Protein 7QW5 (pdb70)

Organism: Geobacillus stearothermophilus (NCBI:txid1422)

InterPro domains:
  IPR002052 DNA methylase, N-6 adenine-specific, conserved site [PS00092] (130-136)
  IPR011639 Type II methyltransferase M.TaqI-like domain [PF07669] (78-219)
  IPR025931 TaqI-like C-terminal specificity domain [PF12950] (409-529)
  IPR029063 S-adenosyl-L-methionine-dependent methyltransferase superfamily [G3DSA:3.40.50.150] (4-338)
  IPR029063 S-adenosyl-L-methionine-dependent methyltransferase superfamily [SSF53335] (12-258)
  IPR050953 N(4)/N(6)-adenine-specific DNA methyltransferase [PTHR33841] (8-561)

Nearest PDB structures (foldseek):
  7qw5-assembly1_A  TM=1.002E+00  e=0.000E+00  Geobacillus stearothermophilus
  7qw6-assembly1_A  TM=9.971E-01  e=0.000E+00  Geobacillus stearothermophilus
  7qw7-assembly1_A  TM=9.992E-01  e=0.000E+00  Geobacillus stearothermophilus
  7qw8-assembly2_B  TM=5.787E-01  e=0.000E+00  Geobacillus stearothermophilus
  7qw8-assembly1_A  TM=6.047E-01  e=3.392E-102  Geobacillus stearothermophilus

Solvent-accessible surface area: 25793 Å² total; per-residue (Å²): 148,67,180,86,110,43,30,13,64,73,73,7,49,86,122,0,0,48,8,0,0,79,39,0,1,99,41,10,167,36,68,70,145,113,56,0,43,0,0,1,1,21,8,26,45,0,27,7,0,32,8,0,10,137,12,0,106,88,77,141,12,132,2,39,0,0,0,0,18,118,44,87,95,17,16,86,83,0,68,82,80,0,64,190,60,59,26,188,66,45,127,32,34,71,67,55,14,10,106,82,92,120,60,0,6,0,0,0,0,18,2,16,52,1,145,21,125,43,15,29,88,150,102,0,80,101,1,60,133,103,13,129,10,130,37,187,0,22,24,6,10,0,14,3,11,5,0,1,111,44,3,77,57,73,4,1,0,0,1,0,3,10,6,51,1,4,8,36,145,23,0,44,10,2,1,105,40,0,26,67,40,2,49,4,30,1,0,0,4,0,0,10,8,103,34,15,188,29,90,27,9,0,0,0,4,0,0,38,35,77,82,109,130,173,75,90,21,75,1,0,27,0,30,55,61,104,118,65,119,116,107,40,101,62,50,64,134,51,137,39,36,29,81,0,0,95,10,119,143,59,33,28,15,14,22,112,129,89,28,16,32,2,13,45,19,103,8,80,41,12,106,92,44,132,99,32,10,27,2,4,33,153,111,58,44,114,27,25,108,98,2,48,156,51,22,133,8,62,0,68,92,34,1,80,12,54,36,0,2,89,2,53,2,76,71,3,0,21,58,60,50,10,62,144,33,72,81,76,44,48,2,26,108,134,6,19,62,73,3,13,5,30,122,20,5,64,65,12,51,60,95,121,66,118,40,65,0,0,3,0,14,30,79,101,127,73,101,84,78,13,5,69,23,136,101,11,78,96,2,62,61,4,4,72,66,56,91,154,114,0,36,74,16,159,93,1,95,165,56,145,68,67,53,22,7,0,66,45,11,42,36,6,56,41,0,97,48,35,0,0,0,0,4,16,68,4,43,96,3,74,0,0,32,12,71,170,20,7,0,0,9,11,67,0,26,0,0,3,1,91,82,137,111,26,62,67,21,0,10,0,0,0,2,0,2,3,5,147,8,2,14,72,7,2,49,6,7,10,12,8,38,62,54,70,36,87,24,53,4,29,44,54,2,0,21,85,2,0,0,1,53,31,124,30,124,97,0,100,75,0,14,55,10,0,96,86,16,30,83,110,91,107,153,66,53,72,100,11,31,66,99,6,37,144,22,0,41,42,20,1,103,33,90,77

Structure (mmCIF, N/CA/C/O backbone):
data_7QW5
#
_entry.id   7QW5
#
_cell.length_a   87.040
_cell.length_b   87.040
_cell.length_c   156.350
_cell.angle_alpha   90.000
_cell.angle_beta   90.000
_cell.angle_gamma   120.000
#
_symmetry.space_group_name_H-M   'P 61'
#
loop_
_entity.id
_entity.type
_entity.pdbx_description
1 polymer 'Modification methylase BseCI'
2 polymer 'Unmethylated DNA duplex'
3 polymer 'Unmethylated DNA duplex'
4 non-polymer S-ADENOSYL-L-HOMOCYSTEINE
5 water water
#
loop_
_atom_site.group_PDB
_atom_site.id
_atom_site.type_symbol
_atom_site.label_atom_id
_atom_site.label_alt_id
_atom_site.label_comp_id
_atom_site.label_asym_id
_atom_site.label_entity_id
_atom_site.label_seq_id
_atom_site.pdbx_PDB_ins_code
_atom_site.Cartn_x
_atom_site.Cartn_y
_atom_site.Cartn_z
_atom_site.occupancy
_atom_site.B_iso_or_equiv
_atom_site.auth_seq_id
_atom_site.auth_comp_id
_atom_site.auth_asym_id
_atom_site.auth_atom_id
_atom_site.pdbx_PDB_model_num
ATOM 1 N N . VAL A 1 10 ? 54.14100 71.92400 19.05800 1.000 96.16225 10 VAL A N 1
ATOM 2 C CA . VAL A 1 10 ? 55.54700 71.85000 18.68200 1.000 93.78685 10 VAL A CA 1
ATOM 3 C C . VAL A 1 10 ? 56.18800 73.23500 18.73400 1.000 97.95799 10 VAL A C 1
ATOM 4 O O . VAL A 1 10 ? 55.51400 74.24900 18.54700 1.000 104.14826 10 VAL A O 1
ATOM 8 N N . SER A 1 11 ? 57.49400 73.26900 18.98700 1.000 95.50327 11 SER A N 1
ATOM 9 C CA . SER A 1 11 ? 58.21300 74.52500 19.12500 1.000 94.39171 11 SER A CA 1
ATOM 10 C C . SER A 1 11 ? 58.52500 75.12800 17.75800 1.000 88.64175 11 SER A C 1
ATOM 11 O O . SER A 1 11 ? 58.46400 74.45800 16.72300 1.000 81.94586 11 SER A O 1
ATOM 14 N N . ARG A 1 12 ? 58.86000 76.42200 17.77000 1.000 91.20327 12 ARG A N 1
ATOM 15 C CA . ARG A 1 12 ? 59.27800 77.09000 16.54100 1.000 93.07132 12 ARG A CA 1
ATOM 16 C C . ARG A 1 12 ? 60.53900 76.45100 15.97200 1.000 75.87229 12 ARG A C 1
ATOM 17 O O . ARG A 1 12 ? 60.64900 76.25200 14.75600 1.000 68.33842 12 ARG A O 1
ATOM 25 N N . GLN A 1 13 ? 61.49800 76.11800 16.84000 1.000 86.65873 13 GLN A N 1
ATOM 26 C CA . GLN A 1 13 ? 62.72700 75.47600 16.38700 1.000 80.47127 13 GLN A CA 1
ATOM 27 C C . GLN A 1 13 ? 62.45300 74.11100 15.76700 1.000 73.33283 13 GLN A C 1
ATOM 28 O O . GLN A 1 13 ? 63.14300 73.70800 14.82300 1.000 68.51772 13 GLN A O 1
ATOM 34 N N . LYS A 1 14 ? 61.44900 73.39300 16.27500 1.000 83.10557 14 LYS A N 1
ATOM 35 C CA . LYS A 1 14 ? 61.13100 72.07200 15.74200 1.000 79.80708 14 LYS A CA 1
ATOM 36 C C . LYS A 1 14 ? 60.51000 72.17000 14.35200 1.000 80.18780 14 LYS A C 1
ATOM 37 O O . LYS A 1 14 ? 60.92100 71.46100 13.42500 1.000 66.03970 14 LYS A O 1
ATOM 43 N N . ALA A 1 15 ? 59.52000 73.05100 14.18500 1.000 71.58314 15 ALA A N 1
ATOM 44 C CA . ALA A 1 15 ? 58.81500 73.15300 12.91200 1.000 67.57100 15 ALA A CA 1
ATOM 45 C C . ALA A 1 15 ? 59.66200 73.79200 11.81800 1.000 69.01779 15 ALA A C 1
ATOM 46 O O . ALA A 1 15 ? 59.35500 73.61500 10.63400 1.000 66.38862 15 ALA A O 1
ATOM 48 N N . THR A 1 16 ? 60.71300 74.52700 12.18100 1.000 68.40482 16 THR A N 1
ATOM 49 C CA . THR A 1 16 ? 61.55800 75.20700 11.21000 1.000 71.51160 16 THR A CA 1
ATOM 50 C C . THR A 1 16 ? 62.93500 74.57800 11.05300 1.000 62.91548 16 THR A C 1
ATOM 51 O O . THR A 1 16 ? 63.69700 75.01500 10.18400 1.000 61.27887 16 THR A O 1
ATOM 55 N N . GLY A 1 17 ? 63.27400 73.57700 11.86300 1.000 66.39143 17 GLY A N 1
ATOM 56 C CA . GLY A 1 17 ? 64.57600 72.93800 11.76100 1.000 60.06988 17 GLY A CA 1
ATOM 57 C C . GLY A 1 17 ? 65.74200 73.85400 12.05700 1.000 63.07118 17 GLY A C 1
ATOM 58 O O . GLY A 1 17 ? 66.83700 73.64600 11.52300 1.000 61.86976 17 GLY A O 1
ATOM 59 N N . ALA A 1 18 ? 65.53800 74.86500 12.90400 1.000 61.92668 18 ALA A N 1
ATOM 60 C CA . ALA A 1 18 ? 66.57300 75.84800 13.22500 1.000 64.03948 18 ALA A CA 1
ATOM 61 C C . ALA A 1 18 ? 67.57700 75.22100 14.18900 1.000 68.71672 18 ALA A C 1
ATOM 62 O O . ALA A 1 18 ? 67.57200 75.46200 15.39900 1.000 66.52717 18 ALA A O 1
ATOM 64 N N . HIS A 1 19 ? 68.46000 74.39400 13.63000 1.000 64.20691 19 HIS A N 1
ATOM 65 C CA . HIS A 1 19 ? 69.54800 73.77000 14.37700 1.000 66.24771 19 HIS A CA 1
ATOM 66 C C . HIS A 1 19 ? 70.84600 74.06000 13.63800 1.000 65.73963 19 HIS A C 1
ATOM 67 O O . HIS A 1 19 ? 71.06500 73.55300 12.53300 1.000 74.30264 19 HIS A O 1
ATOM 74 N N . PHE A 1 20 ? 71.70500 74.86500 14.25300 1.000 58.85091 20 PHE A N 1
ATOM 75 C CA . PHE A 1 20 ? 72.94100 75.31700 13.62900 1.000 59.36143 20 PHE A CA 1
ATOM 76 C C . PHE A 1 20 ? 73.99100 74.21300 13.63800 1.000 51.49906 20 PHE A C 1
ATOM 77 O O . PHE A 1 20 ? 73.99500 73.33800 14.50900 1.000 51.13190 20 PHE A O 1
ATOM 79 N N . THR A 1 21 ? 74.90000 74.27400 12.67300 1.000 50.34661 21 THR A N 1
ATOM 80 C CA . THR A 1 21 ? 76.01200 73.33500 12.62400 1.000 52.19858 21 THR A CA 1
ATOM 81 C C . THR A 1 21 ? 77.13200 73.82600 13.53300 1.000 52.10016 21 THR A C 1
ATOM 82 O O . THR A 1 21 ? 77.51600 74.99800 13.45200 1.000 53.88869 21 THR A O 1
ATOM 86 N N . PRO A 1 22 ? 77.66000 72.98000 14.41800 1.000 50.70708 22 PRO A N 1
ATOM 87 C CA . PRO A 1 22 ? 78.80800 73.39300 15.23500 1.000 48.50784 22 PRO A CA 1
ATOM 88 C C . PRO A 1 22 ? 79.98000 73.80400 14.35500 1.000 59.27380 22 PRO A C 1
ATOM 89 O O . PRO A 1 22 ? 80.20200 73.24300 13.27800 1.000 56.44260 22 PRO A O 1
ATOM 93 N N . ASP A 1 23 ? 80.73800 74.79700 14.83300 1.000 47.98223 23 ASP A N 1
ATOM 94 C CA . ASP A 1 23 ? 81.76000 75.42000 13.99600 1.000 53.38057 23 ASP A CA 1
ATOM 95 C C . ASP A 1 23 ? 82.83900 74.42600 13.57900 1.000 54.46790 23 ASP A C 1
ATOM 96 O O . ASP A 1 23 ? 83.35800 74.50300 12.45900 1.000 58.30551 23 ASP A O 1
ATOM 101 N N . LYS A 1 24 ? 83.18900 73.48200 14.45600 1.000 49.72017 24 LYS A N 1
ATOM 102 C CA . LYS A 1 24 ? 84.23400 72.52300 14.11000 1.000 51.73809 24 LYS A CA 1
ATOM 103 C C . LYS A 1 24 ? 83.73900 71.47700 13.11500 1.000 51.21427 24 LYS A C 1
ATOM 104 O O . LYS A 1 24 ? 84.50900 71.02900 12.25600 1.000 49.76574 24 LYS A O 1
ATOM 110 N N . LEU A 1 25 ? 82.47100 71.07000 13.21600 1.000 52.87767 25 LEU A N 1
ATOM 111 C CA . LEU A 1 25 ? 81.89800 70.20000 12.19400 1.000 46.93866 25 LEU A CA 1
ATOM 112 C C . LEU A 1 25 ? 81.75700 70.94000 10.87100 1.000 48.50107 25 LEU A C 1
ATOM 113 O O . LEU A 1 25 ? 81.96800 70.35800 9.79900 1.000 45.93874 25 LEU A O 1
ATOM 118 N N . ALA A 1 26 ? 81.40300 72.22700 10.93000 1.000 46.04829 26 ALA A N 1
ATOM 119 C CA . ALA A 1 26 ? 81.32100 73.02900 9.71500 1.000 46.11220 26 ALA A CA 1
ATOM 120 C C . ALA A 1 26 ? 82.66600 73.08200 9.00600 1.000 47.45857 26 ALA A C 1
ATOM 121 O O . ALA A 1 26 ? 82.73300 72.96400 7.77600 1.000 47.36564 26 ALA A O 1
ATOM 123 N N . GLU A 1 27 ? 83.74900 73.24400 9.77000 1.000 48.88239 27 GLU A N 1
ATOM 124 C CA . GLU A 1 27 ? 85.08200 73.28500 9.17900 1.000 53.10004 27 GLU A CA 1
ATOM 125 C C . GLU A 1 27 ? 85.42400 71.96600 8.49600 1.000 50.25445 27 GLU A C 1
ATOM 126 O O . GLU A 1 27 ? 86.05500 71.95500 7.43200 1.000 51.61046 27 GLU A O 1
ATOM 132 N N . VAL A 1 28 ? 85.00900 70.84300 9.08900 1.000 55.29173 28 VAL A N 1
ATOM 133 C CA . VAL A 1 28 ? 85.24800 69.53800 8.47500 1.000 53.59717 28 VAL A CA 1
ATOM 134 C C . VAL A 1 28 ? 84.59100 69.47000 7.10100 1.000 53.80642 28 VAL A C 1
ATOM 135 O O . VAL A 1 28 ? 85.20700 69.03800 6.11800 1.000 52.66514 28 VAL A O 1
ATOM 139 N N . ILE A 1 29 ? 83.33200 69.90600 7.01300 1.000 54.28509 29 ILE A N 1
ATOM 140 C CA . ILE A 1 29 ? 82.62000 69.90200 5.73800 1.000 49.32499 29 ILE A CA 1
ATOM 141 C C . ILE A 1 29 ? 83.31000 70.82100 4.73800 1.000 53.69393 29 ILE A C 1
ATOM 142 O O . ILE A 1 29 ? 83.46200 70.47900 3.55900 1.000 52.90434 29 ILE A O 1
ATOM 147 N N . ALA A 1 30 ? 83.74900 71.99500 5.19600 1.000 48.11750 30 ALA A N 1
ATOM 148 C CA . ALA A 1 30 ? 84.36800 72.96300 4.29600 1.000 49.37309 30 ALA A CA 1
ATOM 149 C C . ALA A 1 30 ? 85.66000 72.42300 3.69600 1.000 50.84073 30 ALA A C 1
ATOM 150 O O . ALA A 1 30 ? 85.89900 72.56800 2.49100 1.000 51.43563 30 ALA A O 1
ATOM 152 N N . LYS A 1 31 ? 86.50300 71.79400 4.51900 1.000 51.62367 31 LYS A N 1
ATOM 153 C CA . LYS A 1 31 ? 87.78100 71.27700 4.03500 1.000 53.32632 31 LYS A CA 1
ATOM 154 C C . LYS A 1 31 ? 87.58000 70.22400 2.95200 1.000 52.88202 31 LYS A C 1
ATOM 155 O O . LYS A 1 31 ? 88.26900 70.23600 1.92500 1.000 54.30518 31 LYS A O 1
ATOM 161 N N . ARG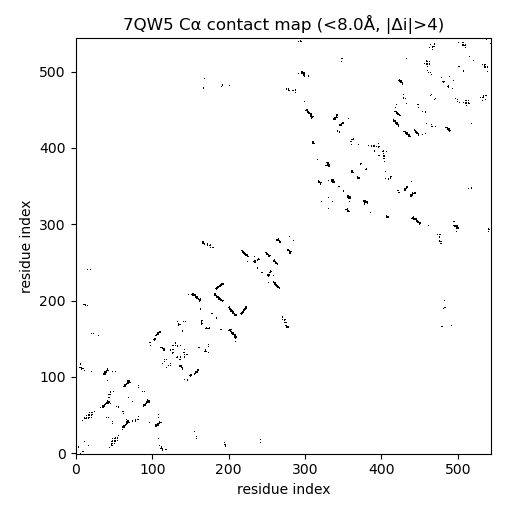 A 1 32 ? 86.64700 69.29300 3.17000 1.000 54.39350 32 ARG A N 1
ATOM 162 C CA . ARG A 1 32 ? 86.38900 68.26300 2.16800 1.000 55.21531 32 ARG A CA 1
ATOM 163 C C . ARG A 1 32 ? 85.84100 68.87000 0.88100 1.000 54.27402 32 ARG A C 1
ATOM 164 O O . ARG A 1 32 ? 86.23800 68.46900 -0.21900 1.000 60.29581 32 ARG A O 1
ATOM 172 N N . ILE A 1 33 ? 84.93100 69.84200 1.00000 1.000 53.05455 33 ILE A N 1
ATOM 173 C CA . ILE A 1 33 ? 84.36500 70.49100 -0.18100 1.000 53.03775 33 ILE A CA 1
ATOM 174 C C . ILE A 1 33 ? 85.46900 71.09800 -1.03900 1.000 65.16079 33 ILE A C 1
ATOM 175 O O . ILE A 1 33 ? 85.51500 70.89800 -2.25900 1.000 65.52248 33 ILE A O 1
ATOM 180 N N . LEU A 1 34 ? 86.37900 71.84700 -0.41400 1.000 52.63349 34 LEU A N 1
ATOM 181 C CA . LEU A 1 34 ? 87.40900 72.53300 -1.18600 1.000 58.41382 34 LEU A CA 1
ATOM 182 C C . LEU A 1 34 ? 88.48500 71.57400 -1.68200 1.000 60.27488 34 LEU A C 1
ATOM 183 O O . LEU A 1 34 ? 89.10400 71.83000 -2.72000 1.000 66.21523 34 LEU A O 1
ATOM 188 N N . ASP A 1 35 ? 88.72500 70.47200 -0.96700 1.000 55.77110 35 ASP A N 1
ATOM 189 C CA . ASP A 1 35 ? 89.65200 69.46500 -1.47600 1.000 61.04711 35 ASP A CA 1
ATOM 190 C C . ASP A 1 35 ? 89.04900 68.69300 -2.64500 1.000 62.80374 35 ASP A C 1
ATOM 191 O O . ASP A 1 35 ? 89.77400 68.31000 -3.57100 1.000 69.41224 35 ASP A O 1
ATOM 196 N N . TYR A 1 36 ? 87.73400 68.45900 -2.62400 1.000 67.49293 36 TYR A N 1
ATOM 197 C CA . TYR A 1 36 ? 87.05100 67.80800 -3.73700 1.000 67.19344 36 TYR A CA 1
ATOM 198 C C . TYR A 1 36 ? 86.84200 68.73600 -4.92700 1.000 75.32237 36 TYR A C 1
ATOM 199 O O . TYR A 1 36 ? 86.65900 68.25100 -6.04900 1.000 71.36986 36 TYR A O 1
ATOM 208 N N . PHE A 1 37 ? 86.86100 70.05000 -4.71000 1.000 59.84724 37 PHE A N 1
ATOM 209 C CA . PHE A 1 37 ? 86.56900 70.99700 -5.77700 1.000 69.37341 37 PHE A CA 1
ATOM 210 C C . PHE A 1 37 ? 87.67400 70.97800 -6.82500 1.000 85.48924 37 PHE A C 1
ATOM 211 O O . PHE A 1 37 ? 88.85400 71.14600 -6.50400 1.000 93.45489 37 PHE A O 1
ATOM 219 N N . LYS A 1 38 ? 87.28600 70.77100 -8.08300 1.000 73.64822 38 LYS A N 1
ATOM 220 C CA . LYS A 1 38 ? 88.22200 70.69800 -9.19700 1.000 88.59141 38 LYS A CA 1
ATOM 221 C C . LYS A 1 38 ? 88.00500 71.84200 -10.18300 1.000 93.31281 38 LYS A C 1
ATOM 222 O O . LYS A 1 38 ? 88.32200 71.72000 -11.36800 1.000 95.44633 38 LYS A O 1
ATOM 228 N N . GLY A 1 39 ? 87.46400 72.95900 -9.70500 1.000 89.30892 39 GLY A N 1
ATOM 229 C CA . GLY A 1 39 ? 87.24000 74.11900 -10.53800 1.000 91.11315 39 GLY A CA 1
ATOM 230 C C . GLY A 1 39 ? 88.52400 74.87500 -10.82200 1.000 110.77497 39 GLY A C 1
ATOM 231 O O . GLY A 1 39 ? 89.63300 74.43300 -10.51700 1.000 114.10780 39 GLY A O 1
ATOM 232 N N . GLU A 1 40 ? 88.35500 76.05700 -11.41700 1.000 106.15087 40 GLU A N 1
ATOM 233 C CA . GLU A 1 40 ? 89.50900 76.83700 -11.85100 1.000 1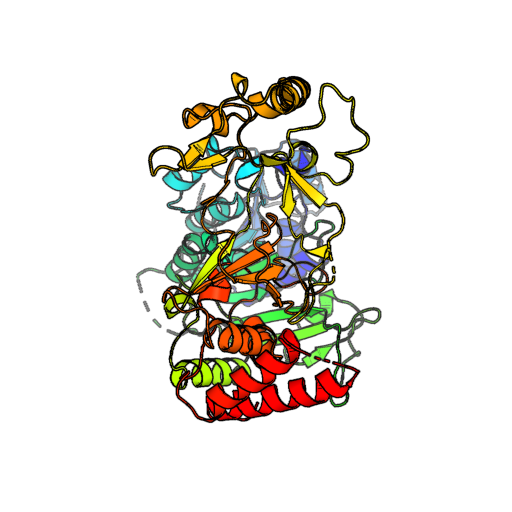20.01911 40 GLU A CA 1
ATOM 234 C C . GLU A 1 40 ? 90.19200 77.54100 -10.68400 1.000 113.40764 40 GLU A C 1
ATOM 235 O O . GLU A 1 40 ? 91.42600 77.58700 -10.62400 1.000 127.78966 40 GLU A O 1
ATOM 237 N N . LYS A 1 41 ? 89.41100 78.10400 -9.76200 1.000 111.27199 41 LYS A N 1
ATOM 238 C CA . LYS A 1 41 ? 89.89100 78.80900 -8.57600 1.000 107.38819 41 LYS A CA 1
ATOM 239 C C . LYS A 1 41 ? 90.68400 80.07100 -8.90700 1.000 117.69594 41 LYS A C 1
ATOM 240 O O . LYS A 1 41 ? 91.26300 80.68600 -8.00200 1.000 120.05242 41 LYS A O 1
ATOM 246 N N . ASN A 1 42 ? 90.73200 80.47600 -10.17700 1.000 103.38232 42 ASN A N 1
ATOM 247 C CA . ASN A 1 42 ? 91.37400 81.72900 -10.55100 1.000 109.29965 42 ASN A CA 1
ATOM 248 C C . ASN A 1 42 ? 90.43900 82.92300 -10.44400 1.000 102.98242 42 ASN A C 1
ATOM 249 O O . ASN A 1 42 ? 90.91500 84.06000 -10.35200 1.000 111.87577 42 ASN A O 1
ATOM 254 N N . ARG A 1 43 ? 89.13300 82.69300 -10.45800 1.000 105.88524 43 ARG A N 1
ATOM 255 C CA . ARG A 1 43 ? 88.13000 83.74100 -10.36400 1.000 102.89367 43 ARG A CA 1
ATOM 256 C C . ARG A 1 43 ? 87.27100 83.51300 -9.12300 1.000 89.05270 43 ARG A C 1
ATOM 257 O O . ARG A 1 43 ? 87.50100 82.58800 -8.33900 1.000 82.12263 43 ARG A O 1
ATOM 265 N N . VAL A 1 44 ? 86.27000 84.37400 -8.94800 1.000 95.49047 44 VAL A N 1
ATOM 266 C CA . VAL A 1 44 ? 85.40200 84.29300 -7.78000 1.000 83.49955 44 VAL A CA 1
ATOM 267 C C . VAL A 1 44 ? 84.56000 83.02600 -7.86700 1.000 73.68265 44 VAL A C 1
ATOM 268 O O . VAL A 1 44 ? 83.85600 82.79500 -8.85700 1.000 75.69404 44 VAL A O 1
ATOM 272 N N . ILE A 1 45 ? 84.62900 82.20000 -6.82800 1.000 80.60712 45 ILE A N 1
ATOM 273 C CA . ILE A 1 45 ? 83.85000 80.97000 -6.75500 1.000 78.08812 45 ILE A CA 1
ATOM 274 C C . ILE A 1 45 ? 82.56300 81.25500 -5.99300 1.000 63.71475 45 ILE A C 1
ATOM 275 O O . ILE A 1 45 ? 82.59600 81.76500 -4.86700 1.000 64.73957 45 ILE A O 1
ATOM 280 N N . ARG A 1 46 ? 81.43000 80.93300 -6.60900 1.000 71.61428 46 ARG A N 1
ATOM 281 C CA . ARG A 1 46 ? 80.12200 81.22000 -6.03300 1.000 67.33499 46 ARG A CA 1
ATOM 282 C C . ARG A 1 46 ? 79.70700 80.07900 -5.11000 1.000 57.67354 46 ARG A C 1
ATOM 283 O O . ARG A 1 46 ? 79.66400 78.91700 -5.53000 1.000 52.95101 46 ARG A O 1
ATOM 291 N N . VAL A 1 47 ? 79.40300 80.41500 -3.85800 1.000 63.72852 47 VAL A N 1
ATOM 292 C CA . VAL A 1 47 ? 79.05300 79.45000 -2.82300 1.000 58.58794 47 VAL A CA 1
ATOM 293 C C . VAL A 1 47 ? 77.64800 79.76900 -2.33000 1.000 55.61786 47 VAL A C 1
ATOM 294 O O . VAL A 1 47 ? 77.33000 80.93400 -2.06800 1.000 57.69453 47 VAL A O 1
ATOM 298 N N . LEU A 1 48 ? 76.81400 78.73900 -2.19300 1.000 63.17945 48 LEU A N 1
ATOM 299 C CA . LEU A 1 48 ? 75.43200 78.90800 -1.76500 1.000 60.28743 48 LEU A CA 1
ATOM 300 C C . LEU A 1 48 ? 75.13300 78.06300 -0.53300 1.000 58.55659 48 LEU A C 1
ATOM 301 O O . LEU A 1 48 ? 75.51300 76.88800 -0.46400 1.000 50.08504 48 LEU A O 1
ATOM 306 N N . ASP A 1 49 ? 74.44900 78.67200 0.43200 1.000 60.51743 49 ASP A N 1
ATOM 307 C CA . ASP A 1 49 ? 73.83600 77.96100 1.55500 1.000 55.77408 49 ASP A CA 1
ATOM 308 C C . ASP A 1 49 ? 72.34000 78.24200 1.50900 1.000 59.73731 49 ASP A C 1
ATOM 309 O O . ASP A 1 49 ? 71.90100 79.34000 1.89800 1.000 59.11506 49 ASP A O 1
ATOM 314 N N . PRO A 1 50 ? 71.51800 77.28800 1.05400 1.000 55.67380 50 PRO A N 1
ATOM 315 C CA . PRO A 1 50 ? 70.08900 77.57700 0.84200 1.000 58.64377 50 PRO A CA 1
ATOM 316 C C . PRO A 1 50 ? 69.32700 77.81600 2.13200 1.000 55.02543 50 PRO A C 1
ATOM 317 O O . PRO A 1 50 ? 68.24500 78.41600 2.08300 1.000 58.27499 50 PRO A O 1
ATOM 321 N N . ALA A 1 51 ? 69.84500 77.36300 3.27500 1.000 53.71516 51 ALA A N 1
ATOM 322 C CA . ALA A 1 51 ? 69.25700 77.57400 4.59300 1.000 54.71030 51 ALA A CA 1
ATOM 323 C C . ALA A 1 51 ? 70.44700 77.91500 5.49500 1.000 59.13005 51 ALA A C 1
ATOM 324 O O . ALA A 1 51 ? 71.02300 77.06800 6.17500 1.000 50.96628 51 ALA A O 1
ATOM 326 N N . CYS A 1 52 ? 70.81000 79.20200 5.50600 1.000 48.16178 52 CYS A N 1
ATOM 327 C CA . CYS A 1 52 ? 72.10600 79.63400 6.01800 1.000 47.36837 52 CYS A CA 1
ATOM 328 C C . CYS A 1 52 ? 72.04200 79.84500 7.52700 1.000 47.38683 52 CYS A C 1
ATOM 329 O O . CYS A 1 52 ? 73.09500 79.86700 8.17400 1.000 47.91724 52 CYS A O 1
ATOM 332 N N . GLY A 1 53 ? 70.85300 80.00400 8.10000 1.000 46.40893 53 GLY A N 1
ATOM 333 C CA . GLY A 1 53 ? 70.77400 80.24600 9.53300 1.000 47.04593 53 GLY A CA 1
ATOM 334 C C . GLY A 1 53 ? 71.49800 81.52600 9.89000 1.000 51.80895 53 GLY A C 1
ATOM 335 O O . GLY A 1 53 ? 71.29600 82.57100 9.26100 1.000 56.77555 53 GLY A O 1
ATOM 336 N N . ASP A 1 54 ? 72.37400 81.45800 10.89500 1.000 47.46144 54 ASP A N 1
ATOM 337 C CA . ASP A 1 54 ? 73.20100 82.60300 11.25200 1.000 52.50463 54 ASP A CA 1
ATOM 338 C C . ASP A 1 54 ? 74.56200 82.58500 10.55500 1.000 54.15600 54 ASP A C 1
ATOM 339 O O . ASP A 1 54 ? 75.48700 83.27600 10.99800 1.000 55.38647 54 ASP A O 1
ATOM 344 N N . GLY A 1 55 ? 74.69900 81.80800 9.48100 1.000 48.39938 55 GLY A N 1
ATOM 345 C CA . GLY A 1 55 ? 75.83400 81.92200 8.58300 1.000 49.61352 55 GLY A CA 1
ATOM 346 C C . GLY A 1 55 ? 77.04000 81.07400 8.90900 1.000 49.04855 55 GLY A C 1
ATOM 347 O O . GLY A 1 55 ? 78.11700 81.32800 8.35900 1.000 50.90396 55 GLY A O 1
ATOM 348 N N . GLU A 1 56 ? 76.89500 80.05700 9.76000 1.000 49.53014 56 GLU A N 1
ATOM 349 C CA . GLU A 1 56 ? 78.05800 79.30400 10.22300 1.000 51.89383 56 GLU A CA 1
ATOM 350 C C . GLU A 1 56 ? 78.78800 78.61300 9.07300 1.000 53.34156 56 GLU A C 1
ATOM 351 O O . GLU A 1 56 ? 80.02500 78.58100 9.04800 1.000 56.83433 56 GLU A O 1
ATOM 357 N N . LEU A 1 57 ? 78.04500 78.05600 8.11200 1.000 49.48576 57 LEU A N 1
ATOM 358 C CA . LEU A 1 57 ? 78.68400 77.30800 7.03000 1.000 53.85646 57 LEU A CA 1
ATOM 359 C C . LEU A 1 57 ? 79.39700 78.23700 6.05300 1.000 56.68339 57 LEU A C 1
ATOM 360 O O . LEU A 1 57 ? 80.47000 77.89900 5.54000 1.000 52.88101 57 LEU A O 1
ATOM 365 N N . LEU A 1 58 ? 78.81400 79.40600 5.77600 1.000 48.28865 58 LEU A N 1
ATOM 366 C CA . LEU A 1 58 ? 79.46800 80.37000 4.89600 1.000 52.20959 58 LEU A CA 1
ATOM 367 C C . LEU A 1 58 ? 80.74900 80.90800 5.52000 1.000 58.44993 58 LEU A C 1
ATOM 368 O O . LEU A 1 58 ? 81.74500 81.12400 4.81900 1.000 57.83973 58 LEU A O 1
ATOM 373 N N . LEU A 1 59 ? 80.73700 81.14000 6.83500 1.000 51.30432 59 LEU A N 1
ATOM 374 C CA . LEU A 1 59 ? 81.95100 81.55200 7.53200 1.000 53.63472 59 LEU A CA 1
ATOM 375 C C . LEU A 1 59 ? 82.99200 80.44000 7.53100 1.000 53.57293 59 LEU A C 1
ATOM 376 O O . LEU A 1 59 ? 84.19000 80.70200 7.37200 1.000 58.08625 59 LEU A O 1
ATOM 381 N N . ALA A 1 60 ? 82.55800 79.19100 7.71300 1.000 51.21915 60 ALA A N 1
ATOM 382 C CA . ALA A 1 60 ? 83.51000 78.08800 7.79400 1.000 51.34237 60 ALA A CA 1
ATOM 383 C C . ALA A 1 60 ? 84.20700 77.85600 6.45900 1.000 52.98746 60 ALA A C 1
ATOM 384 O O . ALA A 1 60 ? 85.42300 77.63000 6.42100 1.000 57.13010 60 ALA A O 1
ATOM 386 N N . ILE A 1 61 ? 83.45900 77.91500 5.35500 1.000 51.21636 61 ILE A N 1
ATOM 387 C CA . ILE A 1 61 ? 84.07000 77.66800 4.05300 1.000 51.85868 61 ILE A CA 1
ATOM 388 C C . ILE A 1 61 ? 84.90800 78.86200 3.60900 1.000 53.77507 61 ILE A C 1
ATOM 389 O O . ILE A 1 61 ? 85.90900 78.69000 2.90500 1.000 54.96553 61 ILE A O 1
ATOM 394 N N . ASN A 1 62 ? 84.54000 80.07800 4.01700 1.000 54.28023 62 ASN A N 1
ATOM 395 C CA . ASN A 1 62 ? 85.34700 81.23900 3.66100 1.000 56.26195 62 ASN A CA 1
ATOM 396 C C . ASN A 1 62 ? 86.65000 81.26700 4.44600 1.000 57.70696 62 ASN A C 1
ATOM 397 O O . ASN A 1 62 ? 87.67700 81.71800 3.92700 1.000 61.59763 62 ASN A O 1
ATOM 402 N N . LYS A 1 63 ? 86.62700 80.79500 5.69400 1.000 58.03344 63 LYS A N 1
ATOM 403 C CA . LYS A 1 63 ? 87.85500 80.70800 6.47400 1.000 60.72527 63 LYS A CA 1
ATOM 404 C C . LYS A 1 63 ? 88.84200 79.74000 5.83400 1.000 67.68832 63 LYS A C 1
ATOM 405 O O . LYS A 1 63 ? 90.03700 80.03900 5.72900 1.000 70.69844 63 LYS A O 1
ATOM 411 N N . VAL A 1 64 ? 88.35800 78.57800 5.38800 1.000 57.74386 64 VAL A N 1
ATOM 412 C CA . VAL A 1 64 ? 89.23300 77.60400 4.74400 1.000 58.41044 64 VAL A CA 1
ATOM 413 C C . VAL A 1 64 ? 89.73000 78.13200 3.40300 1.000 60.38085 64 VAL A C 1
ATOM 414 O O . VAL A 1 64 ? 90.88800 77.91400 3.02500 1.000 65.57741 64 VAL A O 1
ATOM 418 N N . ALA A 1 65 ? 88.86900 78.84000 2.66500 1.000 59.65160 65 ALA A N 1
ATOM 419 C CA . ALA A 1 65 ? 89.25300 79.32600 1.34400 1.000 60.88895 65 ALA A CA 1
ATOM 420 C C . ALA A 1 65 ? 90.28000 80.44400 1.42700 1.000 63.22672 65 ALA A C 1
ATOM 421 O O . ALA A 1 65 ? 91.14300 80.55300 0.54800 1.000 65.55633 65 ALA A O 1
ATOM 423 N N . GLN A 1 66 ? 90.20300 81.28500 2.46300 1.000 62.91418 66 GLN A N 1
ATOM 424 C CA . GLN A 1 66 ? 91.19000 82.34700 2.62500 1.000 65.51712 66 GLN A CA 1
ATOM 425 C C . GLN A 1 66 ? 92.58000 81.78400 2.89700 1.000 71.90894 66 GLN A C 1
ATOM 426 O O . GLN A 1 66 ? 93.58000 82.38400 2.48900 1.000 77.27550 66 GLN A O 1
ATOM 432 N N . SER A 1 67 ? 92.66500 80.63300 3.56900 1.000 73.24688 67 SER A N 1
ATOM 433 C CA . SER A 1 67 ? 93.95200 79.97800 3.76300 1.000 76.04937 67 SER A CA 1
ATOM 434 C C . SER A 1 67 ? 94.52000 79.41300 2.46800 1.000 79.19339 67 SER A C 1
ATOM 435 O O . SER A 1 67 ? 95.70900 79.08400 2.42600 1.000 89.53432 67 SER A O 1
ATOM 438 N N . MET A 1 68 ? 93.70500 79.29500 1.42200 1.000 79.75856 68 MET A N 1
ATOM 439 C CA . MET A 1 68 ? 94.14600 78.81000 0.12300 1.000 90.77368 68 MET A CA 1
ATOM 440 C C . MET A 1 68 ? 94.29800 79.92900 -0.89800 1.000 94.15217 68 MET A C 1
ATOM 441 O O . MET A 1 68 ? 94.50100 79.64700 -2.08300 1.000 103.62003 68 MET A O 1
ATOM 446 N N . ASN A 1 69 ? 94.20600 81.18800 -0.46300 1.000 77.18507 69 ASN A N 1
ATOM 447 C CA . ASN A 1 69 ? 94.23200 82.34400 -1.36100 1.000 83.00369 69 ASN A CA 1
ATOM 448 C C . ASN A 1 69 ? 93.13800 82.23700 -2.42100 1.000 77.34890 69 ASN A C 1
ATOM 449 O O . ASN A 1 69 ? 93.35000 82.54700 -3.59500 1.000 93.18530 69 ASN A O 1
ATOM 454 N N . ILE A 1 70 ? 91.95600 81.78800 -2.00200 1.000 85.67170 70 ILE A N 1
ATOM 455 C CA . ILE A 1 70 ? 90.80000 81.63000 -2.87800 1.000 74.19073 70 ILE A CA 1
ATOM 456 C C . ILE A 1 70 ? 89.76200 82.67400 -2.49100 1.000 70.01735 70 ILE A C 1
ATOM 457 O O . ILE A 1 70 ? 89.47400 82.86000 -1.30200 1.000 70.35402 70 ILE A O 1
ATOM 462 N N . GLN A 1 71 ? 89.20600 83.35800 -3.48800 1.000 67.28020 71 GLN A N 1
ATOM 463 C CA . GLN A 1 71 ? 88.17600 84.36700 -3.27000 1.000 67.76505 71 GLN A CA 1
ATOM 464 C C . GLN A 1 71 ? 86.80200 83.75400 -3.51000 1.000 63.12071 71 GLN A C 1
ATOM 465 O O . GLN A 1 71 ? 86.58300 83.08500 -4.52500 1.000 62.79432 71 GLN A O 1
ATOM 471 N N . LEU A 1 72 ? 85.88000 83.99100 -2.58000 1.000 67.88831 72 LEU A N 1
ATOM 472 C CA . LEU A 1 72 ? 84.54800 83.41100 -2.62800 1.000 64.92555 72 LEU A CA 1
ATOM 473 C C . LEU A 1 72 ? 83.48300 84.49800 -2.67100 1.000 61.67200 72 LEU A C 1
ATOM 474 O O . LEU A 1 72 ? 83.64100 85.57400 -2.08600 1.000 63.47009 72 LEU A O 1
ATOM 479 N N . GLU A 1 73 ? 82.39400 84.19800 -3.37200 1.000 64.59807 73 GLU A N 1
ATOM 480 C CA . GLU A 1 73 ? 81.15400 84.95600 -3.27200 1.000 64.97388 73 GLU A CA 1
ATOM 481 C C . GLU A 1 73 ? 80.17700 84.13700 -2.44100 1.000 56.90896 73 GLU A C 1
ATOM 482 O O . GLU A 1 73 ? 79.79100 83.03200 -2.84000 1.000 55.46534 73 GLU A O 1
ATOM 488 N N . LEU A 1 74 ? 79.79500 84.66400 -1.28400 1.000 65.90504 74 LEU A N 1
ATOM 489 C CA . LEU A 1 74 ? 78.95600 83.94500 -0.33600 1.000 60.13830 74 LEU A CA 1
ATOM 490 C C . LEU A 1 74 ? 77.49600 84.33000 -0.54200 1.000 60.26946 74 LEU A C 1
ATOM 491 O O . LEU A 1 74 ? 77.15800 85.51800 -0.55900 1.000 71.23490 74 LEU A O 1
ATOM 496 N N . ILE A 1 75 ? 76.63800 83.32700 -0.70700 1.000 62.79788 75 ILE A N 1
ATOM 497 C CA . ILE A 1 75 ? 75.20900 83.53900 -0.90100 1.000 58.87355 75 ILE A CA 1
ATOM 498 C C . ILE A 1 75 ? 74.46400 82.67200 0.10400 1.000 56.70409 75 ILE A C 1
ATOM 499 O O . ILE A 1 75 ? 74.66500 81.45200 0.14800 1.000 51.87994 75 ILE A O 1
ATOM 504 N N . GLY A 1 76 ? 73.61700 83.29600 0.90400 1.000 58.92792 76 GLY A N 1
ATOM 505 C CA . GLY A 1 76 ? 72.83600 82.57800 1.89700 1.000 53.71440 76 GLY A CA 1
ATOM 506 C C . GLY A 1 76 ? 71.37800 82.97100 1.83600 1.000 55.20665 76 GLY A C 1
ATOM 507 O O . GLY A 1 76 ? 71.04400 84.14300 1.65500 1.000 63.30733 76 GLY A O 1
ATOM 508 N N . VAL A 1 77 ? 70.51100 81.97500 1.98300 1.000 56.33150 77 VAL A N 1
ATOM 509 C CA . VAL A 1 77 ? 69.06700 82.16400 1.96400 1.000 58.50894 77 VAL A CA 1
ATOM 510 C C . VAL A 1 77 ? 68.49200 81.59200 3.25200 1.000 54.13892 77 VAL A C 1
ATOM 511 O O . VAL A 1 77 ? 68.93800 80.54200 3.72500 1.000 49.71732 77 VAL A O 1
ATOM 515 N N . ASP A 1 78 ? 67.51400 82.29300 3.82700 1.000 58.48486 78 ASP A N 1
ATOM 516 C CA . ASP A 1 78 ? 66.79700 81.80100 4.99700 1.000 59.56047 78 ASP A CA 1
ATOM 517 C C . ASP A 1 78 ? 65.48000 82.55400 5.10000 1.000 68.30190 78 ASP A C 1
ATOM 518 O O . ASP A 1 78 ? 65.45200 83.77700 4.93900 1.000 74.60289 78 ASP A O 1
ATOM 523 N N . PHE A 1 79 ? 64.39500 81.82500 5.36100 1.000 58.67911 79 PHE A N 1
ATOM 524 C CA . PHE A 1 79 ? 63.06900 82.43100 5.39800 1.000 69.03914 79 PHE A CA 1
ATOM 525 C C . PHE A 1 79 ? 62.77400 83.14200 6.71200 1.000 72.47941 79 PHE A C 1
ATOM 526 O O . PHE A 1 79 ? 61.69700 83.73100 6.84900 1.000 78.95758 79 PHE A O 1
ATOM 534 N N . ASP A 1 80 ? 63.68800 83.09000 7.67500 1.000 60.25531 80 ASP A N 1
ATOM 535 C CA . ASP A 1 80 ? 63.51400 83.75000 8.96100 1.000 71.26342 80 ASP A CA 1
ATOM 536 C C . ASP A 1 80 ? 64.36800 85.01200 8.98100 1.000 79.00387 80 ASP A C 1
ATOM 537 O O . ASP A 1 80 ? 65.58800 84.94500 8.79300 1.000 66.31324 80 ASP A O 1
ATOM 542 N N . ILE A 1 81 ? 63.72100 86.15800 9.20300 1.000 63.21360 81 ILE A N 1
ATOM 543 C CA . ILE A 1 81 ? 64.41700 87.44100 9.14000 1.000 66.17645 81 ILE A CA 1
ATOM 544 C C . ILE A 1 81 ? 65.41400 87.57400 10.28600 1.000 62.40419 81 ILE A C 1
ATOM 545 O O . ILE A 1 81 ? 66.49300 88.15500 10.12200 1.000 67.22318 81 ILE A O 1
ATOM 550 N N . ASP A 1 82 ? 65.07300 87.04000 11.46300 1.000 71.57006 82 ASP A N 1
ATOM 551 C CA . ASP A 1 82 ? 66.00600 87.07400 12.58600 1.000 69.45226 82 ASP A CA 1
ATOM 552 C C . ASP A 1 82 ? 67.28900 86.32700 12.25000 1.000 61.69804 82 ASP A C 1
ATOM 553 O O . ASP A 1 82 ? 68.38900 86.79100 12.57100 1.000 57.37377 82 ASP A O 1
ATOM 558 N N . ALA A 1 83 ? 67.16600 85.16800 11.59700 1.000 67.70245 83 ALA A N 1
ATOM 559 C CA . ALA A 1 83 ? 68.34800 84.45000 11.13300 1.000 63.13344 83 ALA A CA 1
ATOM 560 C C . ALA A 1 83 ? 69.11800 85.26700 10.10300 1.000 62.02315 83 ALA A C 1
ATOM 561 O O . ALA A 1 83 ? 70.35500 85.29000 10.11700 1.000 59.36727 83 ALA A O 1
ATOM 563 N N . ILE A 1 84 ? 68.40300 85.94600 9.20200 1.000 60.23099 84 ILE A N 1
ATOM 564 C CA . ILE A 1 84 ? 69.06000 86.79700 8.21400 1.000 57.57291 84 ILE A CA 1
ATOM 565 C C . ILE A 1 84 ? 69.78600 87.94500 8.90200 1.000 67.38824 84 ILE A C 1
ATOM 566 O O . ILE A 1 84 ? 70.92700 88.27500 8.55500 1.000 68.99870 84 ILE A O 1
ATOM 571 N N . ASN A 1 85 ? 69.14300 88.55900 9.89800 1.000 56.54242 85 ASN A N 1
ATOM 572 C CA . ASN A 1 85 ? 69.73700 89.70900 10.57400 1.000 61.44513 85 ASN A CA 1
ATOM 573 C C . ASN A 1 85 ? 71.02100 89.33000 11.30100 1.000 59.22118 85 ASN A C 1
ATOM 574 O O . ASN A 1 85 ? 72.01600 90.06100 11.24000 1.000 62.56097 85 ASN A O 1
ATOM 579 N N . ILE A 1 86 ? 71.02200 88.19300 11.99800 1.000 59.06786 86 ILE A N 1
ATOM 580 C CA . ILE A 1 86 ? 72.21300 87.81000 12.74800 1.000 57.64526 86 ILE A CA 1
ATOM 581 C C . ILE A 1 86 ? 73.31400 87.32500 11.80800 1.000 55.53699 86 ILE A C 1
ATOM 582 O O . ILE A 1 86 ? 74.50300 87.55100 12.06700 1.000 57.25009 86 ILE A O 1
ATOM 587 N N . ALA A 1 87 ? 72.94600 86.68700 10.69100 1.000 54.37735 87 ALA A N 1
ATOM 588 C CA . ALA A 1 87 ? 73.94500 86.23100 9.72700 1.000 53.88749 87 ALA A CA 1
ATOM 589 C C . ALA A 1 87 ? 74.62700 87.40400 9.03300 1.000 57.30545 87 ALA A C 1
ATOM 590 O O . ALA A 1 87 ? 75.82200 87.33900 8.71900 1.000 58.03327 87 ALA A O 1
ATOM 592 N N . ASN A 1 88 ? 73.87900 88.47900 8.77100 1.000 56.61173 88 ASN A N 1
ATOM 593 C CA . ASN A 1 88 ? 74.47700 89.66700 8.17400 1.000 58.52036 88 ASN A CA 1
ATOM 594 C C . ASN A 1 88 ? 75.44500 90.33300 9.14200 1.000 61.87125 88 ASN A C 1
ATOM 595 O O . ASN A 1 88 ? 76.49800 90.83600 8.73300 1.000 64.17858 88 ASN A O 1
ATOM 600 N N . GLU A 1 89 ? 75.10700 90.33400 10.43300 1.000 59.80609 89 GLU A N 1
ATOM 601 C CA . GLU A 1 89 ? 75.99500 90.90400 11.43900 1.000 61.93797 89 GLU A CA 1
ATOM 602 C C . GLU A 1 89 ? 77.29600 90.11600 11.54100 1.000 61.07271 89 GLU A C 1
ATOM 603 O O . GLU A 1 89 ? 78.38100 90.70400 11.60100 1.000 63.66660 89 GLU A O 1
ATOM 609 N N . ARG A 1 90 ? 77.21200 88.78200 11.55500 1.000 71.25675 90 ARG A N 1
ATOM 610 C CA . ARG A 1 90 ? 78.42100 87.97600 11.69800 1.000 72.99146 90 ARG A CA 1
ATOM 611 C C . ARG A 1 90 ? 79.28600 88.04100 10.44400 1.000 70.83450 90 ARG A C 1
ATOM 612 O O . ARG A 1 90 ? 80.51800 88.08800 10.53600 1.000 73.35984 90 ARG A O 1
ATOM 620 N N . LEU A 1 91 ? 78.66000 88.03900 9.26300 1.000 66.75696 91 LEU A N 1
ATOM 621 C CA . LEU A 1 91 ? 79.42700 88.11800 8.02300 1.000 65.92851 91 LEU A CA 1
ATOM 622 C C . LEU A 1 91 ? 80.06200 89.49200 7.84800 1.000 75.59776 91 LEU A C 1
ATOM 623 O O . LEU A 1 91 ? 81.20600 89.59700 7.39000 1.000 81.49518 91 LEU A O 1
ATOM 628 N N . SER A 1 92 ? 79.34000 90.55500 8.20700 1.000 62.37814 92 SER A N 1
ATOM 629 C CA . SER A 1 92 ? 79.89900 91.89900 8.08000 1.000 64.74986 92 SER A CA 1
ATOM 630 C C . SER A 1 92 ? 81.09500 92.08900 9.00500 1.000 65.82402 92 SER A C 1
ATOM 631 O O . SER A 1 92 ? 82.11900 92.64900 8.59900 1.000 67.40381 92 SER A O 1
ATOM 634 N N . ARG A 1 93 ? 80.99000 91.61700 10.24900 1.000 64.59051 93 ARG A N 1
ATOM 635 C CA . ARG A 1 93 ? 82.09200 91.76100 11.19400 1.000 65.74434 93 ARG A CA 1
ATOM 636 C C . ARG A 1 93 ? 83.29300 90.89800 10.82800 1.000 65.39613 93 ARG A C 1
ATOM 637 O O . ARG A 1 93 ? 84.41100 91.21200 11.24800 1.000 67.18794 93 ARG A O 1
ATOM 645 N N . SER A 1 94 ? 83.09400 89.82600 10.05600 1.000 68.36023 94 SER A N 1
ATOM 646 C CA . SER A 1 94 ? 84.20500 88.96100 9.67400 1.000 70.14981 94 SER A CA 1
ATOM 647 C C . SER A 1 94 ? 85.17500 89.63000 8.70900 1.000 81.39345 94 SER A C 1
ATOM 648 O O . SER A 1 94 ? 86.26300 89.09000 8.48300 1.000 85.51602 94 SER A O 1
ATOM 651 N N . GLY A 1 95 ? 84.81700 90.78100 8.13900 1.000 67.84531 95 GLY A N 1
ATOM 652 C CA . GLY A 1 95 ? 85.67900 91.48100 7.21400 1.000 73.59794 95 GLY A CA 1
ATOM 653 C C . GLY A 1 95 ? 85.52900 91.08700 5.76000 1.000 72.16825 95 GLY A C 1
ATOM 654 O O . GLY A 1 95 ? 86.15500 91.71700 4.89800 1.000 77.34250 95 GLY A O 1
ATOM 655 N N . HIS A 1 96 ? 84.72900 90.06800 5.45300 1.000 80.92182 96 HIS A N 1
ATOM 656 C CA . HIS A 1 96 ? 84.51600 89.66600 4.06900 1.000 76.33560 96 HIS A CA 1
ATOM 657 C C . HIS A 1 96 ? 83.44700 90.54700 3.43200 1.000 74.85418 96 HIS A C 1
ATOM 658 O O . HIS A 1 96 ? 82.36600 90.73500 3.99900 1.000 73.67285 96 HIS A O 1
ATOM 665 N N . LYS A 1 97 ? 83.75100 91.08200 2.24900 1.000 67.98260 97 LYS A N 1
ATOM 666 C CA . LYS A 1 97 ? 82.85500 92.01500 1.57800 1.000 75.64090 97 LYS A CA 1
ATOM 667 C C . LYS A 1 97 ? 81.88600 91.32400 0.62500 1.000 67.46284 97 LYS A C 1
ATOM 668 O O . LYS A 1 97 ? 80.69600 91.65400 0.60600 1.000 68.89386 97 LYS A O 1
ATOM 674 N N . ASN A 1 98 ? 82.36500 90.37000 -0.17000 1.000 69.72029 98 ASN A N 1
ATOM 675 C CA . ASN A 1 98 ? 81.54600 89.77600 -1.22400 1.000 67.31231 98 ASN A CA 1
ATOM 676 C C . ASN A 1 98 ? 80.64000 88.70300 -0.62100 1.000 62.35801 98 ASN A C 1
ATOM 677 O O . ASN A 1 98 ? 80.91800 87.50100 -0.66900 1.000 60.57535 98 ASN A O 1
ATOM 682 N N . PHE A 1 99 ? 79.52600 89.15400 -0.04700 1.000 68.70309 99 P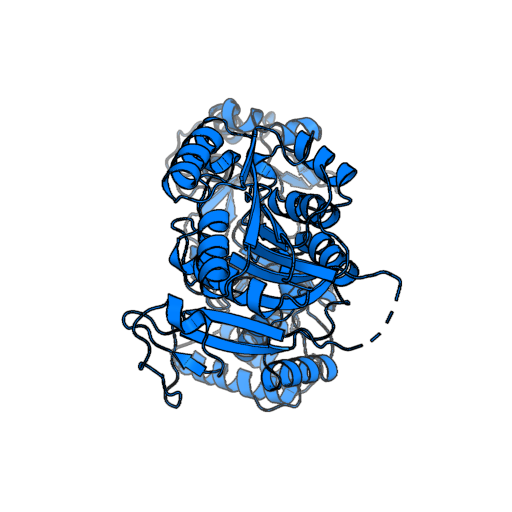HE A N 1
ATOM 683 C CA . PHE A 1 99 ? 78.49400 88.23300 0.41000 1.000 61.09390 99 PHE A CA 1
ATOM 684 C C . PHE A 1 99 ? 77.12800 88.86800 0.19400 1.000 62.89425 99 PHE A C 1
ATOM 685 O O . PHE A 1 99 ? 76.99800 90.09000 0.07200 1.000 68.37598 99 PHE A O 1
ATOM 693 N N . ARG A 1 100 ? 76.10700 88.01500 0.15300 1.000 62.93061 100 ARG A N 1
ATOM 694 C CA . ARG A 1 100 ? 74.74700 88.43700 -0.14800 1.000 67.87980 100 ARG A CA 1
ATOM 695 C C . ARG A 1 100 ? 73.77000 87.51700 0.57200 1.000 61.45501 100 ARG A C 1
ATOM 696 O O . ARG A 1 100 ? 73.95600 86.29700 0.58700 1.000 57.79064 100 ARG A O 1
ATOM 704 N N . LEU A 1 101 ? 72.73100 88.10500 1.16500 1.000 68.63772 101 LEU A N 1
ATOM 705 C CA . LEU A 1 101 ? 71.74200 87.36300 1.93500 1.000 63.91118 101 LEU A CA 1
ATOM 706 C C . LEU A 1 101 ? 70.33800 87.68800 1.44700 1.000 68.13003 101 LEU A C 1
ATOM 707 O O . LEU A 1 101 ? 70.01600 88.84900 1.17600 1.000 76.35079 101 LEU A O 1
ATOM 712 N N . ILE A 1 102 ? 69.50000 86.65500 1.35500 1.000 62.91601 102 ILE A N 1
ATOM 713 C CA . ILE A 1 102 ? 68.14400 86.76800 0.83100 1.000 63.43604 102 ILE A CA 1
ATOM 714 C C . ILE A 1 102 ? 67.17800 86.16400 1.83900 1.000 64.65249 102 ILE A C 1
ATOM 715 O O . ILE A 1 102 ? 67.33600 85.00600 2.24000 1.000 61.33266 102 ILE A O 1
ATOM 720 N N . ASN A 1 103 ? 66.17400 86.94200 2.23800 1.000 64.68499 103 ASN A N 1
ATOM 721 C CA . ASN A 1 103 ? 65.13200 86.48100 3.15300 1.000 64.20720 103 ASN A CA 1
ATOM 722 C C . ASN A 1 103 ? 63.94800 86.01000 2.31700 1.000 65.98789 103 ASN A C 1
ATOM 723 O O . ASN A 1 103 ? 63.13700 86.81800 1.85600 1.000 78.41482 103 ASN A O 1
ATOM 728 N N . LYS A 1 104 ? 63.85100 84.69700 2.12300 1.000 72.22815 104 LYS A N 1
ATOM 729 C CA . LYS A 1 104 ? 62.76300 84.11600 1.35100 1.000 70.71182 104 LYS A CA 1
ATOM 730 C C . LYS A 1 104 ? 62.68600 82.62800 1.65200 1.000 63.58827 104 LYS A C 1
ATOM 731 O O . LYS A 1 104 ? 63.61100 82.03900 2.21800 1.000 62.16320 104 LYS A O 1
ATOM 737 N N . ASP A 1 105 ? 61.56000 82.03200 1.27100 1.000 75.47116 105 ASP A N 1
ATOM 738 C CA . ASP A 1 105 ? 61.44500 80.58100 1.23800 1.000 69.67596 105 ASP A CA 1
ATOM 739 C C . ASP A 1 105 ? 62.25400 80.05200 0.06100 1.000 66.03047 105 ASP A C 1
ATOM 740 O O . ASP A 1 105 ? 61.93900 80.34800 -1.09600 1.000 70.50611 105 ASP A O 1
ATOM 745 N N . PHE A 1 106 ? 63.30700 79.28400 0.35200 1.000 66.28934 106 PHE A N 1
ATOM 746 C CA . PHE A 1 106 ? 64.15100 78.77500 -0.72500 1.000 65.24842 106 PHE A CA 1
ATOM 747 C C . PHE A 1 106 ? 63.38500 77.82400 -1.63500 1.000 63.74625 106 PHE A C 1
ATOM 748 O O . PHE A 1 106 ? 63.70400 77.70900 -2.82400 1.000 65.69372 106 PHE A O 1
ATOM 756 N N . LEU A 1 107 ? 62.37300 77.13900 -1.10200 1.000 62.10396 107 LEU A N 1
ATOM 757 C CA . LEU A 1 107 ? 61.5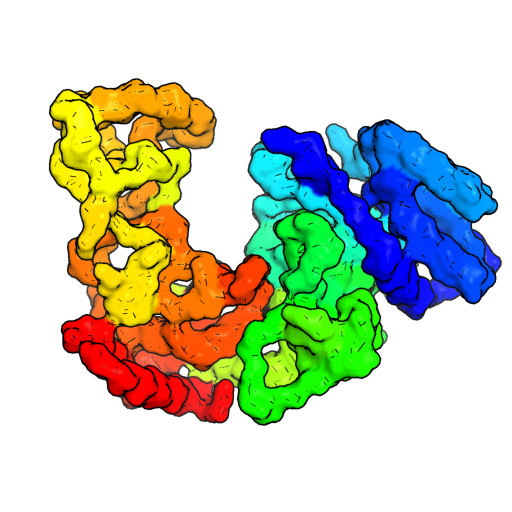6300 76.24100 -1.91100 1.000 66.61625 107 LEU A CA 1
ATOM 758 C C . LEU A 1 107 ? 60.55300 76.98500 -2.77500 1.000 76.15456 107 LEU A C 1
ATOM 759 O O . LEU A 1 107 ? 60.08000 76.42400 -3.77000 1.000 80.47156 107 LEU A O 1
ATOM 764 N N . GLU A 1 108 ? 60.21800 78.22700 -2.41500 1.000 63.90766 108 GLU A N 1
ATOM 765 C CA . GLU A 1 108 ? 59.31500 79.08900 -3.18000 1.000 74.32210 108 GLU A CA 1
ATOM 766 C C . GLU A 1 108 ? 57.93200 78.46000 -3.38200 1.000 80.70909 108 GLU A C 1
ATOM 767 O O . GLU A 1 108 ? 57.47500 78.21000 -4.49800 1.000 85.77864 108 GLU A O 1
ATOM 773 N N . MET A 1 109 ? 57.27600 78.21500 -2.25300 1.000 85.98741 109 MET A N 1
ATOM 774 C CA . MET A 1 109 ? 55.95300 77.60700 -2.25700 1.000 94.15837 109 MET A CA 1
ATOM 775 C C . MET A 1 109 ? 54.84800 78.65800 -2.29500 1.000 112.11130 109 MET A C 1
ATOM 776 O O . MET A 1 109 ? 53.68100 78.35700 -2.04600 1.000 116.15041 109 MET A O 1
ATOM 781 N N . LEU A 1 124 ? 68.16900 83.88900 -9.82100 1.000 138.46285 124 LEU A N 1
ATOM 782 C CA . LEU A 1 124 ? 69.44400 83.63800 -9.16100 1.000 119.97300 124 LEU A CA 1
ATOM 783 C C . LEU A 1 124 ? 70.32500 82.81100 -10.08500 1.000 111.17355 124 LEU A C 1
ATOM 784 O O . LEU A 1 124 ? 69.88700 81.78000 -10.60300 1.000 105.09263 124 LEU A O 1
ATOM 789 N N . GLU A 1 125 ? 71.55700 83.26500 -10.28500 1.000 106.12171 125 GLU A N 1
ATOM 790 C CA . GLU A 1 125 ? 72.48600 82.52900 -11.12600 1.000 102.35667 125 GLU A CA 1
ATOM 791 C C . GLU A 1 125 ? 72.93100 81.24900 -10.42000 1.000 96.79326 125 GLU A C 1
ATOM 792 O O . GLU A 1 125 ? 73.08900 81.23800 -9.19500 1.000 83.87962 125 GLU A O 1
ATOM 798 N N . PRO A 1 126 ? 73.13500 80.15900 -11.15700 1.000 98.83403 126 PRO A N 1
ATOM 799 C CA . PRO A 1 126 ? 73.60800 78.92500 -10.52200 1.000 80.09897 126 PRO A 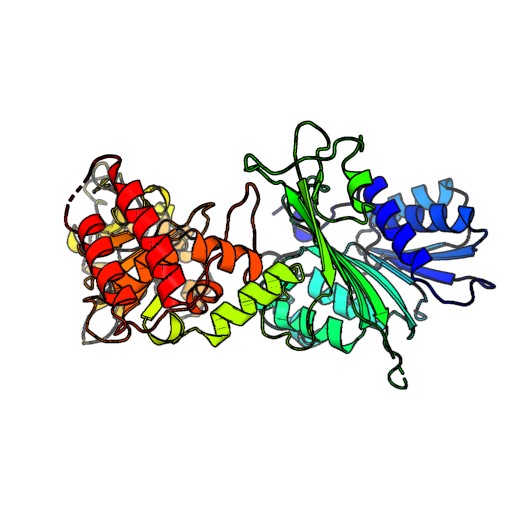CA 1
ATOM 800 C C . PRO A 1 126 ? 75.02300 79.08700 -9.98900 1.000 73.91130 126 PRO A C 1
ATOM 801 O O . PRO A 1 126 ? 75.82500 79.86600 -10.51100 1.000 84.38823 126 PRO A O 1
ATOM 805 N N . VAL A 1 127 ? 75.32400 78.33800 -8.93300 1.000 69.96236 127 VAL A N 1
ATOM 806 C CA . VAL A 1 127 ? 76.55100 78.52100 -8.17400 1.000 70.87283 127 VAL A CA 1
ATOM 807 C C . VAL A 1 127 ? 77.51400 77.37100 -8.45900 1.000 63.45667 127 VAL A C 1
ATOM 808 O O . VAL A 1 127 ? 77.15900 76.36100 -9.06600 1.000 62.49126 127 VAL A O 1
ATOM 812 N N . ASP A 1 128 ? 78.75500 77.54000 -8.00000 1.000 62.69970 128 ASP A N 1
ATOM 813 C CA . ASP A 1 128 ? 79.81000 76.55100 -8.18600 1.000 57.96086 128 ASP A CA 1
ATOM 814 C C . ASP A 1 128 ? 79.91400 75.57500 -7.02300 1.000 56.14681 128 ASP A C 1
ATOM 815 O O . ASP A 1 128 ? 80.32800 74.42700 -7.22300 1.000 52.21480 128 ASP A O 1
ATOM 820 N N . ILE A 1 129 ? 79.56000 76.00600 -5.81500 1.000 63.74741 129 ILE A N 1
ATOM 821 C CA . ILE A 1 129 ? 79.68300 75.18500 -4.61700 1.000 60.46711 129 ILE A CA 1
ATOM 822 C C . ILE A 1 129 ? 78.43700 75.38100 -3.76400 1.000 52.43427 129 ILE A C 1
ATOM 823 O O . ILE A 1 129 ? 77.89000 76.48600 -3.69100 1.000 59.32439 129 ILE A O 1
ATOM 828 N N . ILE A 1 130 ? 77.98900 74.30600 -3.11900 1.000 60.68277 130 ILE A N 1
ATOM 829 C CA . ILE A 1 130 ? 76.89400 74.35900 -2.15900 1.000 54.74498 130 ILE A CA 1
ATOM 830 C C . ILE A 1 130 ? 77.35500 73.70000 -0.86800 1.000 54.66957 130 ILE A C 1
ATOM 831 O O . ILE A 1 130 ? 77.73300 72.52200 -0.86900 1.000 52.37322 130 ILE A O 1
ATOM 836 N N . ILE A 1 131 ? 77.32200 74.45400 0.22800 1.000 52.89774 131 ILE A N 1
ATOM 837 C CA . ILE A 1 131 ? 77.49900 73.91300 1.57000 1.000 44.45852 131 ILE A CA 1
ATOM 838 C C . ILE A 1 131 ? 76.19200 74.13100 2.32200 1.000 45.78026 131 ILE A C 1
ATOM 839 O O . ILE A 1 131 ? 75.65900 75.24900 2.33800 1.000 43.59107 131 ILE A O 1
ATOM 844 N N . ALA A 1 132 ? 75.65500 73.06200 2.91200 1.000 50.09325 132 ALA A N 1
ATOM 845 C CA . ALA A 1 132 ? 74.28600 73.12600 3.39800 1.000 48.25739 132 ALA A CA 1
ATOM 846 C C . ALA A 1 132 ? 74.07400 72.21200 4.59700 1.000 43.92316 132 ALA A C 1
ATOM 847 O O . ALA A 1 132 ? 74.67800 71.14000 4.70700 1.000 43.38023 132 ALA A O 1
ATOM 849 N N . ASN A 1 133 ? 73.20500 72.66800 5.49700 1.000 50.39080 133 ASN A N 1
ATOM 850 C CA . ASN A 1 133 ? 72.59700 71.82700 6.52900 1.000 48.13735 133 ASN A CA 1
ATOM 851 C C . ASN A 1 133 ? 71.12700 72.21000 6.58300 1.000 48.85120 133 ASN A C 1
ATOM 852 O O . ASN A 1 133 ? 70.70600 73.01500 7.42200 1.000 48.12984 133 ASN A O 1
ATOM 857 N N . PRO A 1 134 ? 70.31500 71.66200 5.68600 1.000 48.12572 134 PRO A N 1
ATOM 858 C CA . PRO A 1 134 ? 68.92100 72.10100 5.57000 1.000 52.38668 134 PRO A CA 1
ATOM 859 C C . PRO A 1 134 ? 68.11000 71.67100 6.77800 1.000 51.13450 134 PRO A C 1
ATOM 860 O O . PRO A 1 134 ? 68.54800 70.81000 7.55600 1.000 48.17487 134 PRO A O 1
ATOM 864 N N . PRO A 1 135 ? 66.93100 72.25400 6.98400 1.000 51.13132 135 PRO A N 1
ATOM 865 C CA . PRO A 1 135 ? 66.09500 71.83300 8.11200 1.000 52.39621 135 PRO A CA 1
ATOM 866 C C . PRO A 1 135 ? 65.53300 70.43400 7.89800 1.000 49.64085 135 PRO A C 1
ATOM 867 O O . PRO A 1 135 ? 65.24000 70.02100 6.77400 1.000 45.13565 135 PRO A O 1
ATOM 871 N N . TYR A 1 136 ? 65.40100 69.69400 8.99900 1.000 52.65991 136 TYR A N 1
ATOM 872 C CA . TYR A 1 136 ? 64.76300 68.38000 8.98600 1.000 50.08416 136 TYR A CA 1
ATOM 873 C C . TYR A 1 136 ? 63.41500 68.53700 9.67500 1.000 55.88422 136 TYR A C 1
ATOM 874 O O . TYR A 1 136 ? 63.35600 68.78600 10.88400 1.000 55.57299 136 TYR A O 1
ATOM 883 N N . VAL A 1 137 ? 62.33400 68.40300 8.91200 1.000 51.85176 137 VAL A N 1
ATOM 884 C CA . VAL A 1 137 ? 60.98300 68.45100 9.46000 1.000 53.05218 137 VAL A CA 1
ATOM 885 C C . VAL A 1 137 ? 60.24100 67.21900 8.96500 1.000 52.78986 137 VAL A C 1
ATOM 886 O O . VAL A 1 137 ? 60.10100 67.02100 7.75200 1.000 49.15238 137 VAL A O 1
ATOM 890 N N . ARG A 1 138 ? 59.77100 66.39300 9.89900 1.000 51.26117 138 ARG A N 1
ATOM 891 C CA . ARG A 1 138 ? 59.09200 65.16000 9.53600 1.000 51.59012 138 ARG A CA 1
ATOM 892 C C . ARG A 1 138 ? 57.73600 65.46200 8.90000 1.000 53.12154 138 ARG A C 1
ATOM 89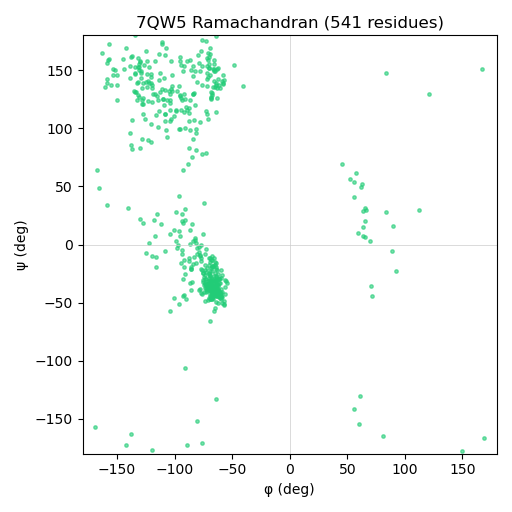3 O O . ARG A 1 138 ? 57.23900 66.59100 8.92400 1.000 61.48024 138 ARG A O 1
ATOM 901 N N . THR A 1 139 ? 57.13300 64.41600 8.32800 1.000 51.64826 139 THR A N 1
ATOM 902 C CA . THR A 1 139 ? 55.88200 64.58500 7.59400 1.000 54.66382 139 THR A CA 1
ATOM 903 C C . THR A 1 139 ? 54.76100 65.07400 8.50400 1.000 60.85453 139 THR A C 1
ATOM 904 O O . THR A 1 139 ? 53.94200 65.90600 8.09700 1.000 71.85013 139 THR A O 1
ATOM 908 N N . GLN A 1 140 ? 54.71500 64.57700 9.74300 1.000 56.52017 140 GLN A N 1
ATOM 909 C CA . GLN A 1 140 ? 53.62100 64.92800 10.64500 1.000 61.86047 140 GLN A CA 1
ATOM 910 C C . GLN A 1 140 ? 53.68300 66.38700 11.08600 1.000 62.72686 140 GLN A C 1
ATOM 911 O O . GLN A 1 140 ? 52.65000 66.96900 11.43300 1.000 66.16754 140 GLN A O 1
ATOM 917 N N . ILE A 1 141 ? 54.87000 66.99400 11.08900 1.000 57.85564 141 ILE A N 1
ATOM 918 C CA . ILE A 1 141 ? 54.95800 68.40500 11.45300 1.000 62.10036 141 ILE A CA 1
ATOM 919 C C . ILE A 1 141 ? 54.68400 69.29400 10.24500 1.000 62.30276 141 ILE A C 1
ATOM 920 O O . ILE A 1 141 ? 54.13300 70.39100 10.39000 1.000 69.64719 141 ILE A O 1
ATOM 925 N N . LEU A 1 142 ? 55.04700 68.84000 9.04300 1.000 58.98260 142 LEU A N 1
ATOM 926 C CA . LEU A 1 142 ? 54.68700 69.57200 7.83400 1.000 62.43879 142 LEU A CA 1
ATOM 927 C C . LEU A 1 142 ? 53.18100 69.58600 7.61300 1.000 68.93787 142 LEU A C 1
ATOM 928 O O . LEU A 1 142 ? 52.65600 70.50600 6.97600 1.000 71.36856 142 LEU A O 1
ATOM 933 N N . GLY A 1 143 ? 52.47400 68.57900 8.12100 1.000 63.12396 143 GLY A N 1
ATOM 934 C CA . GLY A 1 143 ? 51.06500 68.42600 7.82700 1.000 67.64279 143 GLY A CA 1
ATOM 935 C C . GLY A 1 143 ? 50.85200 67.71300 6.50800 1.000 69.13996 143 GLY A C 1
ATOM 936 O O . GLY A 1 143 ? 51.65200 67.86500 5.57900 1.000 62.31389 143 GLY A O 1
ATOM 937 N N . ALA A 1 144 ? 49.77200 66.93400 6.41200 1.000 64.59807 144 ALA A N 1
ATOM 938 C CA . ALA A 1 144 ? 49.54200 66.13100 5.21500 1.000 62.67290 144 ALA A CA 1
ATOM 939 C C . ALA A 1 144 ? 49.38700 66.99400 3.96900 1.000 65.34471 144 ALA A C 1
ATOM 940 O O . ALA A 1 144 ? 49.72400 66.55300 2.86500 1.000 66.90042 144 ALA A O 1
ATOM 942 N N . GLU A 1 145 ? 48.89000 68.22200 4.12000 1.000 64.04517 145 GLU A N 1
ATOM 943 C CA . GLU A 1 145 ? 48.61900 69.05100 2.95000 1.000 66.81330 145 GLU A CA 1
ATOM 944 C C . GLU A 1 145 ? 49.91100 69.56800 2.32900 1.000 64.27793 145 GLU A C 1
ATOM 945 O O . GLU A 1 145 ? 50.10900 69.46900 1.11200 1.000 68.04387 145 GLU A O 1
ATOM 951 N N . LYS A 1 146 ? 50.80600 70.12200 3.15000 1.000 70.88581 146 LYS A N 1
ATOM 952 C CA . LYS A 1 146 ? 52.05600 70.66000 2.62200 1.000 70.09530 146 LYS A CA 1
ATOM 953 C C . LYS A 1 146 ? 52.98900 69.55300 2.15100 1.000 63.31325 146 LYS A C 1
ATOM 954 O O . LYS A 1 146 ? 53.76300 69.75500 1.20800 1.000 58.51679 146 LYS A O 1
ATOM 960 N N . ALA A 1 147 ? 52.92800 68.38000 2.78600 1.000 72.77484 147 ALA A N 1
ATOM 961 C CA . ALA A 1 147 ? 53.73900 67.25400 2.33700 1.000 64.03571 147 ALA A CA 1
ATOM 962 C C . ALA A 1 147 ? 53.34300 66.80300 0.93800 1.000 66.40274 147 ALA A C 1
ATOM 963 O O . ALA A 1 147 ? 54.18900 66.31300 0.18100 1.000 58.46546 147 ALA A O 1
ATOM 965 N N . GLN A 1 148 ? 52.06800 66.96300 0.57600 1.000 64.51853 148 GLN A N 1
ATOM 966 C CA . GLN A 1 148 ? 51.63100 66.61200 -0.77200 1.000 65.20879 148 GLN A CA 1
ATOM 967 C C . GLN A 1 148 ? 52.18000 67.59400 -1.80100 1.000 64.02093 148 GLN A C 1
ATOM 968 O O . GLN A 1 148 ? 52.51100 67.20300 -2.92600 1.000 68.69281 148 GLN A O 1
ATOM 974 N N . LYS A 1 149 ? 52.28900 68.87300 -1.43400 1.000 64.66954 149 LYS A N 1
ATOM 975 C CA . LYS A 1 149 ? 52.83800 69.85800 -2.36000 1.000 68.29385 149 LYS A CA 1
ATOM 976 C C . LYS A 1 149 ? 54.31600 69.60300 -2.62500 1.000 61.79557 149 LYS A C 1
ATOM 977 O O . LYS A 1 149 ? 54.76800 69.68600 -3.77300 1.000 57.46107 149 LYS A O 1
ATOM 983 N N . LEU A 1 150 ? 55.08300 69.29000 -1.57800 1.000 65.73774 150 LEU A N 1
ATOM 984 C CA . LEU A 1 150 ? 56.50500 69.01800 -1.75900 1.000 58.89907 150 LEU A CA 1
ATOM 985 C C . LEU A 1 150 ? 56.72600 67.80400 -2.65000 1.000 61.27285 150 LEU A C 1
ATOM 986 O O . LEU A 1 150 ? 57.63600 67.79700 -3.48700 1.000 56.46671 150 LEU A O 1
ATOM 991 N N . ARG A 1 151 ? 55.90200 66.76500 -2.48700 1.000 61.93199 151 ARG A N 1
ATOM 992 C CA . ARG A 1 151 ? 56.06400 65.56100 -3.29500 1.000 64.93987 151 ARG A CA 1
ATOM 993 C C . ARG A 1 151 ? 55.78200 65.83600 -4.76700 1.000 68.26305 151 ARG A C 1
ATOM 994 O O . ARG A 1 151 ? 56.48000 65.31400 -5.64400 1.000 66.13941 151 ARG A O 1
ATOM 1002 N N . GLU A 1 152 ? 54.76500 66.65200 -5.05800 1.000 58.94164 152 GLU A N 1
ATOM 1003 C CA . GLU A 1 152 ? 54.43300 66.95300 -6.44800 1.000 67.56547 152 GLU A CA 1
ATOM 1004 C C . GLU A 1 152 ? 55.44500 67.89700 -7.08000 1.000 65.76506 152 GLU A C 1
ATOM 1005 O O . GLU A 1 152 ? 55.72300 67.79200 -8.28100 1.000 73.98819 152 GLU A O 1
ATOM 1011 N N . LYS A 1 153 ? 56.00300 68.82000 -6.29700 1.000 60.53156 153 LYS A N 1
ATOM 1012 C CA . LYS A 1 153 ? 56.92900 69.80200 -6.84900 1.000 61.12346 153 LYS A CA 1
ATOM 1013 C C . LYS A 1 153 ? 58.30200 69.19900 -7.11800 1.000 54.85460 153 LYS A C 1
ATOM 1014 O O . LYS A 1 153 ? 58.90300 69.46200 -8.16600 1.000 57.97081 153 LYS A O 1
ATOM 1020 N N . PHE A 1 154 ? 58.81400 68.38400 -6.19500 1.000 63.38406 154 PHE A N 1
ATOM 1021 C CA . PHE A 1 154 ? 60.17700 67.87800 -6.28600 1.000 58.06437 154 PHE A CA 1
ATOM 1022 C C . PHE A 1 154 ? 60.23400 66.37800 -6.55300 1.000 55.69088 154 PHE A C 1
ATOM 1023 O O . PHE A 1 154 ? 61.27900 65.75500 -6.34000 1.000 48.49913 154 PHE A O 1
ATOM 1031 N N . ASN A 1 155 ? 59.13100 65.79000 -7.02600 1.000 66.28838 155 ASN A N 1
ATOM 1032 C CA . ASN A 1 155 ? 59.10300 64.40200 -7.49200 1.000 64.02476 155 ASN A CA 1
ATOM 1033 C C . ASN A 1 155 ? 59.59300 63.44200 -6.40800 1.000 52.69302 155 ASN A C 1
ATOM 1034 O O . ASN A 1 155 ? 60.50300 62.63900 -6.62100 1.000 52.13995 155 ASN A O 1
ATOM 1039 N N . LEU A 1 156 ? 58.97800 63.53400 -5.23000 1.000 57.69912 156 LEU A N 1
ATOM 1040 C CA . LEU A 1 156 ? 59.34200 62.71900 -4.07900 1.000 56.99541 156 LEU A CA 1
ATOM 1041 C C . LEU A 1 156 ? 58.17900 61.81900 -3.68100 1.000 55.44463 156 LEU A C 1
ATOM 1042 O O . LEU A 1 156 ? 57.01800 62.09200 -3.99600 1.000 58.80986 156 LEU A O 1
ATOM 1047 N N . LYS A 1 157 ? 58.50200 60.73800 -2.97200 1.000 54.50368 157 LYS A N 1
ATOM 1048 C CA . LYS A 1 157 ? 57.51400 59.75200 -2.55800 1.000 58.93909 157 LYS A CA 1
ATOM 1049 C C . LYS A 1 157 ? 57.68400 59.42400 -1.07900 1.000 58.05291 157 LYS A C 1
ATOM 1050 O O . LYS A 1 157 ? 58.73700 59.66200 -0.48200 1.000 53.09993 157 LYS A O 1
ATOM 1056 N N . GLY A 1 158 ? 56.62200 58.87300 -0.49200 1.000 62.87925 158 GLY A N 1
ATOM 1057 C CA . GLY A 1 158 ? 56.66800 58.41400 0.88200 1.000 56.39507 158 GLY A CA 1
ATOM 1058 C C . GLY A 1 158 ? 56.49700 59.52800 1.89900 1.000 59.84282 158 GLY A C 1
ATOM 1059 O O . GLY A 1 158 ? 56.06900 60.64800 1.60000 1.000 61.08038 158 GLY A O 1
ATOM 1060 N N . ARG A 1 159 ? 56.84400 59.19300 3.14300 1.000 61.73959 159 ARG A N 1
ATOM 1061 C CA . ARG A 1 159 ? 56.77400 60.13700 4.25900 1.000 59.66493 159 ARG A CA 1
ATOM 1062 C C . ARG A 1 159 ? 57.90000 61.15200 4.10300 1.000 60.40401 159 ARG A C 1
ATOM 1063 O O . ARG A 1 159 ? 58.93900 61.09100 4.76400 1.000 54.76932 159 ARG A O 1
ATOM 1071 N N . VAL A 1 160 ? 57.67000 62.11800 3.21300 1.000 56.84562 160 VAL A N 1
ATOM 1072 C CA . VAL A 1 160 ? 58.71900 63.04800 2.81800 1.000 52.85633 160 VAL A CA 1
ATOM 1073 C C . VAL A 1 160 ? 59.12400 63.92000 3.99900 1.000 52.68390 160 VAL A C 1
ATOM 1074 O O . VAL A 1 160 ? 58.28600 64.33900 4.81100 1.000 53.62903 160 VAL A O 1
ATOM 1078 N N . ASP A 1 161 ? 60.42200 64.18000 4.10800 1.000 50.13434 161 ASP A N 1
ATOM 1079 C CA . ASP A 1 161 ? 60.97000 65.13300 5.05700 1.000 52.85142 161 ASP A CA 1
ATOM 1080 C C . ASP A 1 161 ? 61.34300 66.41900 4.32800 1.000 55.04081 161 ASP A C 1
ATOM 1081 O O . ASP A 1 161 ? 61.54900 66.43500 3.11300 1.000 57.08491 161 ASP A O 1
ATOM 1086 N N . LEU A 1 162 ? 61.42200 67.51100 5.09100 1.000 49.42919 162 LEU A N 1
ATOM 1087 C CA . LEU A 1 162 ? 61.75100 68.79700 4.48800 1.000 51.54118 162 LEU A CA 1
ATOM 1088 C C . LEU A 1 162 ? 63.16100 68.80600 3.90900 1.000 50.94031 162 LEU A C 1
ATOM 1089 O O . LEU A 1 162 ? 63.41400 69.49900 2.91700 1.000 52.62373 162 LEU A O 1
ATOM 1094 N N . TYR A 1 163 ? 64.09000 68.04700 4.50000 1.000 53.33696 163 TYR A N 1
ATOM 1095 C CA . TYR A 1 163 ? 65.45100 68.04300 3.97400 1.000 53.32631 163 TYR A CA 1
ATOM 1096 C C . TYR A 1 163 ? 65.52000 67.35700 2.61700 1.000 53.06000 163 TYR A C 1
ATOM 1097 O O . TYR A 1 163 ? 66.40000 67.67100 1.80800 1.000 49.33202 163 TYR A O 1
ATOM 1106 N N . GLN A 1 164 ? 64.60800 66.42100 2.35100 1.000 47.30369 164 GLN A N 1
ATOM 1107 C CA . GLN A 1 164 ? 64.58800 65.76100 1.05100 1.000 46.88362 164 GLN A CA 1
ATOM 1108 C C . GLN A 1 164 ? 64.17900 66.73100 -0.05000 1.000 54.60821 164 GLN A C 1
ATOM 1109 O O . GLN A 1 164 ? 64.74700 66.70900 -1.14800 1.000 54.55497 164 GLN A O 1
ATOM 1115 N N . ALA A 1 165 ? 63.19600 67.59200 0.22700 1.000 43.70637 165 ALA A N 1
ATOM 1116 C CA . ALA A 1 165 ? 62.83800 68.63000 -0.73200 1.000 52.43359 165 ALA A CA 1
ATOM 1117 C C . ALA A 1 165 ? 64.00000 69.58800 -0.95500 1.000 48.18338 165 ALA A C 1
ATOM 1118 O O . ALA A 1 165 ? 64.29300 69.96700 -2.09400 1.000 54.19726 165 ALA A O 1
ATOM 1120 N N . PHE A 1 166 ? 64.68700 69.97500 0.12300 1.000 48.04740 166 PHE A N 1
ATOM 1121 C CA . PHE A 1 166 ? 65.82400 70.87900 -0.00900 1.000 51.15192 166 PHE A CA 1
ATOM 1122 C C . PHE A 1 166 ? 66.94600 70.25600 -0.82900 1.000 49.31861 166 PHE A C 1
ATOM 1123 O O . PHE A 1 166 ? 67.63800 70.96700 -1.56500 1.000 51.15725 166 PHE A O 1
ATOM 1131 N N . LEU A 1 167 ? 67.13800 68.93800 -0.72300 1.000 52.08503 167 LEU A N 1
ATOM 1132 C CA . LEU A 1 167 ? 68.15600 68.27300 -1.53100 1.000 55.37328 167 LEU A CA 1
ATOM 1133 C C . LEU A 1 167 ? 67.87300 68.42700 -3.01900 1.000 55.55835 167 LEU A C 1
ATOM 1134 O O . LEU A 1 167 ? 68.78800 68.68500 -3.80900 1.000 57.35930 167 LEU A O 1
ATOM 1139 N N . VAL A 1 168 ? 66.61100 68.27000 -3.42200 1.000 53.95719 168 VAL A N 1
ATOM 1140 C CA . VAL A 1 168 ? 66.24900 68.46100 -4.82300 1.000 61.04759 168 VAL A CA 1
ATOM 1141 C C . VAL A 1 168 ? 66.37500 69.92900 -5.20700 1.000 61.09284 168 VAL A C 1
ATOM 1142 O O . VAL A 1 168 ? 66.95800 70.27000 -6.24400 1.000 64.50802 168 VAL A O 1
ATOM 1146 N N . ALA A 1 169 ? 65.83500 70.81900 -4.37000 1.000 54.01800 169 ALA A N 1
ATOM 1147 C CA . ALA A 1 169 ? 65.79500 72.23600 -4.71100 1.000 61.95759 169 ALA A CA 1
ATOM 1148 C C . ALA A 1 169 ? 67.19300 72.83000 -4.81000 1.000 62.46267 169 ALA A C 1
ATOM 1149 O O . ALA A 1 169 ? 67.47300 73.62300 -5.71700 1.000 71.78482 169 ALA A O 1
ATOM 1151 N N . MET A 1 170 ? 68.08600 72.46600 -3.88800 1.000 62.20794 170 MET A N 1
ATOM 1152 C CA . MET A 1 170 ? 69.42600 73.04100 -3.93300 1.000 66.14331 170 MET A CA 1
ATOM 1153 C C . MET A 1 170 ? 70.24800 72.45200 -5.07300 1.000 67.69732 170 MET A C 1
ATOM 1154 O O . MET A 1 170 ? 71.10300 73.14300 -5.63300 1.000 76.02839 170 MET A O 1
ATOM 1159 N N . THR A 1 171 ? 69.97900 71.20100 -5.45600 1.000 60.28015 171 THR A N 1
ATOM 1160 C CA . THR A 1 171 ? 70.77900 70.55400 -6.49300 1.000 64.37762 171 THR A CA 1
ATOM 1161 C C . THR A 1 171 ? 70.62200 71.24900 -7.84100 1.000 73.09923 171 THR A C 1
ATOM 1162 O O . THR A 1 171 ? 71.58700 71.35300 -8.60800 1.000 75.02791 171 THR A O 1
ATOM 1166 N N . GLN A 1 172 ? 69.42200 71.74300 -8.14700 1.000 56.42587 172 GLN A N 1
ATOM 1167 C CA . GLN A 1 172 ? 69.21900 72.42800 -9.41800 1.000 66.46598 172 GLN A CA 1
ATOM 1168 C C . GLN A 1 172 ? 69.75500 73.85400 -9.41700 1.000 73.50911 172 GLN A C 1
ATOM 1169 O O . GLN A 1 172 ? 69.79800 74.48100 -10.48000 1.000 75.93280 172 GLN A O 1
ATOM 1175 N N . GLN A 1 173 ? 70.16200 74.37600 -8.26400 1.000 68.29203 173 GLN A N 1
ATOM 1176 C CA . GLN A 1 173 ? 70.87000 75.64600 -8.19100 1.000 66.37636 173 GLN A CA 1
ATOM 1177 C C . GLN A 1 173 ? 72.37200 75.48400 -8.37300 1.000 65.99298 173 GLN A C 1
ATOM 1178 O O . GLN A 1 173 ? 73.10200 76.47800 -8.31200 1.000 75.94123 173 GLN A O 1
ATOM 1184 N N . LEU A 1 174 ? 72.84500 74.26100 -8.58600 1.000 65.09408 174 LEU A N 1
ATOM 1185 C CA . LEU A 1 174 ? 74.26500 73.97000 -8.71000 1.000 64.55019 174 LEU A CA 1
ATOM 1186 C C . LEU A 1 174 ? 74.61300 73.76000 -10.17700 1.000 70.45162 174 LEU A C 1
ATOM 1187 O O . LEU A 1 174 ? 73.89400 73.06000 -10.89700 1.000 72.73913 174 LEU A O 1
ATOM 1192 N N . LYS A 1 175 ? 75.70400 74.37800 -10.61700 1.000 64.23153 175 LYS A N 1
ATOM 1193 C CA . LYS A 1 175 ? 76.18900 74.16700 -11.97000 1.000 67.88833 175 LYS A CA 1
ATOM 1194 C C . LYS A 1 175 ? 76.75300 72.75800 -12.11500 1.000 64.59690 175 LYS A C 1
ATOM 1195 O O . LYS A 1 175 ? 77.17800 72.12600 -11.14300 1.000 61.68733 175 LYS A O 1
ATOM 1201 N N . SER A 1 176 ? 76.74800 72.26400 -13.35100 1.000 65.22931 176 SER A N 1
ATOM 1202 C CA . SER A 1 176 ? 77.33100 70.95900 -13.62400 1.000 70.14346 176 SER A CA 1
ATOM 1203 C C . SER A 1 176 ? 78.82100 70.98000 -13.31100 1.000 66.02213 176 SER A C 1
ATOM 1204 O O . SER A 1 176 ? 79.50800 71.97500 -13.55500 1.000 67.69638 176 SER A O 1
ATOM 1207 N N . ASN A 1 177 ? 79.31000 69.87000 -12.75700 1.000 66.11644 177 ASN A N 1
ATOM 1208 C CA . ASN A 1 177 ? 80.64800 69.69200 -12.19700 1.000 67.67169 177 ASN A CA 1
ATOM 1209 C C . ASN A 1 177 ? 80.84800 70.47900 -10.91000 1.000 62.68394 177 ASN A C 1
ATOM 1210 O O . ASN A 1 177 ? 81.95700 70.46900 -10.36200 1.000 63.65187 177 ASN A O 1
ATOM 1215 N N . GLY A 1 178 ? 79.82100 71.16100 -10.40700 1.000 69.29959 178 GLY A N 1
ATOM 1216 C CA . GLY A 1 178 ? 79.92800 71.80400 -9.11600 1.000 63.55925 178 GLY A CA 1
ATOM 1217 C C . GLY A 1 178 ? 79.94500 70.79800 -7.98200 1.000 62.66842 178 GLY A C 1
ATOM 1218 O O . GLY A 1 178 ? 79.49900 69.65600 -8.11100 1.000 55.09547 178 GLY A O 1
ATOM 1219 N N . ILE A 1 179 ? 80.47500 71.23400 -6.84300 1.000 63.07478 179 ILE A N 1
ATOM 1220 C CA . ILE A 1 179 ? 80.63700 70.37700 -5.67500 1.000 60.85783 179 ILE A CA 1
ATOM 1221 C C . ILE A 1 179 ? 79.57300 70.73300 -4.64900 1.000 52.84110 179 ILE A C 1
ATOM 1222 O O . ILE A 1 179 ? 79.36000 71.91500 -4.34600 1.000 54.74987 179 ILE A O 1
ATOM 1227 N N . ILE A 1 180 ? 78.89900 69.71500 -4.11800 1.000 56.98073 180 ILE A N 1
ATOM 1228 C CA . ILE A 1 180 ? 77.96000 69.88000 -3.01600 1.000 49.89614 180 ILE A CA 1
ATOM 1229 C C . ILE A 1 180 ? 78.52100 69.17000 -1.79500 1.000 46.69787 180 ILE A C 1
ATOM 1230 O O . ILE A 1 180 ? 79.14500 68.10800 -1.90800 1.000 48.00489 180 ILE A O 1
ATOM 1235 N N . GLY A 1 181 ? 78.32700 69.78200 -0.63200 1.000 50.66789 181 GLY A N 1
ATOM 1236 C CA . GLY A 1 181 ? 78.60100 69.15400 0.64300 1.000 45.20728 181 GLY A CA 1
ATOM 1237 C C . GLY A 1 181 ? 77.46600 69.47700 1.59000 1.000 44.97361 181 GLY A C 1
ATOM 1238 O O . GLY A 1 181 ? 77.33800 70.61800 2.03900 1.000 43.17129 181 GLY A O 1
ATOM 1239 N N . VAL A 1 182 ? 76.61200 68.49900 1.88000 1.000 44.78945 182 VAL A N 1
ATOM 1240 C CA . VAL A 1 182 ? 75.38200 68.74400 2.61900 1.000 42.33641 182 VAL A CA 1
ATOM 1241 C C . VAL A 1 182 ? 75.22700 67.67400 3.69000 1.000 40.73508 182 VAL A C 1
ATOM 1242 O O . VAL A 1 182 ? 75.37600 66.47800 3.41200 1.000 46.02046 182 VAL A O 1
ATOM 1246 N N . ILE A 1 183 ? 74.94400 68.10200 4.91500 1.000 45.82568 183 ILE A N 1
ATOM 1247 C CA . ILE A 1 183 ? 74.67400 67.18500 6.01300 1.000 42.64646 183 ILE A CA 1
ATOM 1248 C C . ILE A 1 183 ? 73.17500 67.17700 6.27500 1.000 42.46406 183 ILE A C 1
ATOM 1249 O O . ILE A 1 183 ? 72.54400 68.23700 6.37300 1.000 46.14176 183 ILE A O 1
ATOM 1254 N N . THR A 1 184 ? 72.59800 65.98200 6.34000 1.000 44.80962 184 THR A N 1
ATOM 1255 C CA . THR A 1 184 ? 71.18700 65.78800 6.63500 1.000 46.23427 184 THR A CA 1
ATOM 1256 C C . THR A 1 184 ? 71.06000 64.68000 7.67000 1.000 43.88243 184 THR A C 1
ATOM 1257 O O . THR A 1 184 ? 72.05700 64.10800 8.12000 1.000 43.64458 184 THR A O 1
ATOM 1261 N N . SER A 1 185 ? 69.82300 64.37800 8.05100 1.000 48.75952 185 SER A N 1
ATOM 1262 C CA . SER A 1 185 ? 69.55000 63.12300 8.73500 1.000 43.72206 185 SER A CA 1
ATOM 1263 C C . SER A 1 185 ? 70.00800 61.96600 7.85500 1.000 42.38198 185 SER A C 1
ATOM 1264 O O . SER A 1 185 ? 69.87500 62.01200 6.63000 1.000 44.13042 185 SER A O 1
ATOM 1267 N N . ASN A 1 186 ? 70.57100 60.92900 8.47800 1.000 41.78536 186 ASN A N 1
ATOM 1268 C CA . ASN A 1 186 ? 71.08500 59.79500 7.71600 1.000 43.25560 186 ASN A CA 1
ATOM 1269 C C . ASN A 1 186 ? 69.98900 58.84100 7.25600 1.000 43.27731 186 ASN A C 1
ATOM 1270 O O . ASN A 1 186 ? 70.28300 57.87700 6.54100 1.000 37.82782 186 ASN A O 1
ATOM 1275 N N . ARG A 1 187 ? 68.73400 59.10100 7.62200 1.000 39.31943 187 ARG A N 1
ATOM 1276 C CA . ARG A 1 187 ? 67.68700 58.09900 7.47800 1.000 41.34264 187 ARG A CA 1
ATOM 1277 C C . ARG A 1 187 ? 67.31400 57.82400 6.02600 1.000 43.96593 187 ARG A C 1
ATOM 1278 O O . ARG A 1 187 ? 66.71900 56.77500 5.74500 1.000 44.60939 187 ARG A O 1
ATOM 1286 N N . TYR A 1 188 ? 67.66000 58.71700 5.09300 1.000 39.07751 188 TYR A N 1
ATOM 1287 C CA . TYR A 1 188 ? 67.42500 58.41200 3.68600 1.000 40.87740 188 TYR A CA 1
ATOM 1288 C C . TYR A 1 188 ? 68.24800 57.21900 3.21600 1.000 44.23820 188 TYR A C 1
ATOM 1289 O O . TYR A 1 188 ? 67.88900 56.58300 2.21900 1.000 45.62534 188 TYR A O 1
ATOM 1298 N N . LEU A 1 189 ? 69.33100 56.89000 3.92200 1.000 42.77812 189 LEU A N 1
ATOM 1299 C CA . LEU A 1 189 ? 70.16900 55.76700 3.51700 1.000 42.69504 189 LEU A CA 1
ATOM 1300 C C . LEU A 1 189 ? 69.47600 54.42500 3.72100 1.000 45.61869 189 LEU A C 1
ATOM 1301 O O . LEU A 1 189 ? 69.70800 53.49000 2.94500 1.000 46.71826 189 LEU A O 1
ATOM 1306 N N . THR A 1 190 ? 68.63400 54.29900 4.75200 1.000 41.63453 190 THR A N 1
ATOM 1307 C CA . THR A 1 190 ? 68.14900 52.99000 5.17400 1.000 42.71575 190 THR A CA 1
ATOM 1308 C C . THR A 1 190 ? 66.63200 52.84100 5.23600 1.000 45.87198 190 THR A C 1
ATOM 1309 O O . THR A 1 190 ? 66.15900 51.71800 5.44800 1.000 51.03748 190 THR A O 1
ATOM 1313 N N . THR A 1 191 ? 65.86000 53.90600 5.06500 1.000 43.77027 191 THR A N 1
ATOM 1314 C CA . THR A 1 191 ? 64.41200 53.816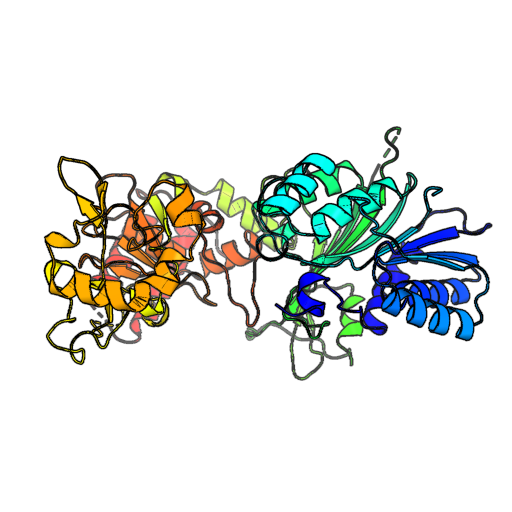00 5.17400 1.000 48.99464 191 THR A CA 1
ATOM 1315 C C . THR A 1 191 ? 63.76700 53.61800 3.80500 1.000 49.39380 191 THR A C 1
ATOM 1316 O O . THR A 1 191 ? 64.33600 53.95200 2.76300 1.000 47.04259 191 THR A O 1
ATOM 1320 N N . LYS A 1 192 ? 62.54900 53.06900 3.83000 1.000 49.71808 192 LYS A N 1
ATOM 1321 C CA . LYS A 1 192 ? 61.77600 52.91300 2.60100 1.000 54.03734 192 LYS A CA 1
ATOM 1322 C C . LYS A 1 192 ? 61.47600 54.26600 1.96500 1.000 52.07532 192 LYS A C 1
ATOM 1323 O O . LYS A 1 192 ? 61.54500 54.41500 0.73900 1.000 57.99630 192 LYS A O 1
ATOM 1329 N N . GLY A 1 193 ? 61.15400 55.26800 2.78500 1.000 48.93654 193 GLY A N 1
ATOM 1330 C CA . GLY A 1 193 ? 60.86500 56.60300 2.28900 1.000 49.82351 193 GLY A CA 1
ATOM 1331 C C . GLY A 1 193 ? 62.06600 57.35700 1.75200 1.000 49.65073 193 GLY A C 1
ATOM 1332 O O . GLY A 1 193 ? 61.88300 58.41200 1.13500 1.000 52.29176 193 GLY A O 1
ATOM 1333 N N . GLY A 1 194 ? 63.27900 56.85800 1.98000 1.000 45.09854 194 GLY A N 1
ATOM 1334 C CA . GLY A 1 194 ? 64.46100 57.46200 1.40500 1.000 47.78552 194 GLY A CA 1
ATOM 1335 C C . GLY A 1 194 ? 64.73500 57.07100 -0.02600 1.000 49.18839 194 GLY A C 1
ATOM 1336 O O . GLY A 1 194 ? 65.72300 57.52700 -0.60900 1.000 47.47446 194 GLY A O 1
ATOM 1337 N N . GLU A 1 195 ? 63.86100 56.24600 -0.61100 1.000 45.10801 195 GLU A N 1
ATOM 1338 C CA . GLU A 1 195 ? 64.08600 55.72800 -1.95700 1.000 49.68578 195 GLU A CA 1
ATOM 1339 C C . GLU A 1 195 ? 64.19200 56.84900 -2.98600 1.000 49.20877 195 GLU A C 1
ATOM 1340 O O . GLU A 1 195 ? 65.07200 56.81900 -3.85400 1.000 46.47106 195 GLU A O 1
ATOM 1346 N N . SER A 1 196 ? 63.29900 57.84100 -2.91300 1.000 44.71360 196 SER A N 1
ATOM 1347 C CA . SER A 1 196 ? 63.33700 58.93400 -3.88200 1.000 49.20825 196 SER A CA 1
ATOM 1348 C C . SER A 1 196 ? 64.62600 59.73000 -3.75800 1.000 44.22562 196 SER A C 1
ATOM 1349 O O . SER A 1 196 ? 65.20200 60.15800 -4.76500 1.000 48.49929 196 SER A O 1
ATOM 1352 N N . THR A 1 197 ? 65.09700 59.93300 -2.52900 1.000 49.15220 197 THR A N 1
ATOM 1353 C CA . THR A 1 197 ? 66.33100 60.67900 -2.31600 1.000 49.01147 197 THR A CA 1
ATOM 1354 C C . THR A 1 197 ? 67.53300 59.91300 -2.85700 1.000 49.56446 197 THR A C 1
ATOM 1355 O O . THR A 1 197 ? 68.37800 60.48100 -3.55700 1.000 49.37325 197 THR A O 1
ATOM 1359 N N . ARG A 1 198 ? 67.61600 58.61400 -2.55400 1.000 49.91901 198 ARG A N 1
ATOM 1360 C CA . ARG A 1 198 ? 68.72100 57.80100 -3.05500 1.000 49.64401 198 ARG A CA 1
ATOM 1361 C C . ARG A 1 198 ? 68.75200 57.80200 -4.57900 1.000 51.48933 198 ARG A C 1
ATOM 1362 O O . ARG A 1 198 ? 69.81400 57.97000 -5.19200 1.000 54.88052 198 ARG A O 1
ATOM 1370 N N . LYS A 1 199 ? 67.58900 57.61800 -5.20900 1.000 45.11871 199 LYS A N 1
ATOM 1371 C CA . LYS A 1 199 ? 67.50700 57.65300 -6.66600 1.000 50.89622 199 LYS A CA 1
ATOM 1372 C C . LYS A 1 199 ? 67.94900 59.00600 -7.21000 1.000 50.05602 199 LYS A C 1
ATOM 1373 O O . LYS A 1 199 ? 68.72600 59.08100 -8.16900 1.000 53.41308 199 LYS A O 1
ATOM 1379 N N . PHE A 1 200 ? 67.46300 60.09000 -6.60300 1.000 46.85379 200 PHE A N 1
ATOM 1380 C CA . PHE A 1 200 ? 67.81000 61.42300 -7.08500 1.000 52.40331 200 PHE A CA 1
ATOM 1381 C C . PHE A 1 200 ? 69.29800 61.70500 -6.91600 1.000 50.21147 200 PHE A C 1
ATOM 1382 O O . PHE A 1 200 ? 69.92100 62.33400 -7.78000 1.000 55.53836 200 PHE A O 1
ATOM 1390 N N . LEU A 1 201 ? 69.88700 61.24200 -5.81300 1.000 47.38725 201 LEU A N 1
ATOM 1391 C CA . LEU A 1 201 ? 71.29100 61.53600 -5.55100 1.000 47.44303 201 LEU A CA 1
ATOM 1392 C C . LEU A 1 201 ? 72.20100 60.80400 -6.52700 1.000 54.25685 201 LEU A C 1
ATOM 1393 O O . LEU A 1 201 ? 73.12100 61.40100 -7.09700 1.000 52.33972 201 LEU A O 1
ATOM 1398 N N . VAL A 1 202 ? 71.95900 59.50600 -6.73700 1.000 48.11884 202 VAL A N 1
ATOM 1399 C CA . VAL A 1 202 ? 72.86100 58.72000 -7.57100 1.000 49.65241 202 VAL A CA 1
ATOM 1400 C C . VAL A 1 202 ? 72.70300 59.05900 -9.04800 1.000 56.06567 202 VAL A C 1
ATOM 1401 O O . VAL A 1 202 ? 73.63500 58.84200 -9.83400 1.000 58.84919 202 VAL A O 1
ATOM 1405 N N . SER A 1 203 ? 71.55700 59.61200 -9.45000 1.000 45.42082 203 SER A N 1
ATOM 1406 C CA . SER A 1 203 ? 71.33800 59.95900 -10.84700 1.000 53.38478 203 SER A CA 1
ATOM 1407 C C . SER A 1 203 ? 71.69300 61.40700 -11.17200 1.000 56.64939 203 SER A C 1
ATOM 1408 O O . SER A 1 203 ? 71.69700 61.77400 -12.35100 1.000 60.28289 203 SER A O 1
ATOM 1411 N N . ASN A 1 204 ? 71.99700 62.23200 -10.16800 1.000 52.04857 204 ASN A N 1
ATOM 1412 C CA . ASN A 1 204 ? 72.35000 63.62800 -10.39200 1.000 57.51377 204 ASN A CA 1
ATOM 1413 C C . ASN A 1 204 ? 73.77500 63.97800 -9.99400 1.000 53.83108 204 ASN A C 1
ATOM 1414 O O . ASN A 1 204 ? 74.23800 65.07500 -10.32900 1.000 61.16221 204 ASN A O 1
ATOM 1419 N N . PHE A 1 205 ? 74.47900 63.09200 -9.29700 1.000 53.48490 205 PHE A N 1
ATOM 1420 C CA . PHE A 1 205 ? 75.81600 63.37400 -8.80600 1.000 60.72236 205 PHE A CA 1
ATOM 1421 C C . PHE A 1 205 ? 76.74400 62.20400 -9.09100 1.000 58.51909 205 PHE A C 1
ATOM 1422 O O . PHE A 1 205 ? 76.33000 61.04000 -9.09000 1.000 56.85707 205 PHE A O 1
ATOM 1430 N N . ASN A 1 206 ? 78.00800 62.52900 -9.34200 1.000 52.59946 206 ASN A N 1
ATOM 1431 C CA . ASN A 1 206 ? 79.08800 61.56000 -9.18800 1.000 59.21325 206 ASN A CA 1
ATOM 1432 C C . ASN A 1 206 ? 79.42300 61.53500 -7.70500 1.000 55.79768 206 ASN A C 1
ATOM 1433 O O . ASN A 1 206 ? 80.11800 62.42000 -7.19700 1.000 54.40206 206 ASN A O 1
ATOM 1438 N N . ILE A 1 207 ? 78.89200 60.53700 -6.99600 1.000 60.10959 207 ILE A N 1
ATOM 1439 C CA . ILE A 1 207 ? 79.03700 60.49600 -5.54700 1.000 54.47688 207 ILE A CA 1
ATOM 1440 C C . ILE A 1 207 ? 80.50700 60.35700 -5.18800 1.000 56.59535 207 ILE A C 1
ATOM 1441 O O . ILE A 1 207 ? 81.20200 59.45300 -5.66800 1.000 63.92825 207 ILE A O 1
ATOM 1446 N N . LEU A 1 208 ? 80.99300 61.26700 -4.34600 1.000 48.14402 208 LEU A N 1
ATOM 1447 C CA . LEU A 1 208 ? 82.38000 61.24900 -3.90100 1.000 54.28980 208 LEU A CA 1
ATOM 1448 C C . LEU A 1 208 ? 82.54500 60.54800 -2.56000 1.000 48.51582 208 LEU A C 1
ATOM 1449 O O . LEU A 1 208 ? 83.37700 59.64500 -2.42900 1.000 51.41725 208 LEU A O 1
ATOM 1454 N N . GLU A 1 209 ? 81.75800 60.94100 -1.56100 1.000 54.37398 209 GLU A N 1
ATOM 1455 C CA . GLU A 1 209 ? 81.86600 60.35600 -0.23500 1.000 50.89855 209 GLU A CA 1
ATOM 1456 C C . GLU A 1 209 ? 80.56400 60.58600 0.51900 1.000 44.91157 209 GLU A C 1
ATOM 1457 O O . GLU A 1 209 ? 79.96900 61.66400 0.43200 1.000 42.72297 209 GLU A O 1
ATOM 1463 N N . ILE A 1 210 ? 80.13100 59.56600 1.25200 1.000 49.87116 210 ILE A N 1
ATOM 1464 C CA . ILE A 1 210 ? 79.00700 59.66300 2.17200 1.000 45.07658 210 ILE A CA 1
ATOM 1465 C C . ILE A 1 210 ? 79.53600 59.33800 3.56100 1.000 49.27536 210 ILE A C 1
ATOM 1466 O O . ILE A 1 210 ? 80.10600 58.26100 3.77600 1.000 47.79231 210 ILE A O 1
ATOM 1471 N N . MET A 1 211 ? 79.36600 60.27100 4.49400 1.000 45.67415 211 MET A N 1
ATOM 1472 C CA . MET A 1 211 ? 79.83000 60.11000 5.86800 1.000 49.19728 211 MET A CA 1
ATOM 1473 C C . MET A 1 211 ? 78.62100 59.90100 6.76800 1.000 44.82093 211 MET A C 1
ATOM 1474 O O . MET A 1 211 ? 77.88000 60.85000 7.04400 1.000 39.87745 211 MET A O 1
ATOM 1479 N N . ASP A 1 212 ? 78.42300 58.66400 7.22600 1.000 47.22193 212 ASP A N 1
ATOM 1480 C CA . ASP A 1 212 ? 77.41800 58.37300 8.24500 1.000 45.26445 212 ASP A CA 1
ATOM 1481 C C . ASP A 1 212 ? 78.03100 58.66600 9.61100 1.000 47.35909 212 ASP A C 1
ATOM 1482 O O . ASP A 1 212 ? 78.89000 57.91700 10.08800 1.000 50.94252 212 ASP A O 1
ATOM 1487 N N . LEU A 1 213 ? 77.59600 59.76100 10.23900 1.000 42.46826 213 LEU A N 1
ATOM 1488 C CA . LEU A 1 213 ? 78.11500 60.14700 11.54500 1.000 45.93328 213 LEU A CA 1
ATOM 1489 C C . LEU A 1 213 ? 77.50300 59.34500 12.68600 1.000 47.16666 213 LEU A C 1
ATOM 1490 O O . LEU A 1 213 ? 77.94700 59.49400 13.83100 1.000 45.20843 213 LEU A O 1
ATOM 1495 N N . GLY A 1 214 ? 76.50100 58.51400 12.40300 1.000 50.43536 214 GLY A N 1
ATOM 1496 C CA . GLY A 1 214 ? 75.96500 57.60100 13.40000 1.000 46.00646 214 GLY A CA 1
ATOM 1497 C C . GLY A 1 214 ? 75.51200 58.31000 14.65700 1.000 46.16622 214 GLY A C 1
ATOM 1498 O O . GLY A 1 214 ? 74.95700 59.41400 14.61700 1.000 51.26642 214 GLY A O 1
ATOM 1499 N N . ASP A 1 215 ? 75.76300 57.67400 15.80000 1.000 42.35182 215 ASP A N 1
ATOM 1500 C CA . ASP A 1 215 ? 75.37600 58.22100 17.09800 1.000 41.38213 215 ASP A CA 1
ATOM 1501 C C . ASP A 1 215 ? 76.51700 58.97500 17.76600 1.000 44.33010 215 ASP A C 1
ATOM 1502 O O . ASP A 1 215 ? 76.73300 58.85000 18.97500 1.000 46.48131 215 ASP A O 1
ATOM 1507 N N . SER A 1 216 ? 77.27000 59.76800 16.99700 1.000 39.72794 216 SER A N 1
ATOM 1508 C CA A SER A 1 216 ? 78.32400 60.59500 17.57400 0.500 45.16011 216 SER A CA 1
ATOM 1509 C CA B SER A 1 216 ? 78.32100 60.58700 17.58700 0.500 47.71389 216 SER A CA 1
ATOM 1510 C C . SER A 1 216 ? 77.76900 61.80200 18.31900 1.000 45.42289 216 SER A C 1
ATOM 1511 O O . SER A 1 216 ? 78.46400 62.35700 19.17600 1.000 48.57602 216 SER A O 1
ATOM 1516 N N . LYS A 1 217 ? 76.54200 62.22400 18.00000 1.000 41.43459 217 LYS A N 1
ATOM 1517 C CA . LYS A 1 217 ? 75.83500 63.28900 18.72000 1.000 45.66284 217 LYS A CA 1
ATOM 1518 C C . LYS A 1 217 ? 76.56200 64.63000 18.62800 1.000 47.84820 217 LYS A C 1
ATOM 1519 O O . LYS A 1 217 ? 76.80500 65.30100 19.63400 1.000 55.61091 217 LYS A O 1
ATOM 1525 N N . PHE A 1 218 ? 76.88800 65.03500 17.39700 1.000 48.47388 218 PHE A N 1
ATOM 1526 C CA . PHE A 1 218 ? 77.48900 66.35200 17.19400 1.000 49.83764 218 PHE A CA 1
ATOM 1527 C C . PHE A 1 218 ? 76.49200 67.46900 17.46400 1.000 50.32873 218 PHE A C 1
ATOM 1528 O O . PHE A 1 218 ? 76.87900 68.54600 17.93300 1.000 57.17977 218 PHE A O 1
ATOM 1536 N N . PHE A 1 219 ? 75.22000 67.23800 17.17100 1.000 49.41416 219 PHE A N 1
ATOM 1537 C CA . PHE A 1 219 ? 74.17500 68.20900 17.44300 1.000 55.27623 219 PHE A CA 1
ATOM 1538 C C . PHE A 1 219 ? 73.55100 67.94300 18.80500 1.000 56.69796 219 PHE A C 1
ATOM 1539 O O . PHE A 1 219 ? 73.47600 66.79900 19.26400 1.000 53.16412 219 PHE A O 1
ATOM 1547 N N . GLU A 1 220 ? 73.09500 69.01900 19.44900 1.000 54.63478 220 GLU A N 1
ATOM 1548 C CA . GLU A 1 220 ? 72.31500 68.86700 20.67200 1.000 57.27320 220 GLU A CA 1
ATOM 1549 C C . GLU A 1 220 ? 71.05300 68.05500 20.42000 1.000 52.02817 220 GLU A C 1
ATOM 1550 O O . GLU A 1 220 ? 70.55400 67.37500 21.32400 1.000 51.46501 220 GLU A O 1
ATOM 1556 N N . ALA A 1 221 ? 70.53300 68.10900 19.19800 1.000 49.53374 221 ALA A N 1
ATOM 1557 C CA . ALA A 1 221 ? 69.33500 67.37100 18.83900 1.000 52.34988 221 ALA A CA 1
ATOM 1558 C C . ALA A 1 221 ? 69.61100 65.87200 18.79200 1.000 50.32501 221 ALA A C 1
ATOM 1559 O O . ALA A 1 221 ? 70.73100 65.42900 18.52600 1.000 45.64786 221 ALA A O 1
ATOM 1561 N N . ALA A 1 222 ? 68.57100 65.08700 19.05200 1.000 51.28997 222 ALA A N 1
ATOM 1562 C CA . ALA A 1 222 ? 68.67000 63.62900 18.99300 1.000 49.29667 222 ALA A CA 1
ATOM 1563 C C . ALA A 1 222 ? 68.47200 63.20400 17.54300 1.000 41.79508 222 ALA A C 1
ATOM 1564 O O . ALA A 1 222 ? 67.35200 62.97200 17.08300 1.000 44.57903 222 ALA A O 1
ATOM 1566 N N . VAL A 1 223 ? 69.57900 63.10600 16.80800 1.000 42.75305 223 VAL A N 1
ATOM 1567 C CA . VAL A 1 223 ? 69.53900 62.76100 15.39300 1.000 41.78212 223 VAL A CA 1
ATOM 1568 C C . VAL A 1 223 ? 70.86100 62.10900 15.01300 1.000 43.62530 223 VAL A C 1
ATOM 1569 O O . VAL A 1 223 ? 71.91800 62.44200 15.55500 1.000 39.87674 223 VAL A O 1
ATOM 1573 N N . LEU A 1 224 ? 70.79200 61.14800 14.09100 1.000 42.91513 224 LEU A N 1
ATOM 1574 C CA . LEU A 1 224 ? 71.98500 60.56300 13.49800 1.000 44.27474 224 LEU A CA 1
ATOM 1575 C C . LEU A 1 224 ? 72.15100 61.14500 12.10300 1.000 46.28987 224 LEU A C 1
ATOM 1576 O O . LEU A 1 224 ? 71.35300 60.82000 11.20900 1.000 41.04921 224 LEU A O 1
ATOM 1581 N N . PRO A 1 225 ? 73.13600 62.02100 11.87100 1.000 42.25630 225 PRO A N 1
ATOM 1582 C CA . PRO A 1 225 ? 73.24300 62.68200 10.56300 1.000 42.19346 225 PRO A CA 1
ATOM 1583 C C . PRO A 1 225 ? 74.20500 62.00700 9.59500 1.000 44.13292 225 PRO A C 1
ATOM 1584 O O . PRO A 1 225 ? 75.07700 61.23200 10.00100 1.000 42.97234 225 PRO A O 1
ATOM 1588 N N . ALA A 1 226 ? 74.05300 62.31000 8.30500 1.000 42.66059 226 ALA A N 1
ATOM 1589 C CA . ALA A 1 226 ? 74.99300 61.89400 7.27500 1.000 43.21788 226 ALA A CA 1
ATOM 1590 C C . ALA A 1 226 ? 75.40000 63.09900 6.43900 1.000 48.96811 226 ALA A C 1
ATOM 1591 O O . ALA A 1 226 ? 74.61900 64.03700 6.25900 1.000 48.00915 226 ALA A O 1
ATOM 1593 N N . ILE A 1 227 ? 76.62900 63.06900 5.92800 1.000 43.51067 227 ILE A N 1
ATOM 1594 C CA . ILE A 1 227 ? 77.14900 64.12100 5.06000 1.000 46.36049 227 ILE A CA 1
ATOM 1595 C C . ILE A 1 227 ? 77.33800 63.54600 3.66400 1.000 46.28705 227 ILE A C 1
ATOM 1596 O O . ILE A 1 227 ? 77.93400 62.47300 3.50100 1.000 44.81710 227 ILE A O 1
ATOM 1601 N N . PHE A 1 228 ? 76.84000 64.26100 2.66100 1.000 42.42900 228 PHE A N 1
ATOM 1602 C CA . PHE A 1 228 ? 76.90400 63.82500 1.27100 1.000 44.70486 228 PHE A CA 1
ATOM 1603 C C . PHE A 1 228 ? 77.80100 64.78100 0.49400 1.000 48.47762 228 PHE A C 1
ATOM 1604 O O . PHE A 1 228 ? 77.56500 65.99400 0.49000 1.000 52.83690 228 PHE A O 1
ATOM 1612 N N . PHE A 1 229 ? 78.82800 64.23300 -0.15200 1.000 45.42525 229 PHE A N 1
ATOM 1613 C CA . PHE A 1 229 ? 79.70900 64.98500 -1.03500 1.000 48.07430 229 PHE A CA 1
ATOM 1614 C C . PHE A 1 229 ? 79.57800 64.42800 -2.44300 1.000 53.43078 229 PHE A C 1
ATOM 1615 O O . PHE A 1 229 ? 79.67800 63.21300 -2.64500 1.000 57.70620 229 PHE A O 1
ATOM 1623 N N . GLY A 1 230 ? 79.35800 65.31100 -3.41200 1.000 47.72331 230 GLY A N 1
ATOM 1624 C CA . GLY A 1 230 ? 79.18500 64.86700 -4.78000 1.000 52.73853 230 GLY A CA 1
ATOM 1625 C C . GLY A 1 230 ? 79.45100 65.97500 -5.76900 1.000 58.62067 230 GLY A C 1
ATOM 1626 O O . GLY A 1 230 ? 79.35600 67.16400 -5.45000 1.000 58.38561 230 GLY A O 1
ATOM 1627 N N . GLU A 1 231 ? 79.79500 65.56200 -6.98500 1.000 52.32568 231 GLU A N 1
ATOM 1628 C CA . GLU A 1 231 ? 79.98000 66.45700 -8.11800 1.000 57.78837 231 GLU A CA 1
ATOM 1629 C C . GLU A 1 231 ? 78.79300 66.28900 -9.05600 1.000 56.81534 231 GLU A C 1
ATOM 1630 O O . GLU A 1 231 ? 78.50100 65.17100 -9.49200 1.000 61.05829 231 GLU A O 1
ATOM 1636 N N . LYS A 1 232 ? 78.10800 67.39100 -9.35800 1.000 50.45687 232 LYS A N 1
ATOM 1637 C CA . LYS A 1 232 ? 76.91200 67.30700 -10.18500 1.000 56.42474 232 LYS A CA 1
ATOM 1638 C C . LYS A 1 232 ? 77.26800 66.82900 -11.58500 1.000 66.21542 232 LYS A C 1
ATOM 1639 O O . LYS A 1 232 ? 78.24200 67.29500 -12.18600 1.000 71.24559 232 LYS A O 1
ATOM 1645 N N . LYS A 1 233 ? 76.47300 65.89300 -12.10000 1.000 58.77940 233 LYS A N 1
ATOM 1646 C CA . LYS A 1 233 ? 76.75900 65.27500 -13.38600 1.000 68.46496 233 LYS A CA 1
ATOM 1647 C C . LYS A 1 233 ? 76.64500 66.28700 -14.52200 1.000 80.88172 233 LYS A C 1
ATOM 1648 O O . LYS A 1 233 ? 75.93300 67.29200 -14.42700 1.000 72.18863 233 LYS A O 1
ATOM 1654 N N . ASN A 1 234 ? 77.35300 66.00000 -15.61400 1.000 79.66791 234 ASN A N 1
ATOM 1655 C CA . ASN A 1 234 ? 77.43600 66.90600 -16.75100 1.000 89.10160 234 ASN A CA 1
ATOM 1656 C C . ASN A 1 234 ? 76.41600 66.60300 -17.84000 1.000 101.82810 234 ASN A C 1
ATOM 1657 O O . ASN A 1 234 ? 76.18500 67.45800 -18.70300 1.000 111.56164 234 ASN A O 1
ATOM 1662 N N . LYS A 1 235 ? 75.81200 65.41500 -17.82700 1.000 97.08874 235 LYS A N 1
ATOM 1663 C CA . LYS A 1 235 ? 74.90900 64.92700 -18.86800 1.000 111.22345 235 LYS A CA 1
ATOM 1664 C C . LYS A 1 235 ? 75.57100 64.86200 -20.24100 1.000 129.48500 235 LYS A C 1
ATOM 1665 O O . LYS A 1 235 ? 74.87500 64.71600 -21.25400 1.000 131.66688 235 LYS A O 1
ATOM 1667 N N . GLU A 1 236 ? 76.89300 65.04900 -20.28400 1.000 106.45221 236 GLU A N 1
ATOM 1668 C CA . GLU A 1 236 ? 77.62600 65.05900 -21.57800 1.000 121.12347 236 GLU A CA 1
ATOM 1669 C C . GLU A 1 236 ? 79.12900 64.93400 -21.31200 1.000 141.04387 236 GLU A C 1
ATOM 1670 O O . GLU A 1 236 ? 79.48800 64.06400 -20.50200 1.000 139.98105 236 GLU A O 1
ATOM 1672 N N . SER A 1 242 ? 84.09000 56.99800 -14.23900 1.000 127.21955 242 SER A N 1
ATOM 1673 C CA . SER A 1 242 ? 85.53900 57.16400 -13.94200 1.000 123.87542 242 SER A CA 1
ATOM 1674 C C . SER A 1 242 ? 85.73400 57.53700 -12.47000 1.000 112.00627 242 SER A C 1
ATOM 1675 O O . SER A 1 242 ? 86.73100 58.21900 -12.17700 1.000 111.28507 242 SER A O 1
ATOM 1678 N N . ASN A 1 243 ? 84.83600 57.08700 -11.58800 1.000 132.04041 243 ASN A N 1
ATOM 1679 C CA . ASN A 1 243 ? 84.89300 57.44400 -10.17800 1.000 115.64191 243 ASN A CA 1
ATOM 1680 C C . ASN A 1 243 ? 84.18300 56.36800 -9.37000 1.000 106.92672 243 ASN A C 1
ATOM 1681 O O . ASN A 1 243 ? 83.11500 55.89200 -9.76500 1.000 98.69772 243 ASN A O 1
ATOM 1686 N N . VAL A 1 244 ? 84.78300 55.98700 -8.24700 1.000 103.57325 244 VAL A N 1
ATOM 1687 C CA . VAL A 1 244 ? 84.22300 54.98900 -7.34500 1.000 87.62684 244 VAL A CA 1
ATOM 1688 C C . VAL A 1 244 ? 83.86900 55.69100 -6.03300 1.000 70.76417 244 VAL A C 1
ATOM 1689 O O . VAL A 1 244 ? 84.76200 56.19500 -5.33500 1.000 69.37819 244 VAL A O 1
ATOM 1693 N N . PRO A 1 245 ? 82.59100 55.76600 -5.66800 1.000 77.76260 245 PRO A N 1
ATOM 1694 C CA . PRO A 1 245 ? 82.21500 56.47900 -4.44000 1.000 65.81893 245 PRO A CA 1
ATOM 1695 C C . PRO A 1 245 ? 82.63600 55.71400 -3.19500 1.000 62.19101 245 PRO A C 1
ATOM 1696 O O . PRO A 1 245 ? 82.46700 54.49600 -3.10300 1.000 59.76724 245 PRO A O 1
ATOM 1700 N N . LYS A 1 246 ? 83.18000 56.44300 -2.22700 1.000 59.67028 246 LYS A N 1
ATOM 1701 C CA . LYS A 1 246 ? 83.60300 55.86000 -0.96400 1.000 58.51676 246 LYS A CA 1
ATOM 1702 C C . LYS A 1 246 ? 82.69200 56.33300 0.16100 1.000 50.95611 246 LYS A C 1
ATOM 1703 O O . LYS A 1 246 ? 81.83000 57.19600 -0.02300 1.000 49.82302 246 LYS A O 1
ATOM 1709 N N . PHE A 1 247 ? 82.87800 55.74100 1.33900 1.000 54.72778 247 PHE A N 1
ATOM 1710 C CA . PHE A 1 247 ? 82.07200 56.10300 2.49400 1.000 49.34322 247 PHE A CA 1
ATOM 1711 C C . PHE A 1 247 ? 82.94800 56.19000 3.73300 1.000 49.72991 247 PHE A C 1
ATOM 1712 O O . PHE A 1 247 ? 84.05800 55.65000 3.78300 1.000 53.78953 247 PHE A O 1
ATOM 1720 N N . PHE A 1 248 ? 82.41300 56.87600 4.73800 1.000 48.56849 248 PHE A N 1
ATOM 1721 C CA . PHE A 1 248 ? 82.97900 56.95000 6.07600 1.000 48.89839 248 PHE A CA 1
ATOM 1722 C C . PHE A 1 248 ? 81.85200 56.66700 7.05700 1.000 47.49857 248 PHE A C 1
ATOM 1723 O O . PHE A 1 248 ? 80.78500 57.27900 6.96700 1.000 46.28026 248 PHE A O 1
ATOM 1731 N N . LYS A 1 249 ? 82.07300 55.73600 7.97800 1.000 53.91194 249 LYS A N 1
ATOM 1732 C CA . LYS A 1 249 ? 81.04900 55.36000 8.94300 1.000 48.76715 249 LYS A CA 1
ATOM 1733 C C . LYS A 1 249 ? 81.64900 55.35600 10.33800 1.000 51.07332 249 LYS A C 1
ATOM 1734 O O . LYS A 1 249 ? 82.66700 54.70000 10.57400 1.000 54.79571 249 LYS A O 1
ATOM 1740 N N . ILE A 1 250 ? 81.01500 56.08000 11.25900 1.000 50.84088 250 ILE A N 1
ATOM 1741 C CA . ILE A 1 250 ? 81.44700 56.12300 12.65000 1.000 55.23230 250 ILE A CA 1
ATOM 1742 C C . ILE A 1 250 ? 80.23000 55.93100 13.54900 1.000 49.88486 250 ILE A C 1
ATOM 1743 O O . ILE A 1 250 ? 79.24000 56.66500 13.43300 1.000 47.60960 250 ILE A O 1
ATOM 1748 N N . TYR A 1 251 ? 80.29800 54.93600 14.42500 1.000 50.26051 251 TYR A N 1
ATOM 1749 C CA . TYR A 1 251 ? 79.32100 54.73200 15.48200 1.000 50.56921 251 TYR A CA 1
ATOM 1750 C C . TYR A 1 251 ? 80.06000 54.44300 16.77800 1.000 57.99853 251 TYR A C 1
ATOM 1751 O O . TYR A 1 251 ? 81.18000 53.92600 16.76700 1.000 62.62461 251 TYR A O 1
ATOM 1760 N N . GLU A 1 252 ? 79.42700 54.78600 17.89500 1.000 49.56681 252 GLU A N 1
ATOM 1761 C CA . GLU A 1 252 ? 79.94800 54.37400 19.19100 1.000 54.52910 252 GLU A CA 1
ATOM 1762 C C . GLU A 1 252 ? 79.93900 52.85300 19.28700 1.000 61.20624 252 GLU A C 1
ATOM 1763 O O . GLU A 1 252 ? 78.96200 52.20000 18.91000 1.000 58.82060 252 GLU A O 1
ATOM 1769 N N . GLN A 1 253 ? 81.03800 52.28600 19.77300 1.000 54.75265 253 GLN A N 1
ATOM 1770 C CA . GLN A 1 253 ? 81.17100 50.84200 19.93300 1.000 67.20517 253 GLN A CA 1
ATOM 1771 C C . GLN A 1 253 ? 81.11000 50.53000 21.42100 1.000 79.68868 253 GLN A C 1
ATOM 1772 O O . GLN A 1 253 ? 82.01700 50.89800 22.17600 1.000 77.92897 253 GLN A O 1
ATOM 1778 N N . SER A 1 254 ? 80.04100 49.85400 21.84200 1.000 74.20377 254 SER A N 1
ATOM 1779 C CA . SER A 1 254 ? 79.85500 49.59000 23.26400 1.000 87.39863 254 SER A CA 1
ATOM 1780 C C . SER A 1 254 ? 80.58000 48.32200 23.70500 1.000 104.36512 254 SER A C 1
ATOM 1781 O O . SER A 1 254 ? 81.16700 48.28800 24.79200 1.000 105.13693 254 SER A O 1
ATOM 1784 N N . ASP A 1 255 ? 80.55900 47.27900 22.87600 1.000 100.38937 255 ASP A N 1
ATOM 1785 C CA . ASP A 1 255 ? 81.16900 45.99400 23.20400 1.000 101.44354 255 ASP A CA 1
ATOM 1786 C C . ASP A 1 255 ? 82.48300 45.84600 22.44400 1.000 107.34932 255 ASP A C 1
ATOM 1787 O O . ASP A 1 255 ? 82.48400 45.61200 21.23000 1.000 101.74116 255 ASP A O 1
ATOM 1792 N N . ILE A 1 256 ? 83.59500 45.97800 23.16100 1.000 99.64190 256 ILE A N 1
ATOM 1793 C CA . ILE A 1 256 ? 84.92000 45.72500 22.60800 1.000 89.52586 256 ILE A CA 1
ATOM 1794 C C . ILE A 1 256 ? 85.29000 44.28300 22.92700 1.000 92.55596 256 ILE A C 1
ATOM 1795 O O . ILE A 1 256 ? 85.43400 43.91800 24.09900 1.000 94.56991 256 ILE A O 1
ATOM 1800 N N . GLU A 1 257 ? 85.43900 43.45900 21.89300 1.000 78.82547 257 GLU A N 1
ATOM 1801 C CA . GLU A 1 257 ? 85.83100 42.08000 22.13400 1.000 84.84180 257 GLU A CA 1
ATOM 1802 C C . GLU A 1 257 ? 87.29000 42.02000 22.58400 1.000 87.28133 257 GLU A C 1
ATOM 1803 O O . GLU A 1 257 ? 88.05300 42.98000 22.44300 1.000 86.10647 257 GLU A O 1
ATOM 1809 N N . ALA A 1 258 ? 87.66800 40.86400 23.13800 1.000 77.30190 258 ALA A N 1
ATOM 1810 C CA . ALA A 1 258 ? 88.94100 40.75100 23.84400 1.000 83.14621 258 ALA A CA 1
ATOM 1811 C C . ALA A 1 258 ? 90.12900 41.03400 22.93000 1.000 83.36173 258 ALA A C 1
ATOM 1812 O O . ALA A 1 258 ? 91.08700 41.70300 23.33600 1.000 82.52745 258 ALA A O 1
ATOM 1814 N N . SER A 1 259 ? 90.08300 40.54400 21.69200 1.000 82.77909 259 SER A N 1
ATOM 1815 C CA . SER A 1 259 ? 91.22300 40.59800 20.78700 1.000 93.42468 259 SER A CA 1
ATOM 1816 C C . SER A 1 259 ? 91.21200 41.82200 19.87300 1.000 92.08980 259 SER A C 1
ATOM 1817 O O . SER A 1 259 ? 91.88300 41.81100 18.83400 1.000 92.89787 259 SER A O 1
ATOM 1820 N N . SER A 1 260 ? 90.48200 42.87400 20.23300 1.000 95.11984 260 SER A N 1
ATOM 1821 C CA . SER A 1 260 ? 90.40200 44.08700 19.42800 1.000 85.72622 260 SER A CA 1
ATOM 1822 C C . SER A 1 260 ? 91.13000 45.22400 20.13000 1.000 82.25802 260 SER A C 1
ATOM 1823 O O . SER A 1 260 ? 90.82700 45.54200 21.28500 1.000 79.29277 260 SER A O 1
ATOM 1826 N N . SER A 1 261 ? 92.07900 45.83500 19.42700 1.000 78.77370 261 SER A N 1
ATOM 1827 C CA . SER A 1 261 ? 92.85600 46.94200 19.96400 1.000 82.05992 261 SER A CA 1
ATOM 1828 C C . SER A 1 261 ? 92.20200 48.27200 19.61300 1.000 73.06939 261 SER A C 1
ATOM 1829 O O . SER A 1 261 ? 91.48800 48.39400 18.61400 1.000 66.50824 261 SER A O 1
ATOM 1832 N N . VAL A 1 262 ? 92.45800 49.27500 20.44900 1.000 72.96035 262 VAL A N 1
ATOM 1833 C CA . VAL A 1 262 ? 91.85700 50.59500 20.30900 1.000 70.59284 262 VAL A CA 1
ATOM 1834 C C . VAL A 1 262 ? 92.96400 51.62600 20.14200 1.000 73.77843 262 VAL A C 1
ATOM 1835 O O . VAL A 1 262 ? 93.99700 51.55700 20.81600 1.000 79.58593 262 VAL A O 1
ATOM 1839 N N . ASN A 1 263 ? 92.74500 52.57800 19.24000 1.000 71.39198 263 ASN A N 1
ATOM 1840 C CA . ASN A 1 263 ? 93.66100 53.68900 19.01900 1.000 77.09788 263 ASN A CA 1
ATOM 1841 C C . ASN A 1 263 ? 93.19000 54.88700 19.83300 1.000 76.77572 263 ASN A C 1
ATOM 1842 O O . ASN A 1 263 ? 92.02600 55.29000 19.73600 1.000 68.42996 263 ASN A O 1
ATOM 1847 N N . SER A 1 264 ? 94.07800 55.49200 20.61900 1.000 84.69213 264 SER A N 1
ATOM 1848 C CA . SER A 1 264 ? 93.71000 56.61200 21.52600 1.000 86.14761 264 SER A CA 1
ATOM 1849 C C . SER A 1 264 ? 94.61900 57.82400 21.31100 1.000 92.93258 264 SER A C 1
ATOM 1850 O O . SER A 1 264 ? 94.65400 58.68000 22.20700 1.000 95.66865 264 SER A O 1
ATOM 1853 N N . GLU A 1 265 ? 95.30800 57.89600 20.17300 1.000 89.37875 265 GLU A N 1
ATOM 1854 C CA . GLU A 1 265 ? 96.18700 59.02500 19.90000 1.000 96.86944 265 GLU A CA 1
ATOM 1855 C C . GLU A 1 265 ? 95.44300 60.21800 19.30700 1.000 77.97341 265 GLU A C 1
ATOM 1856 O O . GLU A 1 265 ? 96.07500 61.11300 18.73400 1.000 80.54073 265 GLU A O 1
ATOM 1862 N N . PHE A 1 266 ? 94.12000 60.25200 19.43600 1.000 95.45130 266 PHE A N 1
ATOM 1863 C CA . PHE A 1 266 ? 93.31000 61.38600 19.01500 1.000 85.43841 266 PHE A CA 1
ATOM 1864 C C . PHE A 1 266 ? 92.58700 61.94200 20.23200 1.000 80.43920 266 PHE A C 1
ATOM 1865 O O . PHE A 1 266 ? 91.95400 61.19000 20.98200 1.000 79.83049 266 PHE A O 1
ATOM 1873 N N . ASN A 1 267 ? 92.68500 63.25600 20.43000 1.000 85.91483 267 ASN A N 1
ATOM 1874 C CA . ASN A 1 267 ? 92.16700 63.88000 21.63900 1.000 84.02347 267 ASN A CA 1
ATOM 1875 C C . ASN A 1 267 ? 90.73200 64.37000 21.51200 1.000 68.49731 267 ASN A C 1
ATOM 1876 O O . ASN A 1 267 ? 90.07700 64.57700 22.54000 1.000 70.00948 267 ASN A O 1
ATOM 1881 N N . SER A 1 268 ? 90.22400 64.56000 20.29600 1.000 82.78391 268 SER A N 1
ATOM 1882 C CA . SER A 1 268 ? 88.89200 65.11100 20.10400 1.000 71.68820 268 SER A CA 1
ATOM 1883 C C . SER A 1 268 ? 88.10000 64.26100 19.12200 1.000 63.84596 268 SER A C 1
ATOM 1884 O O . SER A 1 268 ? 88.66000 63.63400 18.21800 1.000 64.57127 268 SER A O 1
ATOM 1887 N N . LEU A 1 269 ? 86.77800 64.25800 19.31200 1.000 73.08408 269 LEU A N 1
ATOM 1888 C CA . LEU A 1 269 ? 85.89500 63.50900 18.42500 1.000 66.19651 269 LEU A CA 1
ATOM 1889 C C . LEU A 1 269 ? 85.93700 64.06200 17.00600 1.000 61.45446 269 LEU A C 1
ATOM 1890 O O . LEU A 1 269 ? 85.84900 63.30300 16.03300 1.000 56.23751 269 LEU A O 1
ATOM 1895 N N . ILE A 1 270 ? 86.07800 65.38300 16.86500 1.000 58.95824 270 ILE A N 1
ATOM 1896 C CA . ILE A 1 270 ? 86.11800 65.99400 15.54200 1.000 59.33412 270 ILE A CA 1
ATOM 1897 C C . ILE A 1 270 ? 87.35000 65.55100 14.76400 1.000 63.14670 270 ILE A C 1
ATOM 1898 O O . ILE A 1 270 ? 87.33600 65.55600 13.52800 1.000 71.75729 270 ILE A O 1
ATOM 1903 N N . GLU A 1 271 ? 88.41700 65.14700 15.45900 1.000 55.63164 271 GLU A N 1
ATOM 1904 C CA . GLU A 1 271 ? 89.61500 64.67400 14.77200 1.000 61.91518 271 GLU A CA 1
ATOM 1905 C C . GLU A 1 271 ? 89.39500 63.31300 14.12500 1.000 58.23306 271 GLU A C 1
ATOM 1906 O O . GLU A 1 271 ? 90.00400 63.01500 13.09100 1.000 62.04196 271 GLU A O 1
ATOM 1912 N N . LEU A 1 272 ? 88.53900 62.47500 14.71300 1.000 57.06617 272 LEU A N 1
ATOM 1913 C CA . LEU A 1 272 ? 88.29500 61.15300 14.14900 1.000 60.50882 272 LEU A CA 1
ATOM 1914 C C . LEU A 1 272 ? 87.66100 61.22100 12.76600 1.000 53.18309 272 LEU A C 1
ATOM 1915 O O . LEU A 1 272 ? 87.72900 60.23800 12.01900 1.000 53.25862 272 LEU A O 1
ATOM 1920 N N . LEU A 1 273 ? 87.05700 62.35500 12.40500 1.000 51.69057 273 LEU A N 1
ATOM 1921 C CA . LEU A 1 273 ? 86.43200 62.50500 11.09700 1.000 52.30828 273 LEU A CA 1
ATOM 1922 C C . LEU A 1 273 ? 87.44000 62.63200 9.96300 1.000 56.25773 273 LEU A C 1
ATOM 1923 O O . LEU A 1 273 ? 87.02900 62.69300 8.80000 1.000 57.20000 273 LEU A O 1
ATOM 1928 N N . GLU A 1 274 ? 88.73700 62.67900 10.26200 1.000 52.70200 274 GLU A N 1
ATOM 1929 C CA . GLU A 1 274 ? 89.77000 62.68300 9.23300 1.000 61.35399 274 GLU A CA 1
ATOM 1930 C C . GLU A 1 274 ? 90.66000 61.45200 9.32100 1.000 58.45530 274 GLU A C 1
ATOM 1931 O O . GLU A 1 274 ? 91.67300 61.37400 8.61500 1.000 78.98444 274 GLU A O 1
ATOM 1937 N N . VAL A 1 275 ? 90.30700 60.49100 10.17700 1.000 55.68378 275 VAL A N 1
ATOM 1938 C CA . VAL A 1 275 ? 90.98500 59.20200 10.19300 1.000 67.23355 275 VAL A CA 1
ATOM 1939 C C . VAL A 1 275 ? 90.75300 58.48800 8.86900 1.000 69.49586 275 VAL A C 1
ATOM 1940 O O . VAL A 1 275 ? 89.64000 58.48900 8.32600 1.000 66.67352 275 VAL A O 1
ATOM 1944 N N . ASN A 1 276 ? 91.81200 57.87400 8.33700 1.000 60.48533 276 ASN A N 1
ATOM 1945 C CA . ASN A 1 276 ? 91.74200 57.17100 7.06000 1.000 66.10977 276 ASN A CA 1
ATOM 1946 C C . ASN A 1 276 ? 92.04700 55.68000 7.19300 1.000 70.94290 276 ASN A C 1
ATOM 1947 O O . ASN A 1 276 ? 92.40700 55.03500 6.20200 1.000 71.87394 276 ASN A O 1
ATOM 1952 N N . LYS A 1 277 ? 91.90700 55.11600 8.39100 1.000 70.47061 277 LYS A N 1
ATOM 1953 C CA . LYS A 1 277 ? 92.09900 53.68900 8.61600 1.000 70.52561 277 LYS A CA 1
ATOM 1954 C C . LYS A 1 277 ? 90.94400 53.15600 9.44900 1.000 59.78633 277 LYS A C 1
ATOM 1955 O O . LYS A 1 277 ? 90.59900 53.74100 10.48000 1.000 58.55347 277 LYS A O 1
ATOM 1961 N N . SER A 1 278 ? 90.35100 52.05200 9.00800 1.000 68.82381 278 SER A N 1
ATOM 1962 C CA . SER A 1 278 ? 89.29800 51.42500 9.79300 1.000 59.68037 278 SER A CA 1
ATOM 1963 C C . SER A 1 278 ? 89.86500 50.88100 11.10000 1.000 64.34304 278 SER A C 1
ATOM 1964 O O . SER A 1 278 ? 91.03700 50.51000 11.18900 1.000 76.43696 278 SER A O 1
ATOM 1967 N N . GLY A 1 279 ? 89.02300 50.84400 12.11600 1.000 64.66617 279 GLY A N 1
ATOM 1968 C CA . GLY A 1 279 ? 89.41700 50.30700 13.40400 1.000 64.78387 279 GLY A CA 1
ATOM 1969 C C . GLY A 1 279 ? 88.65800 50.98900 14.52400 1.000 60.72601 279 GLY A C 1
ATOM 1970 O O . GLY A 1 279 ? 87.79900 51.83800 14.30200 1.000 57.54011 279 GLY A O 1
ATOM 1971 N N . LEU A 1 280 ? 89.00200 50.59000 15.74600 1.000 62.03730 280 LEU A N 1
ATOM 1972 C CA . LEU A 1 280 ? 88.40600 51.15900 16.94700 1.000 60.36709 280 LEU A CA 1
ATOM 1973 C C . LEU A 1 280 ? 89.24800 52.33100 17.43800 1.000 61.29813 280 LEU A C 1
ATOM 1974 O O . LEU A 1 280 ? 90.46900 52.21000 17.58500 1.000 69.62371 280 LEU A O 1
ATOM 1979 N N . TYR A 1 281 ? 88.59100 53.46100 17.68800 1.000 60.38226 281 TYR A N 1
ATOM 1980 C CA . TYR A 1 281 ? 89.24600 54.66900 18.17000 1.000 61.56048 281 TYR A CA 1
ATOM 1981 C C . TYR A 1 281 ? 88.50700 55.18400 19.39600 1.000 61.56009 281 TYR A C 1
ATOM 1982 O O . TYR A 1 281 ? 87.27600 55.10900 19.46600 1.000 54.96564 281 TYR A O 1
ATOM 1991 N N . SER A 1 282 ? 89.25900 55.71200 20.35900 1.000 67.47840 282 SER A N 1
ATOM 1992 C CA . SER A 1 282 ? 88.69100 56.16700 21.62400 1.000 68.47533 282 SER A CA 1
ATOM 1993 C C . SER A 1 282 ? 89.09500 57.61200 21.88100 1.000 73.37745 282 SER A C 1
ATOM 1994 O O . SER A 1 282 ? 90.26000 57.89200 22.17800 1.000 77.40632 282 SER A O 1
ATOM 1997 N N . VAL A 1 283 ? 88.13700 58.52600 21.75400 1.000 74.00320 283 VAL A N 1
ATOM 1998 C CA . VAL A 1 283 ? 88.22200 59.83400 22.39000 1.000 74.57019 283 VAL A CA 1
ATOM 1999 C C . VAL A 1 283 ? 87.64800 59.62600 23.78600 1.000 81.44389 283 VAL A C 1
ATOM 2000 O O . VAL A 1 283 ? 86.43000 59.62000 23.97200 1.000 76.00854 283 VAL A O 1
ATOM 2004 N N . GLU A 1 284 ? 88.53900 59.45500 24.76700 1.000 87.37656 284 GLU A N 1
ATOM 2005 C CA . GLU A 1 284 ? 88.20600 58.76200 26.00800 1.000 93.91732 284 GLU A CA 1
ATOM 2006 C C . GLU A 1 284 ? 86.90300 59.31600 26.57000 1.000 77.94967 284 GLU A C 1
ATOM 2007 O O . GLU A 1 284 ? 86.55000 60.47800 26.34400 1.000 75.77971 284 GLU A O 1
ATOM 2013 N N . ASP A 1 285 ? 86.23500 58.45700 27.35200 1.000 95.95679 285 ASP A N 1
ATOM 2014 C CA . ASP A 1 285 ? 84.82100 58.45900 27.73400 1.000 83.44393 285 ASP A CA 1
ATOM 2015 C C . ASP A 1 285 ? 83.97900 57.62200 26.78000 1.000 73.63388 285 ASP A C 1
ATOM 2016 O O . ASP A 1 285 ? 82.89900 57.14800 27.14900 1.000 68.89587 285 ASP A O 1
ATOM 2021 N N . LYS A 1 286 ? 84.47900 57.41500 25.56100 1.000 81.35671 286 LYS A N 1
ATOM 2022 C CA . LYS A 1 286 ? 83.75400 56.68200 24.53400 1.000 77.73142 286 LYS A CA 1
ATOM 2023 C C . LYS A 1 286 ? 84.75900 56.02000 23.60100 1.000 71.90556 286 LYS A C 1
ATOM 2024 O O . LYS A 1 286 ? 85.86900 56.52000 23.39900 1.000 77.26170 286 LYS A O 1
ATOM 2030 N N . THR A 1 287 ? 84.35400 54.88300 23.03900 1.000 64.75924 287 THR A N 1
ATOM 2031 C CA . THR A 1 287 ? 85.09900 54.19200 21.99500 1.000 63.60494 287 THR A CA 1
ATOM 2032 C C . THR A 1 287 ? 84.23000 54.11400 20.74700 1.000 56.48914 287 THR A C 1
ATOM 2033 O O . THR A 1 287 ? 83.02700 53.84300 20.83400 1.000 55.58245 287 THR A O 1
ATOM 2037 N N . TYR A 1 288 ? 84.83300 54.36200 19.58800 1.000 60.90913 288 TYR A N 1
ATOM 2038 C CA . TYR A 1 288 ? 84.10200 54.44500 18.33300 1.000 54.61282 288 TYR A CA 1
ATOM 2039 C C . TYR A 1 288 ? 84.65100 53.44100 17.33000 1.000 57.76223 288 TYR A C 1
ATOM 2040 O O . TYR A 1 288 ? 85.86700 53.23900 17.23800 1.000 63.86447 288 TYR A O 1
ATOM 2049 N N . SER A 1 289 ? 83.74600 52.82200 16.57700 1.000 54.25889 289 SER A N 1
ATOM 2050 C CA . SER A 1 289 ? 84.10000 51.93700 15.47500 1.000 54.61118 289 SER A CA 1
ATOM 2051 C C . SER A 1 289 ? 83.99800 52.71900 14.17100 1.000 53.75109 289 SER A C 1
ATOM 2052 O O . SER A 1 289 ? 82.90700 53.15300 13.78700 1.000 52.44453 289 SER A O 1
ATOM 2055 N N . ILE A 1 290 ? 85.13100 52.90300 13.50000 1.000 54.58875 290 ILE A N 1
ATOM 2056 C CA . ILE A 1 290 ? 85.20100 53.65400 12.25200 1.000 54.02728 290 ILE A CA 1
ATOM 2057 C C . ILE A 1 290 ? 85.44200 52.67500 11.11100 1.000 55.53528 290 ILE A C 1
ATOM 2058 O O . ILE A 1 290 ? 86.31100 51.79900 11.20700 1.000 60.60758 290 ILE A O 1
ATOM 2063 N N . SER A 1 291 ? 84.67000 52.82200 10.03600 1.000 53.47027 291 SER A N 1
ATOM 2064 C CA . SER A 1 291 ? 84.80500 51.98500 8.85200 1.000 54.17340 291 SER A CA 1
ATOM 2065 C C . SER A 1 291 ? 84.92000 52.87400 7.62500 1.000 54.73862 291 SER A C 1
ATOM 2066 O O . SER A 1 291 ? 84.16300 53.84000 7.47900 1.000 52.25914 291 SER A O 1
ATOM 2069 N N . LEU A 1 292 ? 85.86400 52.55000 6.75100 1.000 57.98005 292 LEU A N 1
ATOM 2070 C CA . LEU A 1 292 ? 85.98000 53.19300 5.45400 1.000 55.82365 292 LEU A CA 1
ATOM 2071 C C . LEU A 1 292 ? 85.89400 52.13500 4.36300 1.000 62.49465 292 LEU A C 1
ATOM 2072 O O . LEU A 1 292 ? 86.22600 50.96600 4.58100 1.000 63.25289 292 LEU A O 1
ATOM 2077 N N . GLY A 1 293 ? 85.43200 52.55400 3.19200 1.000 59.82213 293 GLY A N 1
ATOM 2078 C CA . GLY A 1 293 ? 85.30200 51.64700 2.07200 1.000 61.80924 293 GLY A CA 1
ATOM 2079 C C . GLY A 1 293 ? 84.49900 52.29600 0.96500 1.000 58.95954 293 GLY A C 1
ATOM 2080 O O . GLY A 1 293 ? 84.25700 53.50400 0.97700 1.000 55.77819 293 GLY A O 1
ATOM 2081 N N . LYS A 1 294 ? 84.08700 51.46800 0.01100 1.000 59.04875 294 LYS A N 1
ATOM 2082 C CA . LYS A 1 294 ? 83.29700 51.91700 -1.12400 1.000 54.65912 294 LYS A CA 1
ATOM 2083 C C . LYS A 1 294 ? 81.83400 51.54700 -0.92000 1.000 51.80199 294 LYS A C 1
ATOM 2084 O O . LYS A 1 294 ? 81.51600 50.50700 -0.33500 1.000 51.88991 294 LYS A O 1
ATOM 2090 N N . ILE A 1 295 ? 80.94000 52.40500 -1.40200 1.000 58.96895 295 ILE A N 1
ATOM 2091 C CA . ILE A 1 295 ? 79.52700 52.04700 -1.44500 1.000 63.90381 295 ILE A CA 1
ATOM 2092 C C . ILE A 1 295 ? 79.27700 51.24100 -2.71200 1.000 67.83653 295 ILE A C 1
ATOM 2093 O O . ILE A 1 295 ? 79.69200 51.63300 -3.80900 1.000 72.23671 295 ILE A O 1
ATOM 2098 N N . ILE A 1 296 ? 78.62700 50.09200 -2.55900 1.000 60.00250 296 ILE A N 1
ATOM 2099 C CA . ILE A 1 296 ? 78.53200 49.10500 -3.62700 1.000 65.72257 296 ILE A CA 1
ATOM 2100 C C . ILE A 1 296 ? 77.26200 49.36800 -4.42600 1.000 63.42277 296 ILE A C 1
ATOM 2101 O O . ILE A 1 296 ? 76.15200 49.22300 -3.90900 1.000 56.99652 296 ILE A O 1
ATOM 2106 N N . SER A 1 297 ? 77.43600 49.75300 -5.69500 1.000 65.49017 297 SER A N 1
ATOM 2107 C CA . SER A 1 297 ? 76.37900 49.92700 -6.68700 1.000 63.26231 297 SER A CA 1
ATOM 2108 C C . SER A 1 297 ? 75.18000 50.68200 -6.12300 1.000 58.67348 297 SER A C 1
ATOM 2109 O O . SER A 1 297 ? 74.10200 50.09500 -5.95000 1.000 50.21371 297 SER A O 1
ATOM 2112 N N . PRO A 1 298 ? 75.32000 51.98000 -5.83100 1.000 66.04554 298 PRO A N 1
ATOM 2113 C CA . PRO A 1 298 ? 74.17900 52.74200 -5.29800 1.000 54.02497 298 PRO A CA 1
ATOM 2114 C C . PRO A 1 298 ? 73.02600 52.88900 -6.27800 1.000 52.19256 298 PRO A C 1
ATOM 2115 O O . PRO A 1 298 ? 71.94100 53.31900 -5.86100 1.000 44.86870 298 PRO A O 1
ATOM 2119 N N . GLU A 1 299 ? 73.21800 52.54800 -7.55600 1.000 51.86393 299 GLU A N 1
ATOM 2120 C CA . GLU A 1 299 ? 72.12700 52.61900 -8.52100 1.000 52.12505 299 GLU A CA 1
ATOM 2121 C C . GLU A 1 299 ? 71.00700 51.63500 -8.20700 1.000 53.20256 299 GLU A C 1
ATOM 2122 O O . GLU A 1 299 ? 69.91600 51.76600 -8.77100 1.000 45.36413 299 GLU A O 1
ATOM 2128 N N . ASN A 1 300 ? 71.24900 50.65600 -7.33400 1.000 56.30210 300 ASN A N 1
ATOM 2129 C CA . ASN A 1 300 ? 70.18100 49.83000 -6.77200 1.000 51.53372 300 ASN A CA 1
ATOM 2130 C C . ASN A 1 300 ? 69.61700 50.58200 -5.57000 1.000 45.20343 300 ASN A C 1
ATOM 2131 O O . ASN A 1 300 ? 69.87800 50.26400 -4.40700 1.000 44.79669 300 ASN A O 1
ATOM 2136 N N . TYR A 1 301 ? 68.82600 51.61500 -5.87400 1.000 57.97284 301 TYR A N 1
ATOM 2137 C CA . TYR A 1 301 ? 68.35500 52.56400 -4.87200 1.000 52.54123 301 TYR A CA 1
ATOM 2138 C C . TYR A 1 301 ? 67.11400 52.08800 -4.12800 1.000 51.82522 301 TYR A C 1
ATOM 2139 O O . TYR A 1 301 ? 66.78900 52.64800 -3.07600 1.000 46.61216 301 TYR A O 1
ATOM 2148 N N . LYS A 1 302 ? 66.40200 51.08700 -4.65000 1.000 55.45687 302 LYS A N 1
ATOM 2149 C CA . LYS A 1 302 ? 65.19400 50.61900 -3.98000 1.000 56.69892 302 LYS A CA 1
ATOM 2150 C C . LYS A 1 302 ? 65.50400 49.87900 -2.68700 1.000 57.20807 302 LYS A C 1
ATOM 2151 O O . LYS A 1 302 ? 64.64600 49.81900 -1.80100 1.000 59.03587 302 LYS A O 1
ATOM 2157 N N . GLU A 1 303 ? 66.70800 49.31700 -2.55800 1.000 54.40408 303 GLU A N 1
ATOM 2158 C CA . GLU A 1 303 ? 67.17200 48.72800 -1.31200 1.000 59.42578 303 GLU A CA 1
ATOM 2159 C C . GLU A 1 303 ? 67.98800 49.75100 -0.52700 1.000 54.46461 303 GLU A C 1
ATOM 2160 O O . GLU A 1 303 ? 68.55800 50.67800 -1.11300 1.000 46.85858 303 GLU A O 1
ATOM 2166 N N . PRO A 1 304 ? 68.05800 49.61800 0.79700 1.000 54.04322 304 PRO A N 1
ATOM 2167 C CA . PRO A 1 304 ? 68.89500 50.53500 1.57900 1.000 49.36171 304 PRO A CA 1
ATOM 2168 C C . PRO A 1 304 ? 70.34500 50.48900 1.11800 1.000 56.11667 304 PRO A C 1
ATOM 2169 O O . PRO A 1 304 ? 70.88900 49.42500 0.81800 1.000 55.41746 304 PRO A O 1
ATOM 2173 N N . TRP A 1 305 ? 70.96000 51.66600 1.03900 1.000 43.48689 305 TRP A N 1
ATOM 2174 C CA . TRP A 1 305 ? 72.38500 51.74200 0.74900 1.000 48.17343 305 TRP A CA 1
ATOM 2175 C C . TRP A 1 305 ? 73.17500 51.16100 1.91500 1.000 53.08875 305 TRP A C 1
ATOM 2176 O O . TRP A 1 305 ? 72.93600 51.50600 3.07600 1.000 53.46142 305 TRP A O 1
ATOM 2187 N N . ILE A 1 306 ? 74.10400 50.26300 1.60600 1.000 47.94735 306 ILE A N 1
ATOM 2188 C CA . ILE A 1 306 ? 74.85000 49.51700 2.61200 1.000 50.12508 306 ILE A CA 1
ATOM 2189 C C . ILE A 1 306 ? 76.25000 50.10300 2.71100 1.000 50.97684 306 ILE A C 1
ATOM 2190 O O . ILE A 1 306 ? 76.96600 50.19600 1.70700 1.000 55.23059 306 ILE A O 1
ATOM 2195 N N . LEU A 1 307 ? 76.63900 50.50000 3.91700 1.000 48.51017 307 LEU A N 1
ATOM 2196 C CA . LEU A 1 307 ? 77.98800 50.97900 4.20600 1.000 50.65364 307 LEU A CA 1
ATOM 2197 C C . LEU A 1 307 ? 78.68700 49.86900 4.98600 1.000 55.37537 307 LEU A C 1
ATOM 2198 O O . LEU A 1 307 ? 78.58400 49.78600 6.21000 1.000 51.98238 307 LEU A O 1
ATOM 2203 N N . ALA A 1 308 ? 79.38900 49.00200 4.26200 1.000 50.75212 308 ALA A N 1
ATOM 2204 C CA . ALA A 1 308 ? 80.07300 47.87000 4.86500 1.000 51.95840 308 ALA A CA 1
ATOM 2205 C C . ALA A 1 308 ? 81.43700 47.70100 4.21400 1.000 56.02896 308 ALA A C 1
ATOM 2206 O O . ALA A 1 308 ? 81.64700 48.08900 3.06200 1.000 55.75375 308 ALA A O 1
ATOM 2208 N N . THR A 1 309 ? 82.36300 47.11400 4.96600 1.000 53.93135 309 THR A N 1
ATOM 2209 C CA . THR A 1 309 ? 83.70500 46.89500 4.45600 1.000 60.69529 309 THR A CA 1
ATOM 2210 C C . THR A 1 309 ? 83.69000 45.77500 3.41700 1.000 66.23076 309 THR A C 1
ATOM 2211 O O . THR A 1 309 ? 82.66800 45.12900 3.16700 1.000 64.18359 309 THR A O 1
ATOM 2215 N N . GLU A 1 310 ? 84.84900 45.54600 2.79900 1.000 60.26189 310 GLU A N 1
ATOM 2216 C CA . GLU A 1 310 ? 84.93800 44.51500 1.77000 1.000 69.45199 310 GLU A CA 1
ATOM 2217 C C . GLU A 1 310 ? 84.65100 43.13500 2.34800 1.000 71.51186 310 GLU A C 1
ATOM 2218 O O . GLU A 1 310 ? 83.96400 42.32200 1.71900 1.000 66.94577 310 GLU A O 1
ATOM 2224 N N . ASP A 1 311 ? 85.16000 42.85600 3.55000 1.000 68.03436 311 ASP A N 1
ATOM 2225 C CA . ASP A 1 311 ? 84.92200 41.55200 4.16200 1.000 80.14976 311 ASP A CA 1
ATOM 2226 C C . ASP A 1 311 ? 83.47600 41.41000 4.61900 1.000 66.42886 311 ASP A C 1
ATOM 2227 O O . ASP A 1 311 ? 82.87500 40.34000 4.46800 1.000 65.20775 311 ASP A O 1
ATOM 2232 N N . GLU A 1 312 ? 82.90300 42.47700 5.18100 1.000 74.04663 312 GLU A N 1
ATOM 2233 C CA . GLU A 1 312 ? 81.50700 42.42700 5.60500 1.000 65.59924 312 GLU A CA 1
ATOM 2234 C C . GLU A 1 312 ? 80.57800 42.21800 4.41700 1.000 66.24174 312 GLU A C 1
ATOM 2235 O O . GLU A 1 312 ? 79.63000 41.42800 4.49100 1.000 60.66764 312 GLU A O 1
ATOM 2241 N N . TYR A 1 313 ? 80.83900 42.91300 3.30800 1.000 67.81022 313 TYR A N 1
ATOM 2242 C CA . TYR A 1 313 ? 79.97200 42.79200 2.14300 1.000 68.30820 313 TYR A CA 1
ATOM 2243 C C . TYR A 1 313 ? 80.10400 41.42800 1.47900 1.000 72.77328 313 TYR A C 1
ATOM 2244 O O . TYR A 1 313 ? 79.12100 40.90800 0.93900 1.000 70.25902 313 TYR A O 1
ATOM 2253 N N . GLU A 1 314 ? 81.30000 40.83700 1.50200 1.000 65.67427 314 GLU A N 1
ATOM 2254 C CA . GLU A 1 314 ? 81.47600 39.50900 0.92300 1.000 71.73554 314 GLU A CA 1
ATOM 2255 C C . GLU A 1 314 ? 80.72800 38.45900 1.73600 1.000 69.76286 314 GLU A C 1
ATOM 2256 O O . GLU A 1 314 ? 80.03200 37.60500 1.17600 1.000 70.71195 314 GLU A O 1
ATOM 2262 N N . TRP A 1 315 ? 80.86500 38.51000 3.06400 1.000 70.16133 315 TRP A N 1
ATOM 2263 C CA . TRP A 1 315 ? 80.11300 37.60500 3.92800 1.000 70.10368 315 TRP A CA 1
ATOM 2264 C C . TRP A 1 315 ? 78.61400 37.79000 3.73700 1.000 66.48524 315 TRP A C 1
ATOM 2265 O O . TRP A 1 315 ? 77.85100 36.81600 3.74900 1.000 65.10009 315 TRP A O 1
ATOM 2276 N N . PHE A 1 316 ? 78.17900 39.03700 3.55100 1.000 74.41356 316 PHE A N 1
ATOM 2277 C CA . PHE A 1 316 ? 76.76700 39.31900 3.32200 1.000 68.88517 316 PHE A CA 1
ATOM 2278 C C . PHE A 1 316 ? 76.28300 38.70100 2.01600 1.000 71.36330 316 PHE A C 1
ATOM 2279 O O . PHE A 1 316 ? 75.19500 38.11600 1.96300 1.000 65.03585 316 PHE A O 1
ATOM 2287 N N . MET A 1 317 ? 77.08700 38.80100 0.95400 1.000 63.70756 317 MET A N 1
ATOM 2288 C CA . MET A 1 317 ? 76.67900 38.25200 -0.33500 1.000 62.46894 317 MET A CA 1
ATOM 2289 C C . MET A 1 317 ? 76.67500 36.72900 -0.32000 1.000 68.95720 317 MET A C 1
ATOM 2290 O O . MET A 1 317 ? 75.82400 36.10000 -0.96000 1.000 69.07647 317 MET A O 1
ATOM 2295 N N . LYS A 1 318 ? 77.62200 36.11700 0.39300 1.000 62.30405 318 LYS A N 1
ATOM 2296 C CA . LYS A 1 318 ? 77.69300 34.66000 0.40800 1.000 72.08568 318 LYS A CA 1
ATOM 2297 C C . LYS A 1 318 ? 76.51600 34.05400 1.15900 1.000 68.27992 318 LYS A C 1
ATOM 2298 O O . LYS A 1 318 ? 76.06200 32.95600 0.81600 1.000 72.04998 318 LYS A O 1
ATOM 2304 N N . VAL A 1 319 ? 76.01000 34.74900 2.17900 1.000 67.10122 319 VAL A N 1
ATOM 2305 C CA . VAL A 1 319 ? 74.80700 34.28800 2.86400 1.000 68.49307 319 VAL A CA 1
ATOM 2306 C C . VAL A 1 319 ? 73.61700 34.31400 1.91400 1.000 68.64592 319 VAL A C 1
ATOM 2307 O O . VAL A 1 319 ? 72.82400 33.36600 1.86100 1.000 69.15822 319 VAL A O 1
ATOM 2311 N N . ASN A 1 320 ? 73.48400 35.39200 1.13800 1.000 69.83490 320 ASN A N 1
ATOM 2312 C CA . ASN A 1 320 ? 72.35000 35.52100 0.22900 1.000 71.59407 320 ASN A CA 1
ATOM 2313 C C . ASN A 1 320 ? 72.37200 34.44300 -0.84400 1.000 75.91419 320 ASN A C 1
ATOM 2314 O O . ASN A 1 320 ? 71.31700 33.94200 -1.25200 1.000 78.53873 320 ASN A O 1
ATOM 2319 N N . GLN A 1 321 ? 73.56300 34.07200 -1.31700 1.000 65.00489 321 GLN A N 1
ATOM 2320 C CA . GLN A 1 321 ? 73.65200 33.06000 -2.36300 1.000 74.32768 321 GLN A CA 1
ATOM 2321 C C . GLN A 1 321 ? 73.33000 31.67300 -1.81700 1.000 80.76494 321 GLN A C 1
ATOM 2322 O O . GLN A 1 321 ? 72.62900 30.89100 -2.47000 1.000 89.62135 321 GLN A O 1
ATOM 2328 N N . ASN A 1 322 ? 73.82200 31.35400 -0.62200 1.000 71.49984 322 ASN A N 1
ATOM 2329 C CA . ASN A 1 322 ? 73.54800 30.07000 0.01300 1.000 76.92679 322 ASN A CA 1
ATOM 2330 C C . ASN A 1 322 ? 72.20800 30.04000 0.73600 1.000 71.55568 322 ASN A C 1
ATOM 2331 O O . ASN A 1 322 ? 71.90200 29.04500 1.40200 1.000 77.31627 322 ASN A O 1
ATOM 2336 N N . ALA A 1 323 ? 71.41000 31.09600 0.62400 1.000 74.30365 323 ALA A N 1
ATOM 2337 C CA . ALA A 1 323 ? 70.12500 31.15000 1.30200 1.000 71.06865 323 ALA A CA 1
ATOM 2338 C C . ALA A 1 323 ? 69.07500 30.37100 0.52200 1.000 67.12886 323 ALA A C 1
ATOM 2339 O O . ALA A 1 323 ? 69.03100 30.41800 -0.71000 1.000 70.93688 323 ALA A O 1
ATOM 2341 N N . TYR A 1 324 ? 68.23000 29.64100 1.25200 1.000 65.56504 324 TYR A N 1
ATOM 2342 C CA . TYR A 1 324 ? 67.11300 28.95300 0.61500 1.000 71.74361 324 TYR A CA 1
ATOM 2343 C C . TYR A 1 324 ? 65.98200 29.92400 0.30100 1.000 65.30205 324 TYR A C 1
ATOM 2344 O O . TYR A 1 324 ? 65.34200 29.82100 -0.75200 1.000 64.14100 324 TYR A O 1
ATOM 2353 N N . GLY A 1 325 ? 65.73600 30.86900 1.19500 1.000 68.51649 325 GLY A N 1
ATOM 2354 C CA . GLY A 1 325 ? 64.70700 31.85700 0.97500 1.000 62.95740 325 GLY A CA 1
ATOM 2355 C C . GLY A 1 325 ? 64.80500 32.96100 2.00000 1.000 61.76340 325 GLY A C 1
ATOM 2356 O O . GLY A 1 325 ? 65.86300 33.19300 2.58700 1.000 59.34720 325 GLY A O 1
ATOM 2357 N N . PHE A 1 326 ? 63.68200 33.64300 2.21200 1.000 64.39395 326 PHE A N 1
ATOM 2358 C CA . PHE A 1 326 ? 63.60700 34.71700 3.18900 1.000 56.06155 326 PHE A CA 1
ATOM 2359 C C . PHE A 1 326 ? 62.31100 34.58200 3.97400 1.000 57.86143 326 PHE A C 1
ATOM 2360 O O . PHE A 1 326 ? 61.38200 33.88400 3.55700 1.000 59.55884 326 PHE A O 1
ATOM 2368 N N . ILE A 1 327 ? 62.26500 35.25200 5.13100 1.000 56.27055 327 ILE A N 1
ATOM 2369 C CA . ILE A 1 327 ? 61.10400 35.14500 6.01400 1.000 60.08467 327 ILE A CA 1
ATOM 2370 C C . ILE A 1 327 ? 59.83300 35.53700 5.27400 1.000 57.52556 327 ILE A C 1
ATOM 2371 O O . ILE A 1 327 ? 58.76900 34.93500 5.47100 1.000 57.15405 327 ILE A O 1
ATOM 2376 N N . GLU A 1 328 ? 59.93200 36.53900 4.39800 1.000 56.53753 328 GLU A N 1
ATOM 2377 C CA . GLU A 1 328 ? 58.78900 36.99700 3.61600 1.000 61.69194 328 GLU A CA 1
ATOM 2378 C C . GLU A 1 328 ? 58.13900 35.86200 2.83500 1.000 61.99821 328 GLU A C 1
ATOM 2379 O O . GLU A 1 328 ? 56.91800 35.85700 2.64200 1.000 58.22683 328 GLU A O 1
ATOM 2385 N N . ASP A 1 329 ? 58.93300 34.88600 2.38800 1.000 53.21714 329 ASP A N 1
ATOM 2386 C CA . ASP A 1 329 ? 58.38200 33.76300 1.63800 1.000 51.83186 329 ASP A CA 1
ATOM 2387 C C . ASP A 1 329 ? 57.61400 32.79100 2.52500 1.000 57.23803 329 ASP A C 1
ATOM 2388 O O . ASP A 1 329 ? 56.82900 31.98800 2.00800 1.000 60.07229 329 ASP A O 1
ATOM 2393 N N . PHE A 1 330 ? 57.81400 32.84800 3.84300 1.000 53.37401 330 PHE A N 1
ATOM 2394 C CA . PHE A 1 330 ? 57.27500 31.84200 4.74500 1.000 58.34552 330 PHE A CA 1
ATOM 2395 C C . PHE A 1 330 ? 56.24500 32.35700 5.73800 1.000 58.54823 330 PHE A C 1
ATOM 2396 O O . PHE A 1 330 ? 55.48900 31.54400 6.28000 1.000 54.84262 330 PHE A O 1
ATOM 2404 N N . ALA A 1 331 ? 56.19000 33.66000 6.00500 1.000 52.61858 331 ALA A N 1
ATOM 2405 C CA . ALA A 1 331 ? 55.38200 34.11900 7.12600 1.000 56.44368 331 ALA A CA 1
ATOM 2406 C C . ALA A 1 331 ? 55.00600 35.58100 6.95200 1.000 51.24638 331 ALA A C 1
ATOM 2407 O O . ALA A 1 331 ? 55.65900 36.33500 6.22500 1.000 50.29220 331 ALA A O 1
ATOM 2409 N N . HIS A 1 332 ? 53.93700 35.96600 7.64600 1.000 61.35647 332 HIS A N 1
ATOM 2410 C CA . HIS A 1 332 ? 53.48300 37.34900 7.70000 1.000 59.31767 332 HIS A CA 1
ATOM 2411 C C . HIS A 1 332 ? 54.15700 38.04700 8.87500 1.000 57.59888 332 HIS A C 1
ATOM 2412 O O . HIS A 1 332 ? 53.97000 37.64700 10.02900 1.000 57.71750 332 HIS A O 1
ATOM 2419 N N . VAL A 1 333 ? 54.94600 39.07700 8.58400 1.000 56.13313 333 VAL A N 1
ATOM 2420 C CA . VAL A 1 333 ? 55.59000 39.89000 9.60900 1.000 56.50308 333 VAL A CA 1
ATOM 2421 C C . VAL A 1 333 ? 54.70000 41.11000 9.81500 1.000 55.73353 333 VAL A C 1
ATOM 2422 O O . VAL A 1 333 ? 54.74100 42.06700 9.03700 1.000 54.36345 333 VAL A O 1
ATOM 2426 N N . LYS A 1 334 ? 53.88700 41.07300 10.86500 1.000 55.10608 334 LYS A N 1
ATOM 2427 C CA . LYS A 1 334 ? 52.85300 42.06600 11.09700 1.000 50.24864 334 LYS A CA 1
ATOM 2428 C C . LYS A 1 334 ? 53.17500 42.89000 12.33600 1.000 52.30139 334 LYS A C 1
ATOM 2429 O O . LYS A 1 334 ? 53.77200 42.39600 13.29700 1.000 57.32700 334 LYS A O 1
ATOM 2435 N N . VAL A 1 335 ? 52.77000 44.15400 12.30100 1.000 47.12879 335 VAL A N 1
ATOM 2436 C CA . VAL A 1 335 ? 52.90900 45.04100 13.44900 1.000 50.14144 335 VAL A CA 1
ATOM 2437 C C . VAL A 1 335 ? 51.72300 44.83800 14.38100 1.000 55.27224 335 VAL A C 1
ATOM 2438 O O . VAL A 1 335 ? 50.63500 44.43000 13.95600 1.000 53.72668 335 VAL A O 1
ATOM 2442 N N . GLY A 1 336 ? 51.93500 45.11400 15.66600 1.000 51.94694 336 GLY A N 1
ATOM 2443 C CA . GLY A 1 336 ? 50.86500 45.07400 16.63700 1.000 53.04725 336 GLY A CA 1
ATOM 2444 C C . GLY A 1 336 ? 49.80600 46.13000 16.35300 1.000 60.63305 336 GLY A C 1
ATOM 2445 O O . GLY A 1 336 ? 49.89000 46.92100 15.41100 1.000 57.34549 336 GLY A O 1
ATOM 2446 N N . ILE A 1 337 ? 48.77700 46.13300 17.20600 1.000 50.14314 337 ILE A N 1
ATOM 2447 C CA . ILE A 1 337 ? 47.68400 47.08300 17.03600 1.000 55.19901 337 ILE A CA 1
ATOM 2448 C C . ILE A 1 337 ? 48.19800 48.50700 17.21500 1.000 52.18821 337 ILE A C 1
ATOM 2449 O O . ILE A 1 337 ? 49.01900 48.79200 18.09500 1.000 50.43296 337 ILE A O 1
ATOM 2454 N N . LYS A 1 338 ? 47.71900 49.40900 16.36300 1.000 60.58229 338 LYS A N 1
ATOM 2455 C CA . LYS A 1 338 ? 48.03200 50.83300 16.44900 1.000 61.04249 338 LYS A CA 1
ATOM 2456 C C . LYS A 1 338 ? 46.77100 51.51900 16.95600 1.000 63.91093 338 LYS A C 1
ATOM 2457 O O . LYS A 1 338 ? 45.84100 51.78900 16.19100 1.000 65.61182 338 LYS A O 1
ATOM 2463 N N . THR A 1 339 ? 46.74800 51.78800 18.25700 1.000 52.13382 339 THR A N 1
ATOM 2464 C CA . THR A 1 339 ? 45.53600 52.25000 18.91900 1.000 61.01890 339 THR A CA 1
ATOM 2465 C C . THR A 1 339 ? 45.27400 53.73300 18.67000 1.000 61.56614 339 THR A C 1
ATOM 2466 O O . THR A 1 339 ? 44.12200 54.13100 18.45700 1.000 63.00934 339 THR A O 1
ATOM 2470 N N . THR A 1 340 ? 46.33100 54.55300 18.67400 1.000 57.37562 340 THR A N 1
ATOM 2471 C CA . THR A 1 340 ? 46.27900 56.01500 18.58400 1.000 60.23892 340 THR A CA 1
ATOM 2472 C C . THR A 1 340 ? 45.61800 56.65600 19.79900 1.000 63.36315 340 THR A C 1
ATOM 2473 O O . THR A 1 340 ? 45.16800 57.80400 19.72800 1.000 68.96967 340 THR A O 1
ATOM 2477 N N . ALA A 1 341 ? 45.56300 55.92900 20.91500 1.000 55.22060 341 ALA A N 1
ATOM 2478 C CA . ALA A 1 341 ? 45.14300 56.44400 22.21300 1.000 64.21874 341 ALA A CA 1
ATOM 2479 C C . ALA A 1 341 ? 45.50800 55.41800 23.27800 1.000 69.01289 341 ALA A C 1
ATOM 2480 O O . ALA A 1 341 ? 44.62600 54.84500 23.92800 1.000 73.37941 341 ALA A O 1
ATOM 2482 N N . ASP A 1 342 ? 46.81300 55.17800 23.45200 1.000 64.45183 342 ASP A N 1
ATOM 2483 C CA . ASP A 1 342 ? 47.26900 54.03800 24.24400 1.000 67.75006 342 ASP A CA 1
ATOM 2484 C C . ASP A 1 342 ? 46.81900 54.13800 25.69700 1.000 76.89676 342 ASP A C 1
ATOM 2485 O O . ASP A 1 342 ? 46.46700 53.12600 26.31400 1.000 81.19392 342 ASP A O 1
ATOM 2490 N N . SER A 1 343 ? 46.82500 55.34600 26.26300 1.000 61.54285 343 SER A N 1
ATOM 2491 C CA . SER A 1 343 ? 46.42800 55.50700 27.65800 1.000 68.65287 343 SER A CA 1
ATOM 2492 C C . SER A 1 343 ? 44.94900 55.21600 27.87900 1.000 71.77204 343 SER A C 1
ATOM 2493 O O . SER A 1 343 ? 44.54800 54.95600 29.01800 1.000 76.02031 343 SER A O 1
ATOM 2496 N N . VAL A 1 344 ? 44.13700 55.25000 26.82600 1.000 68.28819 344 VAL A N 1
ATOM 2497 C CA . VAL A 1 344 ? 42.70300 55.00700 26.96000 1.000 70.29402 344 VAL A CA 1
ATOM 2498 C C . VAL A 1 344 ? 42.35900 53.53800 26.74000 1.000 69.25423 344 VAL A C 1
ATOM 2499 O O . VAL A 1 344 ? 41.57400 52.95900 27.49500 1.000 75.15290 344 VAL A O 1
ATOM 2503 N N . PHE A 1 345 ? 42.93800 52.91200 25.71600 1.000 72.41011 345 PHE A N 1
ATOM 2504 C CA . PHE A 1 345 ? 42.56200 51.55300 25.34800 1.000 67.11205 345 PHE A CA 1
ATOM 2505 C C . PHE A 1 345 ? 43.40500 50.48300 26.02900 1.000 70.07286 345 PHE A C 1
ATOM 2506 O 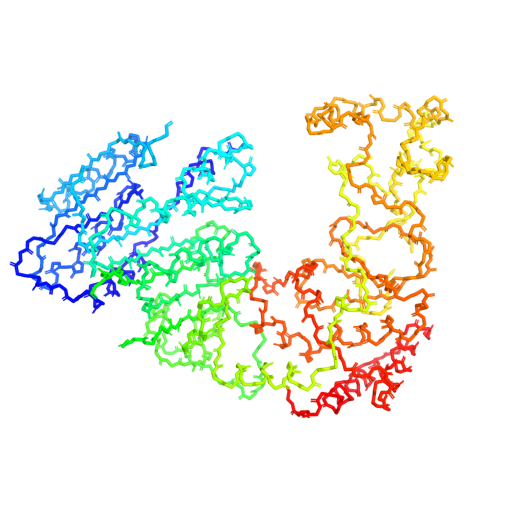O . PHE A 1 345 ? 42.93100 49.35300 26.19800 1.000 67.91425 345 PHE A O 1
ATOM 2514 N N . ILE A 1 346 ? 44.63600 50.80000 26.42600 1.000 72.73597 346 ILE A N 1
ATOM 2515 C CA . ILE A 1 346 ? 45.55700 49.82700 27.00900 1.000 72.46148 346 ILE A CA 1
ATOM 2516 C C . ILE A 1 346 ? 45.85300 50.25200 28.44100 1.000 79.02812 346 ILE A C 1
ATOM 2517 O O . ILE A 1 346 ? 46.51100 51.27500 28.67000 1.000 79.61813 346 ILE A O 1
ATOM 2522 N N . ARG A 1 347 ? 45.37400 49.46700 29.40500 1.000 71.59247 347 ARG A N 1
ATOM 2523 C CA . ARG A 1 347 ? 45.57700 49.74900 30.81900 1.000 71.67290 347 ARG A CA 1
ATOM 2524 C C . ARG A 1 347 ? 45.81400 48.44400 31.56500 1.000 76.30331 347 ARG A C 1
ATOM 2525 O O . ARG A 1 347 ? 45.63300 47.34800 31.02700 1.000 78.99296 347 ARG A O 1
ATOM 2533 N N . SER A 1 348 ? 46.23100 48.57800 32.82400 1.000 75.28806 348 SER A N 1
ATOM 2534 C CA . SER A 1 348 ? 46.31300 47.46000 33.75000 1.000 82.05224 348 SER A CA 1
ATOM 2535 C C . SER A 1 348 ? 45.43200 47.64200 34.97400 1.000 87.33003 348 SER A C 1
ATOM 2536 O O . SER A 1 348 ? 45.27000 46.69000 35.74600 1.000 94.27978 348 SER A O 1
ATOM 2539 N N . ASP A 1 349 ? 44.86100 48.82800 35.16900 1.000 81.59205 349 ASP A N 1
ATOM 2540 C CA . ASP A 1 349 ? 44.02300 49.15100 36.32100 1.000 94.84771 349 ASP A CA 1
ATOM 2541 C C . ASP A 1 349 ? 42.53000 49.05600 36.03700 1.000 96.99532 349 ASP A C 1
ATOM 2542 O O . ASP A 1 349 ? 41.72700 49.75400 36.66500 1.000 105.17595 349 ASP A O 1
ATOM 2547 N N . TRP A 1 350 ? 42.13200 48.20600 35.08900 1.000 94.29347 350 TRP A N 1
ATOM 2548 C CA . TRP A 1 350 ? 40.71500 48.06100 34.77500 1.000 99.39487 350 TRP A CA 1
ATOM 2549 C C . TRP A 1 350 ? 39.84400 47.71500 35.97600 1.000 112.83349 350 TRP A C 1
ATOM 2550 O O . TRP A 1 350 ? 38.67500 48.11300 36.02600 1.000 119.33673 350 TRP A O 1
ATOM 2561 N N . GLY A 1 351 ? 40.39300 46.98600 36.94900 1.000 93.87979 351 GLY A N 1
ATOM 2562 C CA . GLY A 1 351 ? 39.59300 46.57500 38.09200 1.000 105.40332 351 GLY A CA 1
ATOM 2563 C C . GLY A 1 351 ? 39.25800 47.72200 39.02600 1.000 111.96785 351 GLY A C 1
ATOM 2564 O O . GLY A 1 351 ? 38.14800 47.79400 39.56000 1.000 117.14829 351 GLY A O 1
ATOM 2565 N N . GLU A 1 352 ? 40.20600 48.63300 39.23800 1.000 111.99495 352 GLU A N 1
ATOM 2566 C CA . GLU A 1 352 ? 40.00800 49.77400 40.13300 1.000 115.40968 352 GLU A CA 1
ATOM 2567 C C . GLU A 1 352 ? 39.50600 50.91900 39.26200 1.000 101.21930 352 GLU A C 1
ATOM 2568 O O . GLU A 1 352 ? 40.17500 51.94700 39.11800 1.000 109.01749 352 GLU A O 1
ATOM 2574 N N . LEU A 1 353 ? 38.33000 50.76400 38.67700 1.000 108.86338 353 LEU A N 1
ATOM 2575 C CA . LEU A 1 353 ? 37.62800 51.79200 37.93200 1.000 105.94627 353 LEU A CA 1
ATOM 2576 C C . LEU A 1 353 ? 36.25800 51.90800 38.58700 1.000 118.03866 353 LEU A C 1
ATOM 2577 O O . LEU A 1 353 ? 35.87000 51.06200 39.40000 1.000 129.31953 353 LEU A O 1
ATOM 2582 N N . PRO A 1 354 ? 35.50200 52.96300 38.27800 1.000 103.24863 354 PRO A N 1
ATOM 2583 C CA . PRO A 1 354 ? 34.09600 52.99400 38.69900 1.000 112.97173 354 PRO A CA 1
ATOM 2584 C C . PRO A 1 354 ? 33.33900 51.79700 38.14200 1.000 118.08794 354 PRO A C 1
ATOM 2585 O O . PRO A 1 354 ? 33.52700 51.40400 36.98900 1.000 112.76589 354 PRO A O 1
ATOM 2589 N N . GLU A 1 355 ? 32.47800 51.21400 38.98200 1.000 114.50715 355 GLU A N 1
ATOM 2590 C CA . GLU A 1 355 ? 31.75600 50.00500 38.59200 1.000 117.50920 355 GLU A CA 1
ATOM 2591 C C . GLU A 1 355 ? 30.90500 50.22600 37.34800 1.000 117.99107 355 GLU A C 1
ATOM 2592 O O . GLU A 1 355 ? 30.62500 49.27400 36.61000 1.000 113.30363 355 GLU A O 1
ATOM 2594 N N . GLU A 1 356 ? 30.48800 51.46700 37.09900 1.000 121.20583 356 GLU A N 1
ATOM 2595 C CA . GLU A 1 356 ? 29.71900 51.80300 35.90900 1.000 114.02606 356 GLU A CA 1
ATOM 2596 C C . GLU A 1 356 ? 30.57900 51.91900 34.65700 1.000 103.52428 356 GLU A C 1
ATOM 2597 O O . GLU A 1 356 ? 30.02700 52.01500 33.55500 1.000 94.74445 356 GLU A O 1
ATOM 2600 N N . GLN A 1 357 ? 31.90600 51.91000 34.79600 1.000 116.34014 357 GLN A N 1
ATOM 2601 C CA . GLN A 1 357 ? 32.80800 52.09900 33.66900 1.000 102.93536 357 GLN A CA 1
ATOM 2602 C C . GLN A 1 357 ? 33.77700 50.94500 33.45700 1.000 96.95010 357 GLN A C 1
ATOM 2603 O O . GLN A 1 357 ? 34.61000 51.02100 32.54600 1.000 83.79228 357 GLN A O 1
ATOM 2609 N N . ILE A 1 358 ? 33.70900 49.89200 34.26600 1.000 105.02073 358 ILE A N 1
ATOM 2610 C CA . ILE A 1 358 ? 34.56900 48.72400 34.08500 1.000 93.05890 358 ILE A CA 1
ATOM 2611 C C . ILE A 1 358 ? 34.09500 47.97100 32.84800 1.000 88.90321 358 ILE A C 1
ATOM 2612 O O . ILE A 1 358 ? 32.99600 47.39900 32.86000 1.000 91.85729 358 ILE A O 1
ATOM 2617 N N . PRO A 1 359 ? 34.88100 47.93800 31.77100 1.000 94.14687 359 PRO A N 1
ATOM 2618 C CA . PRO A 1 359 ? 34.39900 47.33000 30.52600 1.000 89.06174 359 PRO A CA 1
ATOM 2619 C C . PRO A 1 359 ? 34.10000 45.85000 30.70200 1.000 90.42863 359 PRO A C 1
ATOM 2620 O O . PRO A 1 359 ? 34.69100 45.16800 31.54300 1.000 93.64971 359 PRO A O 1
ATOM 2624 N N . GLU A 1 360 ? 33.15800 45.36100 29.89800 1.000 89.69748 360 GLU A N 1
ATOM 2625 C CA . GLU A 1 360 ? 32.78300 43.95500 29.94800 1.000 93.68890 360 GLU A CA 1
ATOM 2626 C C . GLU A 1 360 ? 33.99000 43.07300 29.65400 1.000 87.49187 360 GLU A C 1
ATOM 2627 O O . GLU A 1 360 ? 34.81100 43.38400 28.78600 1.000 77.41988 360 GLU A O 1
ATOM 2633 N N . ASP A 1 361 ? 34.08900 41.96100 30.38900 1.000 98.09868 361 ASP A N 1
ATOM 2634 C CA . ASP A 1 361 ? 35.25300 41.08700 30.28500 1.000 88.17828 361 ASP A CA 1
ATOM 2635 C C . ASP A 1 361 ? 35.45000 40.54500 28.87400 1.000 80.76885 361 ASP A C 1
ATOM 2636 O O . ASP A 1 361 ? 36.57000 40.15400 28.52400 1.000 70.53932 361 ASP A O 1
ATOM 2641 N N . LYS A 1 362 ? 34.39200 40.51900 28.05800 1.000 93.26857 362 LYS A N 1
ATOM 2642 C CA . LYS A 1 362 ? 34.53000 40.08900 26.67000 1.000 81.87161 362 LYS A CA 1
ATOM 2643 C C . LYS A 1 362 ? 35.44800 41.01700 25.88300 1.000 74.56994 362 LYS A C 1
ATOM 2644 O O . LYS A 1 362 ? 36.13600 40.57200 24.95700 1.000 73.76038 362 LYS A O 1
ATOM 2650 N N . LEU A 1 363 ? 35.48500 42.29900 26.24100 1.000 85.93901 363 LEU A N 1
ATOM 2651 C CA . LEU A 1 363 ? 36.26000 43.28100 25.49600 1.000 80.05739 363 LEU A CA 1
ATOM 2652 C C . LEU A 1 363 ? 37.68000 43.45700 26.01900 1.000 72.92929 363 LEU A C 1
ATOM 2653 O O . LEU A 1 363 ? 38.50700 44.05700 25.32400 1.000 67.33117 363 LEU A O 1
ATOM 2658 N N . LEU A 1 364 ? 37.98700 42.95200 27.21100 1.000 74.93497 364 LEU A N 1
ATOM 2659 C CA . LEU A 1 364 ? 39.31300 43.11100 27.80600 1.000 70.95173 364 LEU A CA 1
ATOM 2660 C C . LEU A 1 364 ? 40.17900 41.92500 27.39600 1.000 69.95345 364 LEU A C 1
ATOM 2661 O O . LEU A 1 364 ? 40.08000 40.83800 27.96900 1.000 71.77755 364 LEU A O 1
ATOM 2666 N N . ARG A 1 365 ? 41.03800 42.13600 26.39900 1.000 76.01296 365 ARG A N 1
ATOM 2667 C CA . ARG A 1 365 ? 41.92800 41.06400 25.97600 1.000 73.02311 365 ARG A CA 1
ATOM 2668 C C . ARG A 1 365 ? 43.33300 41.28600 26.51700 1.000 75.76172 365 ARG A C 1
ATOM 2669 O O . ARG A 1 365 ? 43.84700 42.40900 26.46600 1.000 72.40482 365 ARG A O 1
ATOM 2677 N N . PRO A 1 366 ? 43.97700 40.23800 27.03200 1.000 76.80252 366 PRO A N 1
ATOM 2678 C CA . PRO A 1 366 ? 45.37600 40.37400 27.45200 1.000 73.98985 366 PRO A CA 1
ATOM 2679 C C . PRO A 1 366 ? 46.25800 40.75100 26.27200 1.000 72.45381 366 PRO A C 1
ATOM 2680 O O . PRO A 1 366 ? 46.11200 40.22100 25.16800 1.000 65.79436 366 PRO A O 1
ATOM 2684 N N . ILE A 1 367 ? 47.17300 41.68600 26.51000 1.000 76.11995 367 ILE A N 1
ATOM 2685 C CA . ILE A 1 367 ? 48.02200 42.23500 25.46200 1.000 69.86063 367 ILE A CA 1
ATOM 2686 C C . ILE A 1 367 ? 49.46400 42.24400 25.95000 1.000 66.21825 367 ILE A C 1
ATOM 2687 O O . ILE A 1 367 ? 49.73500 42.55800 27.11500 1.000 74.58679 367 ILE A O 1
ATOM 2692 N N . ILE A 1 368 ? 50.38700 41.88100 25.06200 1.000 67.80265 368 ILE A N 1
ATOM 2693 C CA . ILE A 1 368 ? 51.80700 41.79000 25.38400 1.000 73.47760 368 ILE A CA 1
ATOM 2694 C C . ILE A 1 368 ? 52.51500 43.01400 24.82400 1.000 65.57657 368 ILE A C 1
ATOM 2695 O O . ILE A 1 368 ? 52.31600 43.37800 23.65800 1.000 56.87646 368 ILE A O 1
ATOM 2700 N N . SER A 1 369 ? 53.34100 43.64900 25.64900 1.000 73.54934 369 SER A N 1
ATOM 2701 C CA . SER A 1 369 ? 54.09700 44.82800 25.25900 1.000 65.04624 369 SER A CA 1
ATOM 2702 C C . SER A 1 369 ? 55.58300 44.49900 25.17900 1.000 63.41916 369 SER A C 1
ATOM 2703 O O . SER A 1 369 ? 56.02500 43.40100 25.52800 1.000 65.98629 369 SER A O 1
ATOM 2706 N N . ALA A 1 370 ? 56.35800 45.48500 24.71600 1.000 64.44852 370 ALA A N 1
ATOM 2707 C CA . ALA A 1 370 ? 57.78000 45.26500 24.47000 1.000 60.33198 370 ALA A CA 1
ATOM 2708 C C . ALA A 1 370 ? 58.57400 45.10400 25.76300 1.000 66.03767 370 ALA A C 1
ATOM 2709 O O . ALA A 1 370 ? 59.63800 44.47400 25.75600 1.000 65.67368 370 ALA A O 1
ATOM 2711 N N . ASP A 1 371 ? 58.08600 45.65900 26.87500 1.000 56.82250 371 ASP A N 1
ATOM 2712 C CA . ASP A 1 371 ? 58.80700 45.53300 28.13700 1.000 62.88300 371 ASP A CA 1
ATOM 2713 C C . ASP A 1 371 ? 58.70800 44.13600 28.74100 1.000 66.69671 371 ASP A C 1
ATOM 2714 O O . ASP A 1 371 ? 59.40500 43.85500 29.72200 1.000 74.62124 371 ASP A O 1
ATOM 2719 N N . GLN A 1 372 ? 57.87200 43.26100 28.18500 1.000 62.09381 372 GLN A N 1
ATOM 2720 C CA . GLN A 1 372 ? 57.78000 41.87300 28.61800 1.000 67.73714 372 GLN A CA 1
ATOM 2721 C C . GLN A 1 372 ? 58.56700 40.92700 27.72000 1.000 68.16867 372 GLN A C 1
ATOM 2722 O O . GLN A 1 372 ? 58.53400 39.71200 27.93900 1.000 75.24022 372 GLN A O 1
ATOM 2728 N N . ALA A 1 373 ? 59.27500 41.45400 26.72600 1.000 65.84812 373 ALA A N 1
ATOM 2729 C CA . ALA A 1 373 ? 59.92400 40.62600 25.72100 1.000 65.69746 373 ALA A CA 1
ATOM 2730 C C . ALA A 1 373 ? 61.18800 39.97000 26.26300 1.000 73.25454 373 ALA A C 1
ATOM 2731 O O . ALA A 1 373 ? 61.99100 40.60200 26.95600 1.000 70.62784 373 ALA A O 1
ATOM 2733 N N . ASN A 1 374 ? 61.35200 38.68900 25.93800 1.000 64.75186 374 ASN A N 1
ATOM 2734 C CA . ASN A 1 374 ? 62.56700 37.93300 26.20900 1.000 70.63555 374 ASN A CA 1
ATOM 2735 C C . ASN A 1 374 ? 62.79600 37.00200 25.02300 1.000 68.81471 374 ASN A C 1
ATOM 2736 O O . ASN A 1 374 ? 62.09700 37.07500 24.00800 1.000 61.51123 374 ASN A O 1
ATOM 2741 N N . LYS A 1 375 ? 63.77200 36.11100 25.15000 1.000 67.72414 375 LYS A N 1
ATOM 2742 C CA . LYS A 1 375 ? 64.08700 35.15600 24.09600 1.000 64.84288 375 LYS A CA 1
ATOM 2743 C C . LYS A 1 375 ? 63.28800 33.87300 24.30400 1.000 75.81573 375 LYS A C 1
ATOM 2744 O O . LYS A 1 375 ? 63.33700 33.27300 25.38300 1.000 77.04664 375 LYS A O 1
ATOM 2750 N N . TRP A 1 376 ? 62.53800 33.47500 23.27200 1.000 60.78323 376 TRP A N 1
ATOM 2751 C CA . TRP A 1 376 ? 61.81800 32.20500 23.19100 1.000 65.38474 376 TRP A CA 1
ATOM 2752 C C . TRP A 1 376 ? 60.62400 32.12000 24.13700 1.000 72.55567 376 TRP A C 1
ATOM 2753 O O . TRP A 1 376 ? 59.59500 31.53700 23.78000 1.000 71.54111 376 TRP A O 1
ATOM 2764 N N . SER A 1 377 ? 60.73100 32.69900 25.33000 1.000 71.94671 377 SER A N 1
ATOM 2765 C CA . SER A 1 377 ? 59.64900 32.66600 26.30200 1.000 79.60582 377 SER A CA 1
ATOM 2766 C C . SER A 1 377 ? 59.36100 34.07300 26.80800 1.000 84.21696 377 SER A C 1
ATOM 2767 O O . SER A 1 377 ? 60.26000 34.91200 26.90800 1.000 81.86805 377 SER A O 1
ATOM 2770 N N . VAL A 1 378 ? 58.09300 34.32300 27.12300 1.000 85.53193 378 VAL A N 1
ATOM 2771 C CA . VAL A 1 378 ? 57.67500 35.60700 27.66400 1.000 84.86448 378 VAL A CA 1
ATOM 2772 C C . VAL A 1 378 ? 57.84300 35.58400 29.18000 1.000 102.57308 378 VAL A C 1
ATOM 2773 O O . VAL A 1 378 ? 57.88700 34.52500 29.81200 1.000 108.84171 378 VAL A O 1
ATOM 2777 N N . SER A 1 379 ? 57.93800 36.78000 29.76200 1.000 97.16959 379 SER A N 1
ATOM 2778 C CA . SER A 1 379 ? 58.01300 36.89300 31.23700 1.000 117.82331 379 SER A CA 1
ATOM 2779 C C . SER A 1 379 ? 56.58400 36.86700 31.78800 1.000 135.36234 379 SER A C 1
ATOM 2780 O O . SER A 1 379 ? 56.44500 37.02300 33.01600 1.000 130.03362 379 SER A O 1
ATOM 2783 N N . GLY A 1 382 ? 51.28200 36.60200 32.42500 1.000 132.95152 382 GLY A N 1
ATOM 2784 C CA . GLY A 1 382 ? 50.17700 37.55500 32.64600 1.000 130.46051 382 GLY A CA 1
ATOM 2785 C C . GLY A 1 382 ? 50.56100 38.64800 33.62600 1.000 129.79115 382 GLY A C 1
ATOM 2786 O O . GLY A 1 382 ? 51.16700 38.32200 34.66500 1.000 126.78820 382 GLY A O 1
ATOM 2787 N N . ASN A 1 383 ? 50.21200 39.89700 33.31700 1.000 138.84797 383 ASN A N 1
ATOM 2788 C CA . ASN A 1 383 ? 50.57700 41.01700 34.17500 1.000 139.06243 383 ASN A CA 1
ATOM 2789 C C . ASN A 1 383 ? 49.44700 42.03300 34.26500 1.000 133.82617 383 ASN A C 1
ATOM 2790 O O . ASN A 1 383 ? 49.69600 43.23800 34.38900 1.000 121.63434 383 ASN A O 1
ATOM 2795 N N . ASN A 1 384 ? 48.20600 41.54800 34.17500 1.000 131.84187 384 ASN A N 1
ATOM 2796 C CA . ASN A 1 384 ? 47.00000 42.35200 34.35100 1.000 120.68254 384 ASN A CA 1
ATOM 2797 C C . ASN A 1 384 ? 46.83700 43.41000 33.26400 1.000 97.47100 384 ASN A C 1
ATOM 2798 O O . ASN A 1 384 ? 45.92900 44.24300 33.34800 1.000 89.98536 384 ASN A O 1
ATOM 2803 N N . LYS A 1 385 ? 47.69500 43.39700 32.24400 1.000 116.23575 385 LYS A N 1
ATOM 2804 C CA . LYS A 1 385 ? 47.63100 44.41600 31.20200 1.000 96.60430 385 LYS A CA 1
ATOM 2805 C C . LYS A 1 385 ? 46.68500 43.89800 30.12500 1.000 85.26189 385 LYS A C 1
ATOM 2806 O O . LYS A 1 385 ? 46.97100 42.89000 29.46800 1.000 82.06207 385 LYS A O 1
ATOM 2812 N N . LYS A 1 386 ? 45.56700 44.59600 29.93500 1.000 79.96137 386 LYS A N 1
ATOM 2813 C CA . LYS A 1 386 ? 44.56900 44.22700 28.94400 1.000 75.11163 386 LYS A CA 1
ATOM 2814 C C . LYS A 1 386 ? 44.20200 45.44000 28.10000 1.000 66.58919 386 LYS A C 1
ATOM 2815 O O . LYS A 1 386 ? 44.30300 46.58400 28.55100 1.000 68.21085 386 LYS A O 1
ATOM 2821 N N . VAL A 1 387 ? 43.77000 45.17500 26.86900 1.000 69.78085 387 VAL A N 1
ATOM 2822 C CA . VAL A 1 387 ? 43.34200 46.20800 25.93400 1.000 67.24279 387 VAL A CA 1
ATOM 2823 C C . VAL A 1 387 ? 41.83200 46.11700 25.75900 1.000 73.22888 387 VAL A C 1
ATOM 2824 O O . VAL A 1 387 ? 41.25900 45.02100 25.76100 1.000 75.55958 387 VAL A O 1
ATOM 2828 N N . LEU A 1 388 ? 41.18700 47.27500 25.62900 1.000 63.72156 388 LEU A N 1
ATOM 2829 C CA . LEU A 1 388 ? 39.76000 47.34400 25.32000 1.000 70.38023 388 LEU A CA 1
ATOM 2830 C C . LEU A 1 388 ? 39.60200 47.17000 23.81400 1.000 67.83627 388 LEU A C 1
ATOM 2831 O O . LEU A 1 388 ? 39.71600 48.13000 23.04900 1.000 67.78678 388 LEU A O 1
ATOM 2836 N N . TYR A 1 389 ? 39.33600 45.93900 23.38200 1.000 72.50008 389 TYR A N 1
ATOM 2837 C CA . TYR A 1 389 ? 39.26600 45.62700 21.96000 1.000 74.02135 389 TYR A CA 1
ATOM 2838 C C . TYR A 1 389 ? 37.89400 46.00900 21.41500 1.000 78.44695 389 TYR A C 1
ATOM 2839 O O . TYR A 1 389 ? 36.87100 45.47700 21.86100 1.000 86.64961 389 TYR A O 1
ATOM 2848 N N . THR A 1 390 ? 37.87400 46.91800 20.44200 1.000 68.34864 390 THR A N 1
ATOM 2849 C CA . THR A 1 390 ? 36.64100 47.50700 19.93600 1.000 73.14043 390 THR A CA 1
ATOM 2850 C C . THR A 1 390 ? 36.17200 46.89200 18.62400 1.000 74.74679 390 THR A C 1
ATOM 2851 O O . THR A 1 390 ? 35.28500 47.45400 17.97300 1.000 76.25573 390 THR A O 1
ATOM 2855 N N . HIS A 1 391 ? 36.73800 45.76000 18.21600 1.000 74.70871 391 HIS A N 1
ATOM 2856 C CA . HIS A 1 391 ? 36.36600 45.12800 16.96000 1.000 75.51443 391 HIS A CA 1
ATOM 2857 C C . HIS A 1 391 ? 36.07000 43.65400 17.18600 1.000 79.15647 391 HIS A C 1
ATOM 2858 O O . HIS A 1 391 ? 36.52400 43.04500 18.15800 1.000 75.99143 391 HIS A O 1
ATOM 2865 N N . GLU A 1 392 ? 35.29000 43.08900 16.27000 1.000 64.86225 392 GLU A N 1
ATOM 2866 C CA . GLU A 1 392 ? 34.85100 41.70500 16.37700 1.000 74.17434 392 GLU A CA 1
ATOM 2867 C C . GLU A 1 392 ? 34.48500 41.20600 14.98800 1.000 75.80099 392 GLU A C 1
ATOM 2868 O O . GLU A 1 392 ? 34.44800 41.96900 14.02000 1.000 73.03877 392 GLU A O 1
ATOM 2874 N N . ILE A 1 393 ? 34.21400 39.90900 14.90600 1.000 80.63886 393 ILE A N 1
ATOM 2875 C CA . ILE A 1 393 ? 33.77000 39.26900 13.67400 1.000 84.30756 393 ILE A CA 1
ATOM 2876 C C . ILE A 1 393 ? 32.26100 39.08900 13.77000 1.000 97.53331 393 ILE A C 1
ATOM 2877 O O . ILE A 1 393 ? 31.77300 38.28200 14.56900 1.000 105.32780 393 ILE A O 1
ATOM 2882 N N . ARG A 1 394 ? 31.51200 39.84200 12.96500 1.000 83.16805 394 ARG A N 1
ATOM 2883 C CA . ARG A 1 394 ? 30.06200 39.68900 12.93900 1.000 100.07860 394 ARG A CA 1
ATOM 2884 C C . ARG A 1 394 ? 29.64500 38.67300 11.88400 1.000 108.73367 394 ARG A C 1
ATOM 2885 O O . ARG A 1 394 ? 29.82500 37.46600 12.07300 1.000 118.82725 394 ARG A O 1
ATOM 2893 N N . ASP A 1 395 ? 29.08600 39.14700 10.77100 1.000 108.39495 395 ASP A N 1
ATOM 2894 C CA . ASP A 1 395 ? 28.60300 38.26000 9.71100 1.000 114.93199 395 ASP A CA 1
ATOM 2895 C C . ASP A 1 395 ? 29.74400 37.96100 8.73700 1.000 104.31204 395 ASP A C 1
ATOM 2896 O O . ASP A 1 395 ? 29.75900 38.38500 7.58000 1.000 104.37573 395 ASP A O 1
ATOM 2901 N N . GLY A 1 396 ? 30.71500 37.20200 9.24100 1.000 108.68308 396 GLY A N 1
ATOM 2902 C CA . GLY A 1 396 ? 31.89800 36.88400 8.46800 1.000 102.99971 396 GLY A CA 1
ATOM 2903 C C . GLY A 1 396 ? 32.75500 38.07100 8.09200 1.000 97.31583 396 GLY A C 1
ATOM 2904 O O . GLY A 1 396 ? 33.60900 37.94400 7.21100 1.000 92.17032 396 GLY A O 1
ATOM 2905 N N . GLN A 1 397 ? 32.55700 39.22000 8.73300 1.000 101.38400 397 GLN A N 1
ATOM 2906 C CA . GLN A 1 397 ? 33.29300 40.43300 8.41700 1.000 93.04541 397 GLN A CA 1
ATOM 2907 C C . GLN A 1 397 ? 33.85000 41.04500 9.69500 1.000 91.15021 397 GLN A C 1
ATOM 2908 O O . GLN A 1 397 ? 33.36000 40.78700 10.79700 1.000 97.56326 397 GLN A O 1
ATOM 2914 N N . ILE A 1 398 ? 34.88700 41.86300 9.53400 1.000 94.36702 398 ILE A N 1
ATOM 2915 C CA . ILE A 1 398 ? 35.48600 42.59200 10.64700 1.000 85.56281 398 ILE A CA 1
ATOM 2916 C C . ILE A 1 398 ? 34.72300 43.90200 10.80500 1.000 88.67050 398 ILE A C 1
ATOM 2917 O O . ILE A 1 398 ? 34.78100 44.77400 9.93500 1.000 87.90639 398 ILE A O 1
ATOM 2922 N N . LYS A 1 399 ? 34.00500 44.04100 11.91600 1.000 72.26172 399 LYS A N 1
ATOM 2923 C CA . LYS A 1 399 ? 33.23000 45.23800 12.19600 1.000 73.92938 399 LYS A CA 1
ATOM 2924 C C . LYS A 1 399 ? 33.53000 45.72700 13.60600 1.000 73.16078 399 LYS A C 1
ATOM 2925 O O . LYS A 1 399 ? 33.94100 44.96000 14.48000 1.000 73.81908 399 LYS A O 1
ATOM 2931 N N . ALA A 1 400 ? 33.32200 47.02400 13.81500 1.000 73.22293 400 ALA A N 1
ATOM 2932 C CA . ALA A 1 400 ? 33.44600 47.59500 15.14700 1.000 73.72491 400 ALA A CA 1
ATOM 2933 C C . ALA A 1 400 ? 32.27500 47.16500 16.02200 1.000 84.04948 400 ALA A C 1
ATOM 2934 O O . ALA A 1 400 ? 31.18100 46.86800 15.53400 1.000 92.95891 400 ALA A O 1
ATOM 2936 N N . ILE A 1 401 ? 32.51500 47.13500 17.33500 1.000 73.17481 401 ILE A N 1
ATOM 2937 C CA . ILE A 1 401 ? 31.46600 46.72200 18.25900 1.000 83.36548 401 ILE A CA 1
ATOM 2938 C C . ILE A 1 401 ? 30.39300 47.80200 18.34800 1.000 89.64474 401 ILE A C 1
ATOM 2939 O O . ILE A 1 401 ? 30.60300 48.97000 18.00000 1.000 86.39371 401 ILE A O 1
ATOM 2944 N N . ASN A 1 402 ? 29.21900 47.39500 18.82100 1.000 76.43098 402 ASN A N 1
ATOM 2945 C CA . ASN A 1 402 ? 28.11800 48.31400 19.07700 1.000 84.55570 402 ASN A CA 1
ATOM 2946 C C . ASN A 1 402 ? 28.17200 48.74300 20.53900 1.000 90.89388 402 ASN A C 1
ATOM 2947 O O . ASN A 1 402 ? 28.16900 47.89500 21.43900 1.000 91.89021 402 ASN A O 1
ATOM 2952 N N . LEU A 1 403 ? 28.22600 50.05700 20.77500 1.000 88.46990 403 LEU A N 1
ATOM 2953 C CA . LEU A 1 403 ? 28.35000 50.55300 22.14300 1.000 92.27809 403 LEU A CA 1
ATOM 2954 C C . LEU A 1 403 ? 27.07700 50.33500 22.94800 1.000 105.94725 403 LEU A C 1
ATOM 2955 O O . LEU A 1 403 ? 27.14000 50.19500 24.17400 1.000 107.09937 403 LEU A O 1
ATOM 2957 N N . GLU A 1 404 ? 25.91700 50.30800 22.28700 1.000 84.30600 404 GLU A N 1
ATOM 2958 C CA . GLU A 1 404 ? 24.67300 50.02200 22.99200 1.000 97.82701 404 GLU A CA 1
ATOM 2959 C C . GLU A 1 404 ? 24.62900 48.59700 23.52600 1.000 104.05349 404 GLU A C 1
ATOM 2960 O O . GLU A 1 404 ? 23.82300 48.30500 24.41700 1.000 120.95079 404 GLU A O 1
ATOM 2966 N N . GLU A 1 405 ? 25.47600 47.70800 23.00500 1.000 98.52974 405 GLU A N 1
ATOM 2967 C CA . GLU A 1 405 ? 25.51700 46.32200 23.44900 1.000 96.82877 405 GLU A CA 1
ATOM 2968 C C . GLU A 1 405 ? 26.41200 46.11600 24.66400 1.000 92.07724 405 GLU A C 1
ATOM 2969 O O . GLU A 1 405 ? 26.24300 45.12300 25.38200 1.000 92.53439 405 GLU A O 1
ATOM 2975 N N . PHE A 1 406 ? 27.35000 47.03000 24.91500 1.000 102.78851 406 PHE A N 1
ATOM 2976 C CA . PHE A 1 406 ? 28.25500 46.96200 26.06200 1.000 100.40975 406 PHE A CA 1
ATOM 2977 C C . PHE A 1 406 ? 28.09600 48.25000 26.85900 1.000 104.33154 406 PHE A C 1
ATOM 2978 O O . PHE A 1 406 ? 28.80300 49.23800 26.60700 1.000 96.75812 406 PHE A O 1
ATOM 2986 N N . PRO A 1 407 ? 27.18200 48.28300 27.83400 1.000 91.73248 407 PRO A N 1
ATOM 2987 C CA . PRO A 1 407 ? 26.90100 49.55800 28.51700 1.000 95.78340 407 PRO A CA 1
ATOM 2988 C C . PRO A 1 407 ? 28.05900 50.06900 29.35400 1.000 92.74188 407 PRO A C 1
ATOM 2989 O O . PRO A 1 407 ? 28.34700 51.27200 29.32600 1.000 91.19308 407 PRO A O 1
ATOM 2993 N N . ARG A 1 408 ? 28.73000 49.19300 30.10600 1.000 97.93697 408 ARG A N 1
ATOM 2994 C CA . ARG A 1 408 ? 29.83400 49.64200 30.95000 1.000 96.80550 408 ARG A CA 1
ATOM 2995 C C . ARG A 1 408 ? 31.01500 50.11900 30.11200 1.000 84.20914 408 ARG A C 1
ATOM 2996 O O . ARG A 1 408 ? 31.69800 51.08000 30.48300 1.000 81.27822 408 ARG A O 1
ATOM 3004 N N . ALA A 1 409 ? 31.27500 49.45700 28.98200 1.000 101.36379 409 ALA A N 1
ATOM 3005 C CA . ALA A 1 409 ? 32.33300 49.92400 28.09300 1.000 91.45642 409 ALA A CA 1
ATOM 3006 C C . ALA A 1 409 ? 31.91500 51.18000 27.34300 1.000 92.54121 409 ALA A C 1
ATOM 3007 O O . ALA A 1 409 ? 32.77300 51.97200 26.93700 1.000 83.77964 409 ALA A O 1
ATOM 3009 N N . LYS A 1 410 ? 30.61000 51.37800 27.14700 1.000 98.68995 410 LYS A N 1
ATOM 3010 C CA . LYS A 1 410 ? 30.13300 52.59200 26.49300 1.000 90.98261 410 LYS A CA 1
ATOM 3011 C C . LYS A 1 410 ? 30.43300 53.82100 27.33900 1.000 92.23856 410 LYS A C 1
ATOM 3012 O O . LYS A 1 410 ? 31.07200 54.76800 26.86900 1.000 87.75676 410 LYS A O 1
ATOM 3018 N N . ASN A 1 411 ? 29.99300 53.81300 28.60200 1.000 95.49736 411 ASN A N 1
ATOM 3019 C CA . ASN A 1 411 ? 30.17900 54.97200 29.46900 1.000 97.58286 411 ASN A CA 1
ATOM 3020 C C . ASN A 1 411 ? 31.65300 55.29300 29.68400 1.000 88.02304 411 ASN A C 1
ATOM 3021 O O . ASN A 1 411 ? 32.00800 56.45800 29.89500 1.000 93.45505 411 ASN A O 1
ATOM 3026 N N . TYR A 1 412 ? 32.52300 54.28200 29.64200 1.000 110.73137 412 TYR A N 1
ATOM 3027 C CA . TYR A 1 412 ? 33.95200 54.54300 29.78500 1.000 103.93833 412 TYR A CA 1
ATOM 3028 C C . TYR A 1 412 ? 34.49600 55.30300 28.58200 1.000 92.96547 412 TYR A C 1
ATOM 3029 O O . TYR A 1 412 ? 35.25700 56.26400 28.74100 1.000 90.71978 412 TYR A O 1
ATOM 3038 N N . LEU A 1 413 ? 34.12200 54.88400 27.37200 1.000 94.00168 413 LEU A N 1
ATOM 3039 C CA . LEU A 1 413 ? 34.56900 55.58500 26.17500 1.000 88.65070 413 LEU A CA 1
ATOM 3040 C C . LEU A 1 413 ? 33.87800 56.93100 26.00500 1.000 95.54710 413 LEU A C 1
ATOM 3041 O O . LEU A 1 413 ? 34.42500 57.80900 25.33000 1.000 89.22812 413 LEU A O 1
ATOM 3046 N N . GLU A 1 414 ? 32.69100 57.10900 26.59500 1.000 81.88057 414 GLU A N 1
ATOM 3047 C CA . GLU A 1 414 ? 32.05700 58.42400 26.60000 1.000 90.19465 414 GLU A CA 1
ATOM 3048 C C . GLU A 1 414 ? 32.91100 59.44600 27.33600 1.000 89.73298 414 GLU A C 1
ATOM 3049 O O . GLU A 1 414 ? 32.86900 60.63900 27.01400 1.000 88.96528 414 GLU A O 1
ATOM 3055 N N . SER A 1 415 ? 33.68900 58.99800 28.32500 1.000 97.36743 415 SER A N 1
ATOM 3056 C CA . SER A 1 415 ? 34.51400 59.91300 29.10700 1.000 90.95032 415 SER A CA 1
ATOM 3057 C C . SER A 1 415 ? 35.57500 60.57200 28.23800 1.000 80.91538 415 SER A C 1
ATOM 3058 O O . SER A 1 415 ? 35.74100 61.79700 28.25800 1.000 91.82805 415 SER A O 1
ATOM 3061 N N . HIS A 1 416 ? 36.30700 59.77100 27.46400 1.000 98.72362 416 HIS A N 1
ATOM 3062 C CA . HIS A 1 416 ? 37.39200 60.26900 26.63100 1.000 90.68288 416 HIS A CA 1
ATOM 3063 C C . HIS A 1 416 ? 36.94300 60.58500 25.21000 1.000 94.51737 416 HIS A C 1
ATOM 3064 O O . HIS A 1 416 ? 37.76500 60.54900 24.28300 1.000 92.55500 416 HIS A O 1
ATOM 3071 N N . LYS A 1 417 ? 35.65800 60.89900 25.01400 1.000 90.38727 417 LYS A N 1
ATOM 3072 C CA . LYS A 1 417 ? 35.15800 61.16200 23.66800 1.000 88.54499 417 LYS A CA 1
ATOM 3073 C C . LYS A 1 417 ? 35.84400 62.36600 23.03600 1.000 87.18841 417 LYS A C 1
ATOM 3074 O O . LYS A 1 417 ? 36.07300 62.37900 21.82200 1.000 80.61114 417 LYS A O 1
ATOM 3080 N N . GLU A 1 418 ? 36.18400 63.37800 23.83800 1.000 95.48125 418 GLU A N 1
ATOM 3081 C CA . GLU A 1 418 ? 36.85700 64.55700 23.30100 1.000 100.11847 418 GLU A CA 1
ATOM 3082 C C . GLU A 1 418 ? 38.17300 64.18000 22.63100 1.000 91.97518 418 GLU A C 1
ATOM 3083 O O . GLU A 1 418 ? 38.43800 64.57200 21.48900 1.000 91.99412 418 GLU A O 1
ATOM 3089 N N . ARG A 1 419 ? 39.01200 63.41200 23.32900 1.000 113.89702 419 ARG A N 1
ATOM 3090 C CA . ARG A 1 419 ? 40.29300 63.01400 22.75700 1.000 102.15920 419 ARG A CA 1
ATOM 3091 C C . ARG A 1 419 ? 40.10700 62.02100 21.61500 1.000 93.36259 419 ARG A C 1
ATOM 3092 O O . ARG A 1 419 ? 40.85300 62.05300 20.62900 1.000 85.87349 419 ARG A O 1
ATOM 3100 N N . LEU A 1 420 ? 39.11400 61.13600 21.72500 1.000 87.98881 420 LEU A N 1
ATOM 3101 C CA . LEU A 1 420 ? 38.91900 60.12200 20.69400 1.000 83.48788 420 LEU A CA 1
ATOM 3102 C C . LEU A 1 420 ? 38.31400 60.72000 19.42800 1.000 83.15584 420 LEU A C 1
ATOM 3103 O O . LEU A 1 420 ? 38.71600 60.36200 18.31500 1.000 78.18369 420 LEU A O 1
ATOM 3108 N N . ALA A 1 421 ? 37.34700 61.62800 19.57400 1.000 84.01975 421 ALA A N 1
ATOM 3109 C CA . ALA A 1 421 ? 36.70900 62.24000 18.41600 1.000 85.96071 421 ALA A CA 1
ATOM 3110 C C . ALA A 1 421 ? 37.56200 63.32200 17.76800 1.000 83.60656 421 ALA A C 1
ATOM 3111 O O . ALA A 1 421 ? 37.25700 63.73300 16.64300 1.000 86.90715 421 ALA A O 1
ATOM 3113 N N . SER A 1 422 ? 38.61200 63.79400 18.44100 1.000 88.84542 422 SER A N 1
ATOM 3114 C CA . SER A 1 422 ? 39.49900 64.78900 17.85400 1.000 88.81232 422 SER A CA 1
ATOM 3115 C C . SER A 1 422 ? 40.46300 64.19400 16.83600 1.000 81.32413 422 SER A C 1
ATOM 3116 O O . SER A 1 422 ? 41.11700 64.95200 16.11000 1.000 82.37473 422 SER A O 1
ATOM 3119 N N . ARG A 1 423 ? 40.57100 62.87000 16.76700 1.000 92.35976 423 ARG A N 1
ATOM 3120 C CA . ARG A 1 423 ? 41.39400 62.20700 15.75800 1.000 80.22860 423 ARG A CA 1
ATOM 3121 C C . ARG A 1 423 ? 40.65600 62.41000 14.44200 1.000 84.61209 423 ARG A C 1
ATOM 3122 O O . ARG A 1 423 ? 39.61200 61.80200 14.19600 1.000 86.30505 423 ARG A O 1
ATOM 3130 N N . LYS A 1 424 ? 41.20700 63.27100 13.58600 1.000 83.24002 424 LYS A N 1
ATOM 3131 C CA . LYS A 1 424 ? 40.50700 63.66900 12.36900 1.000 83.31134 424 LYS A CA 1
ATOM 3132 C C . LYS A 1 424 ? 40.53600 62.51200 11.37600 1.000 78.05424 424 LYS A C 1
ATOM 3133 O O . LYS A 1 424 ? 39.55600 62.27400 10.66000 1.000 81.48208 424 LYS A O 1
ATOM 3139 N N . TYR A 1 425 ? 41.64800 61.77500 11.32900 1.000 89.85207 425 TYR A N 1
ATOM 3140 C CA . TYR A 1 425 ? 41.78400 60.68700 10.36400 1.000 83.15186 425 TYR A CA 1
ATOM 3141 C C . TYR A 1 425 ? 40.77500 59.57200 10.61300 1.000 84.31440 425 TYR A C 1
ATOM 3142 O O . TYR A 1 425 ? 40.39500 58.86100 9.67500 1.000 88.28357 425 TYR A O 1
ATOM 3151 N N . VAL A 1 426 ? 40.33100 59.40200 11.85900 1.000 71.03615 426 VAL A N 1
ATOM 3152 C CA . VAL A 1 426 ? 39.36200 58.35400 12.16600 1.000 74.18953 426 VAL A CA 1
ATOM 3153 C C . VAL A 1 426 ? 38.02700 58.64900 11.49500 1.000 85.25336 426 VAL A C 1
ATOM 3154 O O . VAL A 1 426 ? 37.41900 57.77300 10.86800 1.000 88.64328 426 VAL A O 1
ATOM 3158 N N . LEU A 1 427 ? 37.55300 59.89200 11.61100 1.000 73.01091 427 LEU A N 1
ATOM 3159 C CA . LEU A 1 427 ? 36.26500 60.26300 11.03600 1.000 78.46358 427 LEU A CA 1
ATOM 3160 C C . LEU A 1 427 ? 36.32700 60.42400 9.52100 1.000 85.48745 427 LEU A C 1
ATOM 3161 O O . LEU A 1 427 ? 35.29500 60.28600 8.85600 1.000 91.07424 427 LEU A O 1
ATOM 3166 N N . LYS A 1 428 ? 37.50700 60.71300 8.96300 1.000 80.51913 428 LYS A N 1
ATOM 3167 C CA . LYS A 1 428 ? 37.62000 60.86600 7.51500 1.000 84.38756 428 LYS A CA 1
ATOM 3168 C C . LYS A 1 428 ? 37.39800 59.54600 6.78900 1.000 84.14903 428 LYS A C 1
ATOM 3169 O O . LYS A 1 428 ? 36.92100 59.54200 5.64900 1.000 97.01735 428 LYS A O 1
ATOM 3175 N N . ALA A 1 429 ? 37.73300 58.42500 7.42400 1.000 83.21110 429 ALA A N 1
ATOM 3176 C CA . ALA A 1 429 ? 37.53000 57.10500 6.84500 1.000 81.43758 429 ALA A CA 1
ATOM 3177 C C . ALA A 1 429 ? 36.14200 56.54400 7.12400 1.000 90.84015 429 ALA A C 1
ATOM 3178 O O . ALA A 1 429 ? 35.91100 55.35300 6.88300 1.000 90.43532 429 ALA A O 1
ATOM 3180 N N . ASN A 1 430 ? 35.22000 57.37200 7.61300 1.000 82.53025 430 ASN A N 1
ATOM 3181 C CA . ASN A 1 430 ? 33.88100 56.94300 8.01500 1.000 90.17760 430 ASN A CA 1
ATOM 3182 C C . ASN A 1 430 ? 33.96000 55.77200 8.99400 1.000 80.87772 430 ASN A C 1
ATOM 3183 O O . ASN A 1 430 ? 33.40900 54.69200 8.77700 1.000 83.23128 430 ASN A O 1
ATOM 3188 N N . ARG A 1 431 ? 34.67700 56.01000 10.08800 1.000 101.09868 431 ARG A N 1
ATOM 3189 C CA . ARG A 1 431 ? 34.81200 55.04400 11.16400 1.000 94.06379 431 ARG A CA 1
ATOM 3190 C C . ARG A 1 431 ? 34.41300 55.70500 12.47400 1.000 95.02460 431 ARG A C 1
ATOM 3191 O O . ARG A 1 431 ? 34.48600 56.92800 12.62000 1.000 97.43992 431 ARG A O 1
ATOM 3199 N N . ASN A 1 432 ? 33.98200 54.88200 13.42400 1.000 76.23487 432 ASN A N 1
ATOM 3200 C CA . ASN A 1 432 ? 33.42800 55.39900 14.66500 1.000 83.59593 432 ASN A CA 1
ATOM 3201 C C . ASN A 1 432 ? 34.51700 56.00500 15.54300 1.000 78.44276 432 ASN A C 1
ATOM 3202 O O . ASN A 1 432 ? 35.66400 55.55100 15.55600 1.000 70.31265 432 ASN A O 1
ATOM 3207 N N . TRP A 1 433 ? 34.13600 57.04400 16.29100 1.000 78.78020 433 TRP A N 1
ATOM 3208 C CA . TRP A 1 433 ? 35.09000 57.80000 17.09600 1.000 74.15560 433 TRP A CA 1
ATOM 3209 C C . TRP A 1 433 ? 35.73700 56.96400 18.19200 1.000 73.02325 433 TRP A C 1
ATOM 3210 O O . TRP A 1 433 ? 36.81200 57.32800 18.67800 1.000 70.34063 433 TRP A O 1
ATOM 3221 N N . TYR A 1 434 ? 35.11300 55.86000 18.59700 1.000 75.54572 434 TYR A N 1
ATOM 3222 C CA . TYR A 1 434 ? 35.58300 55.06800 19.72500 1.000 72.82175 434 TYR A CA 1
ATOM 3223 C C . TYR A 1 434 ? 36.46300 53.89400 19.31200 1.000 64.97848 434 TYR A C 1
ATOM 3224 O O . TYR A 1 434 ? 36.81700 53.07400 20.16400 1.000 63.33200 434 TYR A O 1
ATOM 3233 N N . GLU A 1 435 ? 36.82600 53.79300 18.03900 1.000 75.99146 435 GLU A N 1
ATOM 3234 C CA . GLU A 1 435 ? 37.50000 52.60600 17.53400 1.000 71.71661 435 GLU A CA 1
ATOM 3235 C C . GLU A 1 435 ? 39.00900 52.67400 17.73900 1.000 65.37928 435 GLU A C 1
ATOM 3236 O O . GLU A 1 435 ? 39.61300 53.75100 17.75800 1.000 59.97151 435 GLU A O 1
ATOM 3242 N N . ILE A 1 436 ? 39.61300 51.49600 17.89400 1.000 81.03981 436 ILE A N 1
ATOM 3243 C CA . ILE A 1 436 ? 41.05500 51.36300 17.73600 1.000 66.46608 436 ILE A CA 1
ATOM 3244 C C . ILE A 1 436 ? 41.39800 51.58100 16.27000 1.000 61.50795 436 ILE A C 1
ATOM 3245 O O . ILE A 1 436 ? 40.76400 51.00200 15.37700 1.000 63.42720 436 ILE A O 1
ATOM 3250 N N . TRP A 1 437 ? 42.39800 52.42700 16.01300 1.000 66.06168 437 TRP A N 1
ATOM 3251 C CA . TRP A 1 437 ? 42.68100 52.84700 14.64400 1.000 60.38519 437 TRP A CA 1
ATOM 3252 C C . TRP A 1 437 ? 43.08100 51.66400 13.77000 1.000 58.81998 437 TRP A C 1
ATOM 3253 O O . TRP A 1 437 ? 42.53100 51.47000 12.68000 1.000 58.48648 437 TRP A O 1
ATOM 3264 N N . VAL A 1 438 ? 44.03400 50.86100 14.23100 1.000 62.67018 438 VAL A N 1
ATOM 3265 C CA . VAL A 1 438 ? 44.44100 49.66400 13.49900 1.000 60.60707 438 VAL A CA 1
ATOM 3266 C C . VAL A 1 438 ? 44.21200 48.44800 14.38800 1.000 60.21516 438 VAL A C 1
ATOM 3267 O O . VAL A 1 438 ? 45.11900 48.03800 15.12600 1.000 58.73337 438 VAL A O 1
ATOM 3271 N N . PRO A 1 439 ? 43.01700 47.84900 14.36500 1.000 59.87959 439 PRO A N 1
ATOM 3272 C CA . PRO A 1 439 ? 42.76600 46.66700 15.20000 1.000 61.94785 439 PRO A CA 1
ATOM 3273 C C . PRO A 1 439 ? 43.23700 45.35900 14.58600 1.000 62.81529 439 PRO A C 1
ATOM 3274 O O . PRO A 1 439 ? 43.25600 44.34100 15.29400 1.000 60.67533 439 PRO A O 1
ATOM 3278 N N . HIS A 1 440 ? 43.61400 45.35400 13.31100 1.000 66.85214 440 HIS A N 1
ATOM 3279 C CA . HIS A 1 440 ? 44.00300 44.14000 12.58000 1.000 66.60739 440 HIS A CA 1
ATOM 3280 C C . HIS A 1 440 ? 42.80900 43.17700 12.57300 1.000 72.32263 440 HIS A C 1
ATOM 3281 O O . HIS A 1 440 ? 41.65000 43.60000 12.68500 1.000 73.05403 440 HIS A O 1
ATOM 3288 N N . ASP A 1 441 ? 43.07800 41.87800 12.44400 1.000 57.68333 441 ASP A N 1
ATOM 3289 C CA . ASP A 1 441 ? 42.02800 40.87700 12.32600 1.000 62.33157 441 ASP A CA 1
ATOM 3290 C C . ASP A 1 441 ? 41.79500 40.23100 13.68100 1.000 66.33617 441 ASP A C 1
ATOM 3291 O O . ASP A 1 441 ? 42.70300 39.56200 14.19700 1.000 65.36932 441 ASP A O 1
ATOM 3296 N N . PRO A 1 442 ? 40.61600 40.39100 14.29000 1.000 58.31646 442 PRO A N 1
ATOM 3297 C CA . PRO A 1 442 ? 40.39900 39.81700 15.62800 1.000 62.53906 442 PRO A CA 1
ATOM 3298 C C . PRO A 1 442 ? 40.47000 38.30100 15.66600 1.000 66.23424 442 PRO A C 1
ATOM 3299 O O . PRO A 1 442 ? 40.60800 37.73000 16.75600 1.000 72.15183 442 PRO A O 1
ATOM 3303 N N . SER A 1 443 ? 40.39000 37.62900 14.52000 1.000 69.76514 443 SER A N 1
ATOM 3304 C CA . SER A 1 443 ? 40.45100 36.17600 14.48300 1.000 72.37755 443 SER A CA 1
ATOM 3305 C C . SER A 1 443 ? 41.87400 35.63900 14.39700 1.000 69.12453 443 SER A C 1
ATOM 3306 O O . SER A 1 443 ? 42.07300 34.43200 14.57400 1.000 78.78858 443 SER A O 1
ATOM 3309 N N . LEU A 1 444 ? 42.86300 36.49400 14.13800 1.000 79.13914 444 LEU A N 1
ATOM 3310 C CA . LEU A 1 444 ? 44.24000 36.04400 13.98100 1.000 76.29788 444 LEU A CA 1
ATOM 3311 C C . LEU A 1 444 ? 45.00600 35.96100 15.29500 1.000 72.32098 444 LEU A C 1
ATOM 3312 O O . LEU A 1 444 ? 46.07800 35.34700 15.32600 1.000 68.77633 444 LEU A O 1
ATOM 3317 N N . TRP A 1 445 ? 44.49500 36.55700 16.37500 1.000 76.93196 445 TRP A N 1
ATOM 3318 C CA . TRP A 1 445 ? 45.21400 36.51000 17.64300 1.000 77.57027 445 TRP A CA 1
ATOM 3319 C C . TRP A 1 445 ? 45.27400 35.10400 18.22600 1.000 85.27940 445 TRP A C 1
ATOM 3320 O O . TRP A 1 445 ? 46.17900 34.81500 19.01500 1.000 84.86270 445 TRP A O 1
ATOM 3331 N N . ASP A 1 446 ? 44.34200 34.22500 17.84700 1.000 70.25384 446 ASP A N 1
ATOM 3332 C CA . ASP A 1 446 ? 44.29300 32.89000 18.43400 1.000 78.12408 446 ASP A CA 1
ATOM 3333 C C . ASP A 1 446 ? 45.43200 32.00600 17.94200 1.000 78.01683 446 ASP A C 1
ATOM 3334 O O . ASP A 1 446 ? 45.87900 31.11200 18.67200 1.000 82.63188 446 ASP A O 1
ATOM 3339 N N . LYS A 1 447 ? 45.90800 32.23100 16.71900 1.000 79.88378 447 LYS A N 1
ATOM 3340 C CA . LYS A 1 447 ? 46.95600 31.39500 16.15800 1.000 77.47609 447 LYS A CA 1
ATOM 3341 C C . LYS A 1 447 ? 48.25700 31.56300 16.94200 1.000 74.35661 447 LYS A C 1
ATOM 3342 O O . LYS A 1 447 ? 48.52200 32.62900 17.50300 1.000 68.72415 447 LYS A O 1
ATOM 3348 N N . PRO A 1 448 ? 49.07900 30.51700 17.01000 1.000 79.22226 448 PRO A N 1
ATOM 3349 C CA . PRO A 1 448 ? 50.42100 30.67800 17.58300 1.000 74.30198 448 PRO A CA 1
ATOM 3350 C C . PRO A 1 448 ? 51.25500 31.63600 16.74400 1.000 63.29972 448 PRO A C 1
ATOM 3351 O O . PRO A 1 448 ? 51.06700 31.76000 15.53200 1.000 58.44881 448 PRO A O 1
ATOM 3355 N N . LYS A 1 449 ? 52.18300 32.32200 17.40700 1.000 71.82830 449 LYS A N 1
ATOM 3356 C CA . LYS A 1 449 ? 52.89800 33.41100 16.75600 1.000 62.74343 449 LYS A CA 1
ATOM 3357 C C . LYS A 1 449 ? 54.23200 33.64800 17.44700 1.000 59.92868 449 LYS A C 1
ATOM 3358 O O . LYS A 1 449 ? 54.43700 33.26600 18.60200 1.000 67.45584 449 LYS A O 1
ATOM 3364 N N . ILE A 1 450 ? 55.13400 34.28900 16.71400 1.000 65.74506 450 ILE A N 1
ATOM 3365 C CA . ILE A 1 450 ? 56.35700 34.85200 17.27100 1.000 62.20735 450 ILE A CA 1
ATOM 3366 C C . ILE A 1 450 ? 56.10600 36.32500 17.54100 1.000 59.89941 450 ILE A C 1
ATOM 3367 O O . ILE A 1 450 ? 55.50800 37.02000 16.71300 1.000 55.70615 450 ILE A O 1
ATOM 3372 N N . ILE A 1 451 ? 56.54800 36.80400 18.70000 1.000 60.43248 451 ILE A N 1
ATOM 3373 C CA . ILE A 1 451 ? 56.46900 38.21700 19.05100 1.000 55.83851 451 ILE A CA 1
ATOM 3374 C C . ILE A 1 451 ? 57.88100 38.72400 19.29900 1.000 57.23298 451 ILE A C 1
ATOM 3375 O O . ILE A 1 451 ? 58.73000 37.98900 19.81600 1.000 55.96193 451 ILE A O 1
ATOM 3380 N N . PHE A 1 452 ? 58.13900 39.97200 18.91700 1.000 58.92734 452 PHE A N 1
ATOM 3381 C CA . PHE A 1 452 ? 59.43200 40.58400 19.17700 1.000 58.67028 452 PHE A CA 1
ATOM 3382 C C . PHE A 1 452 ? 59.25800 42.09000 19.26600 1.000 52.11894 452 PHE A C 1
ATOM 3383 O O . PHE A 1 452 ? 58.33700 42.64300 18.65200 1.000 50.03446 452 PHE A O 1
ATOM 3391 N N . PRO A 1 453 ? 60.10100 42.77600 20.03300 1.000 56.23692 453 PRO A N 1
ATOM 3392 C CA . PRO A 1 453 ? 60.00500 44.23300 20.12000 1.000 53.94817 453 PRO A CA 1
ATOM 3393 C C . PRO A 1 453 ? 60.69300 44.91900 18.95300 1.000 52.05050 453 PRO A C 1
ATOM 3394 O O . PRO A 1 453 ? 61.67900 44.42800 18.39800 1.000 51.13670 453 PRO A O 1
ATOM 3398 N N . ASP A 1 454 ? 60.15100 46.07900 18.58700 1.000 55.03231 454 ASP A N 1
ATOM 3399 C CA . ASP A 1 454 ? 60.72100 46.89200 17.52200 1.000 50.18708 454 ASP A CA 1
ATOM 3400 C C . ASP A 1 454 ? 62.05600 47.47900 17.96000 1.000 51.53821 454 ASP A C 1
ATOM 3401 O O . ASP A 1 454 ? 63.10200 47.14600 17.39300 1.000 50.87719 454 ASP A O 1
ATOM 3406 N N . THR A 1 455 ? 62.02600 48.35600 18.96200 1.000 49.00505 455 THR A N 1
ATOM 3407 C CA . THR A 1 455 ? 63.20900 49.08700 19.40400 1.000 46.29783 455 THR A CA 1
ATOM 3408 C C . THR A 1 455 ? 63.94800 48.25000 20.44200 1.000 50.69035 455 THR A C 1
ATOM 3409 O O . THR A 1 455 ? 63.50400 48.13700 21.58900 1.000 50.98918 455 THR A O 1
ATOM 3413 N N . SER A 1 456 ? 65.08500 47.66700 20.04600 1.000 40.05378 456 SER A N 1
ATOM 3414 C CA . SER A 1 456 ? 65.80100 46.76900 20.94200 1.000 51.23712 456 SER A CA 1
ATOM 3415 C C . SER A 1 456 ? 67.25400 46.66300 20.51900 1.000 52.59430 456 SER A C 1
ATOM 3416 O O . SER A 1 456 ? 67.53300 46.65300 19.31200 1.000 46.25736 456 SER A O 1
ATOM 3419 N N . PRO A 1 457 ? 68.19800 46.57900 21.46300 1.000 45.78765 457 PRO A N 1
ATOM 3420 C CA . PRO A 1 457 ? 69.60100 46.36600 21.07800 1.000 51.59150 457 PRO A CA 1
ATOM 3421 C C . PRO A 1 457 ? 69.93100 44.91400 20.78800 1.000 57.98096 457 PRO A C 1
ATOM 3422 O O . PRO A 1 457 ? 70.97300 44.64400 20.17600 1.000 60.08592 457 PRO A O 1
ATOM 3426 N N . GLU A 1 458 ? 69.08500 43.98000 21.20400 1.000 54.09551 458 GLU A N 1
ATOM 3427 C CA . GLU A 1 458 ? 69.27500 42.55900 20.97800 1.000 63.01106 458 GLU A CA 1
ATOM 3428 C C . GLU A 1 458 ? 67.97400 41.94100 20.49300 1.000 54.85338 458 GLU A C 1
ATOM 3429 O O . GLU A 1 458 ? 66.88900 42.39000 20.87400 1.000 52.09164 458 GLU A O 1
ATOM 3435 N N . PRO A 1 459 ? 68.05000 40.91600 19.64500 1.000 49.72617 459 PRO A N 1
ATOM 3436 C CA . PRO A 1 459 ? 66.82100 40.25200 19.19100 1.000 51.26216 459 PRO A CA 1
ATOM 3437 C C . PRO A 1 459 ? 66.14900 39.51500 20.34100 1.000 57.85969 459 PRO A C 1
ATOM 3438 O O . PRO A 1 459 ? 66.78200 38.73100 21.05100 1.000 61.11056 459 PRO A O 1
ATOM 3442 N N . LYS A 1 460 ? 64.85600 39.78400 20.52700 1.000 54.36590 460 LYS A N 1
ATOM 3443 C CA . LYS A 1 460 ? 64.06700 39.17300 21.59300 1.000 63.60607 460 LYS A CA 1
ATOM 3444 C C . LYS A 1 460 ? 62.83000 38.67000 20.84400 1.000 59.47613 460 LYS A C 1
ATOM 3445 O O . LYS A 1 460 ? 61.78300 39.31600 20.80600 1.000 56.51255 460 LYS A O 1
ATOM 3451 N N . PHE A 1 461 ? 62.96700 37.49300 20.23800 1.000 60.47891 461 PHE A N 1
ATOM 3452 C CA . PHE A 1 461 ? 61.88100 36.85300 19.50500 1.000 62.42591 461 PHE A CA 1
ATOM 3453 C C . PHE A 1 461 ? 61.42700 35.65200 20.32600 1.000 73.42947 461 PHE A C 1
ATOM 3454 O O . PHE A 1 461 ? 62.22000 34.74400 20.59200 1.000 76.44520 461 PHE A O 1
ATOM 3462 N N . PHE A 1 462 ? 60.15600 35.64500 20.73000 1.000 57.67123 462 PHE A N 1
ATOM 3463 C CA . PHE A 1 462 ? 59.64100 34.56200 21.55500 1.000 69.28895 462 PHE A CA 1
ATOM 3464 C C . PHE A 1 462 ? 58.32200 34.00300 21.03700 1.000 70.22301 462 PHE A C 1
ATOM 3465 O O . PHE A 1 462 ? 57.54200 34.69700 20.38000 1.000 61.85444 462 PHE A O 1
ATOM 3473 N N . TYR A 1 463 ? 58.09400 32.72700 21.34700 1.000 62.13276 463 TYR A N 1
ATOM 3474 C CA . TYR A 1 463 ? 56.90400 32.00000 20.92900 1.000 64.59954 463 TYR A CA 1
ATOM 3475 C C . TYR A 1 463 ? 55.75100 32.25800 21.89300 1.000 65.19702 463 TYR A C 1
ATOM 3476 O O . TYR A 1 463 ? 55.94500 32.39800 23.10400 1.000 73.42917 463 TYR A O 1
ATOM 3485 N N . GLU A 1 464 ? 54.54000 32.31200 21.34400 1.000 66.86853 464 GLU A N 1
ATOM 3486 C CA . GLU A 1 464 ? 53.35400 32.60300 22.14300 1.000 70.30683 464 GLU A CA 1
ATOM 3487 C C . GLU A 1 464 ? 52.16000 31.89900 21.51700 1.000 72.44130 464 GLU A C 1
ATOM 3488 O O . GLU A 1 464 ? 51.87700 32.09500 20.33100 1.000 65.85024 464 GLU A O 1
ATOM 3494 N N . ASP A 1 465 ? 51.46200 31.07700 22.31000 1.000 64.42742 465 ASP A N 1
ATOM 3495 C CA . ASP A 1 465 ? 50.31900 30.31900 21.81000 1.000 72.03111 465 ASP A CA 1
ATOM 3496 C C . ASP A 1 465 ? 49.08900 30.46800 22.70100 1.000 77.54017 465 ASP A C 1
ATOM 3497 O O . ASP A 1 465 ? 48.20100 29.61000 22.66300 1.000 84.88944 465 ASP A O 1
ATOM 3502 N N . LYS A 1 466 ? 49.01000 31.53300 23.49600 1.000 69.92135 466 LYS A N 1
ATOM 3503 C CA . LYS A 1 466 ? 47.88400 31.73500 24.39900 1.000 73.44006 466 LYS A CA 1
ATOM 3504 C C . LYS A 1 466 ? 46.82500 32.67700 23.83600 1.000 66.16351 466 LYS A C 1
ATOM 3505 O O . LYS A 1 466 ? 45.79700 32.88900 24.48600 1.000 63.94978 466 LYS A O 1
ATOM 3511 N N . GLY A 1 467 ? 47.04900 33.24600 22.65300 1.000 76.18549 467 GLY A N 1
ATOM 3512 C CA . GLY A 1 467 ? 46.02300 34.03500 22.00000 1.000 73.38965 467 GLY A CA 1
ATOM 3513 C C . GLY A 1 467 ? 45.92400 35.48000 22.43700 1.000 68.27465 467 GLY A C 1
ATOM 3514 O O . GLY A 1 467 ? 44.84200 36.07100 22.35200 1.000 71.81329 467 GLY A O 1
ATOM 3515 N N . SER A 1 468 ? 47.01900 36.07400 22.89100 1.000 78.84911 468 SER A N 1
ATOM 3516 C CA . SER A 1 468 ? 46.98000 37.44200 23.37900 1.000 75.51840 468 SER A CA 1
ATOM 3517 C C . SER A 1 468 ? 47.23600 38.43400 22.24600 1.000 67.35064 468 SER A C 1
ATOM 3518 O O . SER A 1 468 ? 47.81000 38.10000 21.20600 1.000 65.74408 468 SER A O 1
ATOM 3521 N N . VAL A 1 469 ? 46.78600 39.67000 22.46400 1.000 72.13387 469 VAL A N 1
ATOM 3522 C CA . VAL A 1 469 ? 46.98800 40.73700 21.49200 1.000 63.98361 469 VAL A CA 1
ATOM 3523 C C . VAL A 1 469 ? 48.41600 41.26800 21.60400 1.000 57.92252 469 VAL A C 1
ATOM 3524 O O . VAL A 1 469 ? 49.07400 41.14300 22.63900 1.000 62.08871 469 VAL A O 1
ATOM 3528 N N . VAL A 1 470 ? 48.90200 41.86000 20.51400 1.000 63.92911 470 VAL A N 1
ATOM 3529 C CA . VAL A 1 470 ? 50.26500 42.37100 20.42000 1.000 61.05154 470 VAL A CA 1
ATOM 3530 C C . VAL A 1 470 ? 50.21000 43.89400 20.39000 1.000 57.22431 470 VAL A C 1
ATOM 3531 O O . VAL A 1 470 ? 49.53800 44.48300 19.53300 1.000 53.63326 470 VAL A O 1
ATOM 3535 N N . ASP A 1 471 ? 50.92800 44.53000 21.31200 1.000 60.69970 471 ASP A N 1
ATOM 3536 C CA . ASP A 1 471 ? 50.95200 45.98400 21.39300 1.000 56.45197 471 ASP A CA 1
ATOM 3537 C C . ASP A 1 471 ? 51.71600 46.57600 20.20900 1.000 52.71383 471 ASP A C 1
ATOM 3538 O O . ASP A 1 471 ? 52.50100 45.90100 19.53900 1.000 47.77863 471 ASP A O 1
ATOM 3543 N N . GLY A 1 472 ? 51.48000 47.86800 19.96500 1.000 58.87011 472 GLY A N 1
ATOM 3544 C CA . GLY A 1 472 ? 52.03700 48.53800 18.80100 1.000 58.52254 472 GLY A CA 1
ATOM 3545 C C . GLY A 1 472 ? 53.54200 48.70600 18.82300 1.000 50.78993 472 GLY A C 1
ATOM 3546 O O . GLY A 1 472 ? 54.13900 48.95600 17.77200 1.000 49.81912 472 GLY A O 1
ATOM 3547 N N . ASN A 1 473 ? 54.16800 48.59400 19.99100 1.000 55.17866 473 ASN A N 1
ATOM 3548 C CA . ASN A 1 473 ? 55.62300 48.62400 20.06400 1.000 48.16321 473 ASN A CA 1
ATOM 3549 C C . ASN A 1 473 ? 56.25300 47.27100 19.75200 1.000 50.68817 473 ASN A C 1
ATOM 3550 O O . ASN A 1 473 ? 57.47900 47.13500 19.84300 1.000 49.06885 473 ASN A O 1
ATOM 3555 N N . CYS A 1 474 ? 55.44900 46.27600 19.38900 1.000 53.69163 474 CYS A N 1
ATOM 3556 C CA . CYS A 1 474 ? 55.93600 44.96400 19.00100 1.000 52.34524 474 CYS A CA 1
ATOM 3557 C C . CYS A 1 474 ? 55.42700 44.61000 17.61200 1.000 49.42686 474 CYS A C 1
ATOM 3558 O O . CYS A 1 474 ? 54.42100 45.14400 17.13500 1.000 49.59774 474 CYS A O 1
ATOM 3561 N N . TYR A 1 475 ? 56.14300 43.69600 16.97000 1.000 53.76450 475 TYR A N 1
ATOM 3562 C CA . TYR A 1 475 ? 55.69500 43.03800 15.75600 1.000 52.40296 475 TYR A CA 1
ATOM 3563 C C . TYR A 1 475 ? 55.46000 41.56100 16.05200 1.000 62.07681 475 TYR A C 1
ATOM 3564 O O . TYR A 1 475 ? 55.91100 41.03200 17.07200 1.000 64.16646 475 TYR A O 1
ATOM 3573 N N . TRP A 1 476 ? 54.73600 40.89100 15.15800 1.000 45.22501 476 TRP A N 1
ATOM 3574 C CA . TRP A 1 476 ? 54.41800 39.48600 15.37200 1.000 56.15142 476 TRP A CA 1
ATOM 3575 C C . TRP A 1 476 ? 54.41500 38.73400 14.04800 1.000 55.06738 476 TRP A C 1
ATOM 3576 O O . TRP A 1 476 ? 54.13300 39.29800 12.98900 1.000 54.21921 476 TRP A O 1
ATOM 3587 N N . ILE A 1 477 ? 54.72900 37.44300 14.13200 1.000 53.89505 477 ILE A N 1
ATOM 3588 C CA . ILE A 1 477 ? 54.97200 36.59100 12.97300 1.000 56.96068 477 ILE A CA 1
ATOM 3589 C C . ILE A 1 477 ? 54.01100 35.41100 13.03000 1.000 62.78881 477 ILE A C 1
ATOM 3590 O O . ILE A 1 477 ? 53.99600 34.66600 14.01700 1.000 67.75368 477 ILE A O 1
ATOM 3595 N N . ILE A 1 478 ? 53.22100 35.23500 11.97500 1.000 54.37166 478 ILE A N 1
ATOM 3596 C CA . ILE A 1 478 ? 52.40400 34.03300 11.81800 1.000 60.30949 478 ILE A CA 1
ATOM 3597 C C . ILE A 1 478 ? 52.76100 33.39000 10.48300 1.000 64.84615 478 ILE A C 1
ATOM 3598 O O . ILE A 1 478 ? 53.09600 34.10100 9.52500 1.000 58.81813 478 ILE A O 1
ATOM 3603 N N . PRO A 1 479 ? 52.71200 32.06400 10.36900 1.000 57.76214 479 PRO A N 1
ATOM 3604 C CA . PRO A 1 479 ? 53.14200 31.42300 9.12200 1.000 60.33106 479 PRO A CA 1
ATOM 3605 C C . PRO A 1 479 ? 52.14900 31.65900 7.99500 1.000 65.19904 479 PRO A C 1
ATOM 3606 O O . PRO A 1 479 ? 50.93400 31.68500 8.20400 1.000 72.83132 479 PRO A O 1
ATOM 3610 N N . LYS A 1 480 ? 52.68600 31.85100 6.78800 1.000 64.04136 480 LYS A N 1
ATOM 3611 C CA . LYS A 1 480 ? 51.83400 31.90000 5.60600 1.000 76.57064 480 LYS A CA 1
ATOM 3612 C C . LYS A 1 480 ? 51.21900 30.53600 5.33400 1.000 95.97693 480 LYS A C 1
ATOM 3613 O O . LYS A 1 480 ? 50.02600 30.43300 5.02700 1.000 92.73878 480 LYS A O 1
ATOM 3619 N N . LYS A 1 481 ? 52.02200 29.48200 5.44500 1.000 81.67465 481 LYS A N 1
ATOM 3620 C CA . LYS A 1 481 ? 51.49300 28.12800 5.46600 1.000 89.14170 481 LYS A CA 1
ATOM 3621 C C . LYS A 1 481 ? 50.67700 27.91400 6.73600 1.000 97.05564 481 LYS A C 1
ATOM 3622 O O . LYS A 1 481 ? 51.09600 28.29300 7.83300 1.000 104.37492 481 LYS A O 1
ATOM 3625 N N . GLU A 1 482 ? 49.50600 27.30100 6.58900 1.000 97.58887 482 GLU A N 1
ATOM 3626 C CA . GLU A 1 482 ? 48.60800 27.08000 7.72300 1.000 105.85622 482 GLU A CA 1
ATOM 3627 C C . GLU A 1 482 ? 49.08400 25.97300 8.65900 1.000 119.20690 482 GLU A C 1
ATOM 3628 O O . GLU A 1 482 ? 48.26900 25.23200 9.21600 1.000 118.43495 482 GLU A O 1
ATOM 3634 N N . ASN A 1 483 ? 50.39800 25.84400 8.85200 1.000 104.05753 483 ASN A N 1
ATOM 3635 C CA . ASN A 1 483 ? 50.97600 24.86100 9.77100 1.000 114.59325 483 ASN A CA 1
ATOM 3636 C C . ASN A 1 483 ? 52.11400 25.54800 10.52000 1.000 107.56346 483 ASN A C 1
ATOM 3637 O O . ASN A 1 483 ? 53.24500 25.60400 10.02600 1.000 125.05244 483 ASN A O 1
ATOM 3642 N N . SER A 1 484 ? 51.81400 26.05900 11.71700 1.000 113.23590 484 SER A N 1
ATOM 3643 C CA . SER A 1 484 ? 52.81400 26.74800 12.52500 1.000 99.94360 484 SER A CA 1
ATOM 3644 C C . SER A 1 484 ? 53.90200 25.81800 13.04000 1.000 103.68594 484 SER A C 1
ATOM 3645 O O . SER A 1 484 ? 54.92600 26.30600 13.53200 1.000 97.64852 484 SER A O 1
ATOM 3648 N N . ASN A 1 485 ? 53.70300 24.50500 12.94900 1.000 108.98057 485 ASN A N 1
ATOM 3649 C CA . ASN A 1 485 ? 54.70300 23.56000 13.42000 1.000 113.91845 485 ASN A CA 1
ATOM 3650 C C . ASN A 1 485 ? 56.01100 23.74700 12.66200 1.000 110.67319 485 ASN A C 1
ATOM 3651 O O . ASN A 1 485 ? 56.01600 23.91500 11.43800 1.000 109.59184 485 ASN A O 1
ATOM 3653 N N . ASP A 1 486 ? 57.11500 23.75600 13.41000 1.000 106.44319 486 ASP A N 1
ATOM 3654 C CA . ASP A 1 486 ? 58.47300 23.74900 12.87400 1.000 91.32162 486 ASP A CA 1
ATOM 3655 C C . ASP A 1 486 ? 58.87800 25.07000 12.22500 1.000 76.61737 486 ASP A C 1
ATOM 3656 O O . ASP A 1 486 ? 59.98900 25.55400 12.46300 1.000 70.79069 486 ASP A O 1
ATOM 3661 N N . ILE A 1 487 ? 58.00300 25.66700 11.41100 1.000 94.97030 487 ILE A N 1
ATOM 3662 C CA . ILE A 1 487 ? 58.42400 26.80700 10.60000 1.000 84.58874 487 ILE A CA 1
ATOM 3663 C C . ILE A 1 487 ? 58.69400 28.03100 11.47200 1.000 72.13693 487 ILE A C 1
ATOM 3664 O O . ILE A 1 487 ? 59.70400 28.72200 11.29300 1.000 69.18494 487 ILE A O 1
ATOM 3669 N N . LEU A 1 488 ? 57.81200 28.31700 12.43300 1.000 74.67828 488 LEU A N 1
ATOM 3670 C CA . LEU A 1 488 ? 58.05900 29.43300 13.33900 1.000 70.05485 488 LEU A CA 1
ATOM 3671 C C . LEU A 1 488 ? 59.27200 29.17800 14.22500 1.000 70.15527 488 LEU A C 1
ATOM 3672 O O . LEU A 1 488 ? 59.99300 30.11800 14.57400 1.000 70.00815 488 LEU A O 1
ATOM 3677 N N . PHE A 1 489 ? 59.51800 27.91800 14.59000 1.000 65.67002 489 PHE A N 1
ATOM 3678 C CA . PHE A 1 489 ? 60.66100 27.61000 15.44300 1.000 65.91879 489 PHE A CA 1
ATOM 3679 C C . PHE A 1 489 ? 61.98000 27.78200 14.70000 1.000 61.66571 489 PHE A C 1
ATOM 3680 O O . PHE A 1 489 ? 62.98100 28.18300 15.30600 1.000 60.18974 489 PHE A O 1
ATOM 3688 N N . LEU A 1 490 ? 62.00800 27.49000 13.39800 1.000 63.45346 490 LEU A N 1
ATOM 3689 C CA . LEU A 1 490 ? 63.21400 27.75100 12.61900 1.000 62.33867 490 LEU A CA 1
ATOM 3690 C C . LEU A 1 490 ? 63.44900 29.24900 12.46600 1.000 57.84712 490 LEU A C 1
ATOM 3691 O O . LEU A 1 490 ? 64.58500 29.72100 12.59200 1.000 56.99327 490 LEU A O 1
ATOM 3696 N N . ILE A 1 491 ? 62.38400 30.00900 12.20100 1.000 69.61575 491 ILE A N 1
ATOM 3697 C CA . ILE A 1 491 ? 62.51100 31.45800 12.07700 1.000 66.61400 491 ILE A CA 1
ATOM 3698 C C . ILE A 1 491 ? 62.99800 32.06400 13.38600 1.000 67.03330 491 ILE A C 1
ATOM 3699 O O . ILE A 1 491 ? 63.84700 32.96500 13.39400 1.000 60.86487 491 ILE A O 1
ATOM 3704 N N . MET A 1 492 ? 62.48700 31.56700 14.51400 1.000 66.95950 492 MET A N 1
ATOM 3705 C CA . MET A 1 492 ? 62.85500 32.12700 15.80900 1.000 67.29169 492 MET A CA 1
ATOM 3706 C C . MET A 1 492 ? 64.32800 31.88900 16.12100 1.000 67.30003 492 MET A C 1
ATOM 3707 O O . MET A 1 492 ? 65.01600 32.79000 16.61700 1.000 62.03202 492 MET A O 1
ATOM 3712 N N . GLY A 1 493 ? 64.82700 30.68400 15.84300 1.000 63.35233 493 GLY A N 1
ATOM 3713 C CA . GLY A 1 493 ? 66.23700 30.41100 16.06300 1.000 70.95145 493 GLY A CA 1
ATOM 3714 C C . GLY A 1 493 ? 67.14200 31.25100 15.18500 1.000 64.21626 493 GLY A C 1
ATOM 3715 O O . GLY A 1 493 ? 68.23800 31.63500 15.60200 1.000 65.57113 493 GLY A O 1
ATOM 3716 N N . ILE A 1 494 ? 66.69700 31.55300 13.96500 1.000 69.57231 494 ILE A N 1
ATOM 3717 C CA . ILE A 1 494 ? 67.47700 32.41300 13.08300 1.000 67.38885 494 ILE A CA 1
ATOM 3718 C C . ILE A 1 494 ? 67.47100 33.84900 13.59900 1.000 63.79389 494 ILE A C 1
ATOM 3719 O O . ILE A 1 494 ? 68.52000 34.49700 13.68700 1.000 58.53410 494 ILE A O 1
ATOM 3724 N N . CYS A 1 495 ? 66.29100 34.35500 13.97500 1.000 68.77818 495 CYS A N 1
ATOM 3725 C CA . CYS A 1 495 ? 66.15200 35.76400 14.33700 1.000 62.20869 495 CYS A CA 1
ATOM 3726 C C . CYS A 1 495 ? 66.88600 36.10900 15.62600 1.000 63.94984 495 CYS A C 1
ATOM 3727 O O . CYS A 1 495 ? 67.40300 37.22400 15.75900 1.000 57.58145 495 CYS A O 1
ATOM 3730 N N . ASN A 1 496 ? 66.93400 35.18700 16.58800 1.000 58.41223 496 ASN A N 1
ATOM 3731 C CA . ASN A 1 496 ? 67.60800 35.46000 17.85100 1.000 58.42273 496 ASN A CA 1
ATOM 3732 C C . ASN A 1 496 ? 69.11900 35.29700 17.77200 1.000 61.56363 496 ASN A C 1
ATOM 3733 O O . ASN A 1 496 ? 69.81400 35.65800 18.72900 1.000 63.00274 496 ASN A O 1
ATOM 3738 N N . SER A 1 497 ? 69.64400 34.78300 16.66600 1.000 60.53061 497 SER A N 1
ATOM 3739 C CA . SER A 1 497 ? 71.04600 34.39900 16.60600 1.000 71.26337 497 SER A CA 1
ATOM 3740 C C . SER A 1 497 ? 71.95800 35.60800 16.42500 1.000 63.71269 497 SER A C 1
ATOM 3741 O O . SER A 1 497 ? 71.58400 36.61700 15.81900 1.000 57.59046 497 SER A O 1
ATOM 3744 N N . LYS A 1 498 ? 73.17300 35.48800 16.96700 1.000 68.38075 498 LYS A N 1
ATOM 3745 C CA . LYS A 1 498 ? 74.23100 36.44300 16.66900 1.000 64.23264 498 LYS A CA 1
ATOM 3746 C C . LYS A 1 498 ? 74.59800 36.43000 15.19200 1.000 64.85151 498 LYS A C 1
ATOM 3747 O O . LYS A 1 498 ? 75.10500 37.43300 14.67900 1.000 56.12212 498 LYS A O 1
ATOM 3753 N N . PHE A 1 499 ? 74.36500 35.30600 14.50900 1.000 68.40219 499 PHE A N 1
ATOM 3754 C CA . PHE A 1 499 ? 74.53200 35.25300 13.06200 1.000 64.28628 499 PHE A CA 1
ATOM 3755 C C . PHE A 1 499 ? 73.66700 36.30300 12.37700 1.000 56.07656 499 PHE A C 1
ATOM 3756 O O . PHE A 1 499 ? 74.15300 37.08700 11.55300 1.000 55.54530 499 PHE A O 1
ATOM 3764 N N . MET A 1 500 ? 72.37600 36.33700 12.71600 1.000 70.02734 500 MET A N 1
ATOM 3765 C CA . MET A 1 500 ? 71.45300 37.27400 12.09100 1.000 65.80875 500 MET A CA 1
ATOM 3766 C C . MET A 1 500 ? 71.62600 38.69700 12.60500 1.000 58.57634 500 MET A C 1
ATOM 3767 O O . MET A 1 500 ? 71.27200 39.64400 11.89400 1.000 55.44782 500 MET A O 1
ATOM 3772 N N . SER A 1 501 ? 72.15800 38.87300 13.81600 1.000 63.53486 501 SER A N 1
ATOM 3773 C CA . SER A 1 501 ? 72.50600 40.21500 14.27100 1.000 62.97825 501 SER A CA 1
ATOM 3774 C C . SER A 1 501 ? 73.66200 40.78100 13.45600 1.000 63.66147 501 SER A C 1
ATOM 3775 O O . SER A 1 501 ? 73.69000 41.98100 13.15300 1.000 53.59737 501 SER A O 1
ATOM 3778 N N . LYS A 1 502 ? 74.62800 39.93000 13.09500 1.000 58.52411 502 LYS A N 1
ATOM 3779 C CA . LYS A 1 502 ? 75.69500 40.36000 12.19700 1.000 59.66977 502 LYS A CA 1
ATOM 3780 C C . LYS A 1 502 ? 75.14900 40.66800 10.81000 1.000 55.77343 502 LYS A C 1
ATOM 3781 O O . LYS A 1 502 ? 75.55300 41.65300 10.18100 1.000 50.71655 502 LYS A O 1
ATOM 3787 N N . TYR A 1 503 ? 74.22600 39.83700 10.31800 1.000 62.77066 503 TYR A N 1
ATOM 3788 C CA . TYR A 1 503 ? 73.60100 40.11000 9.03000 1.000 59.04975 503 TYR A CA 1
ATOM 3789 C C . TYR A 1 503 ? 72.79500 41.40000 9.08000 1.000 48.65817 503 TYR A C 1
ATOM 3790 O O . TYR A 1 503 ? 72.76500 42.16000 8.10500 1.000 45.42856 503 TYR A O 1
ATOM 3799 N N . HIS A 1 504 ? 72.14200 41.66600 10.21200 1.000 60.68746 504 HIS A N 1
ATOM 3800 C CA . HIS A 1 504 ? 71.30700 42.85800 10.33200 1.000 56.62266 504 HIS A CA 1
ATOM 3801 C C . HIS A 1 504 ? 72.15100 44.12800 10.32000 1.000 53.74803 504 HIS A C 1
ATOM 3802 O O . HIS A 1 504 ? 71.82900 45.08900 9.61200 1.000 51.47720 504 HIS A O 1
ATOM 3809 N N . ASP A 1 505 ? 73.23700 44.15200 11.09900 1.000 55.56906 505 ASP A N 1
ATOM 3810 C CA . ASP A 1 505 ? 74.06600 45.35200 11.18600 1.000 56.25872 505 ASP A CA 1
ATOM 3811 C C . ASP A 1 505 ? 74.73600 45.69200 9.86300 1.000 56.66453 505 ASP A C 1
ATOM 3812 O O . ASP A 1 505 ? 75.19300 46.82700 9.68500 1.000 57.77545 505 ASP A O 1
ATOM 3817 N N . ILE A 1 506 ? 74.81200 44.74200 8.93700 1.000 57.83972 506 ILE A N 1
ATOM 3818 C CA . ILE A 1 506 ? 75.35200 45.01300 7.61000 1.000 54.17895 506 ILE A CA 1
ATOM 3819 C C . ILE A 1 506 ? 74.26100 45.46000 6.65100 1.000 47.53424 506 ILE A C 1
ATOM 3820 O O . ILE A 1 506 ? 74.41900 46.45000 5.93200 1.000 45.87660 506 ILE A O 1
ATOM 3825 N N . ALA A 1 507 ? 73.13500 44.74400 6.63700 1.000 53.02164 507 ALA A N 1
ATOM 3826 C CA . ALA A 1 507 ? 72.12600 44.96100 5.60700 1.000 50.49026 507 ALA A CA 1
ATOM 3827 C C . ALA A 1 507 ? 71.14300 46.07100 5.96200 1.000 42.80607 507 ALA A C 1
ATOM 3828 O O . ALA A 1 507 ? 70.66700 46.77700 5.06600 1.000 43.08841 507 ALA A O 1
ATOM 3830 N N . PHE A 1 508 ? 70.82100 46.24000 7.24300 1.000 50.51726 508 PHE A N 1
ATOM 3831 C CA . PHE A 1 508 ? 69.79700 47.18700 7.69000 1.000 47.94421 508 PHE A CA 1
ATOM 3832 C C . PHE A 1 508 ? 70.41600 48.05200 8.78300 1.000 46.13178 508 PHE A C 1
ATOM 3833 O O . PHE A 1 508 ? 70.35700 47.71200 9.96900 1.000 46.55723 508 PHE A O 1
ATOM 3841 N N . GLN A 1 509 ? 71.00800 49.17400 8.38100 1.000 50.50520 509 GLN A N 1
ATOM 3842 C CA . GLN A 1 509 ? 71.82200 50.00200 9.26900 1.000 52.48356 509 GLN A CA 1
ATOM 3843 C C . GLN A 1 509 ? 71.08900 51.11400 10.00700 1.000 49.47802 509 GLN A C 1
ATOM 3844 O O . GLN A 1 509 ? 71.69900 52.08500 10.46600 1.000 52.39490 509 GLN A O 1
ATOM 3850 N N . ASN A 1 510 ? 69.77400 50.98900 10.14100 1.000 52.45106 510 ASN A N 1
ATOM 3851 C CA . ASN A 1 510 ? 68.95300 51.95200 10.86600 1.000 51.09979 510 ASN A CA 1
ATOM 3852 C C . ASN A 1 510 ? 69.05200 51.79300 12.37900 1.000 52.14647 510 ASN A C 1
ATOM 3853 O O . ASN A 1 510 ? 68.48600 50.85300 12.94800 1.000 56.62098 510 ASN A O 1
ATOM 3858 N N . LYS A 1 511 ? 69.76500 52.71200 13.02700 1.000 44.68712 511 LYS A N 1
ATOM 3859 C CA . LYS A 1 511 ? 70.00400 52.65700 14.46300 1.000 47.04048 511 LYS A CA 1
ATOM 3860 C C . LYS A 1 511 ? 69.48500 53.92000 15.13400 1.000 48.26562 511 LYS A C 1
ATOM 3861 O O . LYS A 1 511 ? 69.64800 55.02800 14.61000 1.000 42.43604 511 LYS A O 1
ATOM 3867 N N . LEU A 1 512 ? 68.85600 53.74900 16.29300 1.000 47.95934 512 LEU A N 1
ATOM 3868 C CA . LEU A 1 512 ? 68.59300 54.86000 17.19300 1.000 44.92415 512 LEU A CA 1
ATOM 3869 C C . LEU A 1 512 ? 69.79300 55.01500 18.12900 1.000 50.77601 512 LEU A C 1
ATOM 3870 O O . LEU A 1 512 ? 70.82200 54.35400 17.96200 1.000 54.18159 512 LEU A O 1
ATOM 3875 N N . TYR A 1 513 ? 69.68000 55.88700 19.12600 1.000 47.04086 513 TYR A N 1
ATOM 3876 C CA . TYR A 1 513 ? 70.73800 56.01400 20.11600 1.000 51.19719 513 TYR A CA 1
ATOM 3877 C C . TYR A 1 513 ? 70.85300 54.73500 20.94600 1.000 58.13754 513 TYR A C 1
ATOM 3878 O O . TYR A 1 513 ? 69.92100 53.93200 21.03300 1.000 54.88687 513 TYR A O 1
ATOM 3887 N N . ALA A 1 514 ? 72.03100 54.55400 21.55100 1.000 49.26482 514 ALA A N 1
ATOM 3888 C CA . ALA A 1 514 ? 72.32100 53.44800 22.46600 1.000 56.03450 514 ALA A CA 1
ATOM 3889 C C . ALA A 1 514 ? 72.28100 52.08500 21.77400 1.000 56.71076 514 ALA A C 1
ATOM 3890 O O . ALA A 1 514 ? 71.94300 51.07700 22.40000 1.000 60.98014 514 ALA A O 1
ATOM 3892 N N . GLY A 1 515 ? 72.63500 52.03800 20.49100 1.000 51.49444 515 GLY A N 1
ATOM 3893 C CA . GLY A 1 515 ? 72.72500 50.77600 19.77800 1.000 55.31444 515 GLY A CA 1
ATOM 3894 C C . GLY A 1 515 ? 71.41400 50.04800 19.57500 1.000 56.11832 515 GLY A C 1
ATOM 3895 O O . GLY A 1 515 ? 71.40500 48.81600 19.49900 1.000 59.85844 515 GLY A O 1
ATOM 3896 N N . ARG A 1 516 ? 70.30500 50.77500 19.47000 1.000 54.34868 516 ARG A N 1
ATOM 3897 C CA . ARG A 1 516 ? 68.98900 50.16700 19.31400 1.000 51.97326 516 ARG A CA 1
ATOM 3898 C C . ARG A 1 516 ? 68.69500 49.93000 17.83700 1.000 49.93592 516 ARG A C 1
ATOM 3899 O O . ARG A 1 516 ? 68.61100 50.88300 17.05300 1.000 43.98539 516 ARG A O 1
ATOM 3907 N N . ARG A 1 517 ? 68.53600 48.66300 17.46300 1.000 48.15697 517 ARG A N 1
ATOM 3908 C CA . ARG A 1 517 ? 68.13700 48.32200 16.11000 1.000 43.64391 517 ARG A CA 1
ATOM 3909 C C . ARG A 1 517 ? 66.64100 48.57200 15.92500 1.000 42.05059 517 ARG A C 1
ATOM 3910 O O . ARG A 1 517 ? 65.89200 48.77500 16.88500 1.000 41.45760 517 ARG A O 1
ATOM 3918 N N . ARG A 1 518 ? 66.20700 48.56000 14.66700 1.000 47.97942 518 ARG A N 1
ATOM 3919 C CA . ARG A 1 518 ? 64.79500 48.69400 14.31600 1.000 49.43979 518 ARG A CA 1
ATOM 3920 C C . ARG A 1 518 ? 64.35000 47.38100 13.68000 1.000 54.06263 518 ARG A C 1
ATOM 3921 O O . ARG A 1 518 ? 64.63400 47.11900 12.50800 1.000 52.59109 518 ARG A O 1
ATOM 3929 N N . TYR A 1 519 ? 63.65800 46.55200 14.46000 1.000 43.32699 519 TYR A N 1
ATOM 3930 C CA . TYR A 1 519 ? 63.12600 45.28600 13.95900 1.000 45.49422 519 TYR A CA 1
ATOM 3931 C C . TYR A 1 519 ? 61.75200 45.55900 13.35600 1.000 44.88468 519 TYR A C 1
ATOM 3932 O O . TYR A 1 519 ? 60.70600 45.39400 13.98800 1.000 42.62429 519 TYR A O 1
ATOM 3941 N N . LEU A 1 520 ? 61.76900 46.00400 12.10400 1.000 50.75087 520 LEU A N 1
ATOM 3942 C CA . LEU A 1 520 ? 60.57300 46.38900 11.37300 1.000 45.20270 520 LEU A CA 1
ATOM 3943 C C . LEU A 1 520 ? 60.26000 45.36800 10.29000 1.000 49.79102 520 LEU A C 1
ATOM 3944 O O . LEU A 1 520 ? 61.11400 44.57000 9.88900 1.000 46.87596 520 LEU A O 1
ATOM 3949 N N . THR A 1 521 ? 59.01400 45.42100 9.80800 1.000 46.26213 521 THR A N 1
ATOM 3950 C CA . THR A 1 521 ? 58.56900 44.49500 8.77000 1.000 47.74867 521 THR A CA 1
ATOM 3951 C C . THR A 1 521 ? 59.47200 44.56100 7.54400 1.000 50.17743 521 THR A C 1
ATOM 3952 O O . THR A 1 521 ? 59.83700 43.52300 6.97800 1.000 50.72789 521 THR A O 1
ATOM 3956 N N . GLN A 1 522 ? 59.85600 45.77200 7.13100 1.000 48.80062 522 GLN A N 1
ATOM 3957 C CA . GLN A 1 522 ? 60.65300 45.94700 5.92100 1.000 50.58766 522 GLN A CA 1
ATOM 3958 C C . GLN A 1 522 ? 62.05100 45.35400 6.04600 1.000 49.68239 522 GLN A C 1
ATOM 3959 O O . GLN A 1 522 ? 62.71100 45.14200 5.02400 1.000 52.17405 522 GLN A O 1
ATOM 3965 N N . TYR A 1 523 ? 62.52300 45.09900 7.26500 1.000 47.82530 523 TYR A N 1
ATOM 3966 C CA . TYR A 1 523 ? 63.83000 44.49100 7.47900 1.000 52.25777 523 TYR A CA 1
ATOM 3967 C C . TYR A 1 523 ? 63.73400 42.99700 7.77000 1.000 58.95120 523 TYR A C 1
ATOM 3968 O O . TYR A 1 523 ? 64.47800 42.20100 7.18800 1.000 56.98271 523 TYR A O 1
ATOM 3977 N N . VAL A 1 524 ? 62.81600 42.59800 8.65500 1.000 44.63247 524 VAL A N 1
ATOM 3978 C CA . VAL A 1 524 ? 62.70700 41.19200 9.03200 1.000 54.41824 524 VAL A CA 1
ATOM 3979 C C . VAL A 1 524 ? 62.19300 40.35600 7.86500 1.000 53.52416 524 VAL A C 1
ATOM 3980 O O . VAL A 1 524 ? 62.51900 39.16800 7.75500 1.000 54.98854 524 VAL A O 1
ATOM 3984 N N . ASN A 1 525 ? 61.40000 40.95600 6.97000 1.000 51.92638 525 ASN A N 1
ATOM 3985 C CA . ASN A 1 525 ? 61.00100 40.25700 5.75200 1.000 54.23111 525 ASN A CA 1
ATOM 3986 C C . ASN A 1 525 ? 62.20800 39.78400 4.95300 1.000 58.48299 525 ASN A C 1
ATOM 3987 O O . ASN A 1 525 ? 62.13100 38.76300 4.26100 1.000 57.79429 525 ASN A O 1
ATOM 3992 N N . LYS A 1 526 ? 63.32500 40.50400 5.03500 1.000 50.60995 526 LYS A N 1
ATOM 3993 C CA . LYS A 1 526 ? 64.50600 40.20300 4.24000 1.000 55.85560 526 LYS A CA 1
ATOM 3994 C C . LYS A 1 526 ? 65.53200 39.35500 4.98600 1.000 57.31670 526 LYS A C 1
ATOM 3995 O O . LYS A 1 526 ? 66.65900 39.20300 4.50600 1.000 56.52715 526 LYS A O 1
ATOM 4001 N N . TYR A 1 527 ? 65.17200 38.79700 6.13700 1.000 45.82873 527 TYR A N 1
ATOM 4002 C CA . TYR A 1 527 ? 66.06200 37.86300 6.81700 1.000 56.19330 527 TYR A CA 1
ATOM 4003 C C . TYR A 1 527 ? 66.17600 36.58100 6.00000 1.000 60.27364 527 TYR A C 1
ATOM 4004 O O . TYR A 1 527 ? 65.15100 35.98300 5.65600 1.000 61.32075 527 TYR A O 1
ATOM 4013 N N . PRO A 1 528 ? 67.38400 36.12700 5.67600 1.000 49.70900 528 PRO A N 1
ATOM 4014 C CA . PRO A 1 528 ? 67.52000 34.85100 4.96700 1.000 56.45558 528 PRO A CA 1
ATOM 4015 C C . PRO A 1 528 ? 67.15700 33.67500 5.85800 1.000 60.57726 528 PRO A C 1
ATOM 4016 O O . PRO A 1 528 ? 67.29200 33.72400 7.08300 1.000 62.62953 528 PRO A O 1
ATOM 4020 N N . ILE A 1 529 ? 66.68900 32.60700 5.22100 1.000 56.74083 529 ILE A N 1
ATOM 4021 C CA . ILE A 1 529 ? 66.27900 31.39000 5.91900 1.000 60.60806 529 ILE A CA 1
ATOM 4022 C C . ILE A 1 529 ? 66.84700 30.18500 5.17900 1.000 66.99116 529 ILE A C 1
ATOM 4023 O O . ILE A 1 529 ? 66.73000 30.10600 3.94800 1.000 66.86601 529 ILE A O 1
ATOM 4028 N N . PRO A 1 530 ? 67.47200 29.23800 5.87300 1.000 57.05910 530 PRO A N 1
ATOM 4029 C CA . PRO A 1 530 ? 68.00100 28.03900 5.21400 1.000 67.14646 530 PRO A CA 1
ATOM 4030 C C . PRO A 1 530 ? 66.87900 27.06000 4.87900 1.000 72.21212 530 PRO A C 1
ATOM 4031 O O . PRO A 1 530 ? 65.71500 27.26500 5.21900 1.000 72.99399 530 PRO A O 1
ATOM 4035 N N . ASP A 1 531 ? 67.25500 25.97600 4.19800 1.000 65.94595 531 ASP A N 1
ATOM 4036 C CA . ASP A 1 531 ? 66.31200 24.93800 3.79900 1.000 72.83124 531 ASP A CA 1
ATOM 4037 C C . ASP A 1 531 ? 65.72700 24.27900 5.04200 1.000 80.06182 531 ASP A C 1
ATOM 4038 O O . ASP A 1 531 ? 66.45400 23.61600 5.79200 1.000 90.99226 531 ASP A O 1
ATOM 4043 N N . PRO A 1 532 ? 64.42200 24.43300 5.29200 1.000 75.72802 532 PRO A N 1
ATOM 4044 C CA . PRO A 1 532 ? 63.82300 23.82000 6.49000 1.000 80.37214 532 PRO A CA 1
ATOM 4045 C C . PRO A 1 532 ? 63.79500 22.29800 6.46000 1.000 89.98197 532 PRO A C 1
ATOM 4046 O O . PRO A 1 532 ? 63.48600 21.68500 7.49000 1.000 88.10329 532 PRO A O 1
ATOM 4050 N N . GLU A 1 533 ? 64.10000 21.67100 5.32600 1.000 75.59231 533 GLU A N 1
ATOM 4051 C CA . GLU A 1 533 ? 64.22500 20.22300 5.25100 1.000 84.72130 533 GLU A CA 1
ATOM 4052 C C . GLU A 1 533 ? 65.65600 19.74600 5.45100 1.000 88.75565 533 GLU A C 1
ATOM 4053 O O . GLU A 1 533 ? 65.89100 18.53400 5.48800 1.000 97.40979 533 GLU A O 1
ATOM 4059 N N . SER A 1 534 ? 66.61100 20.66400 5.57400 1.000 83.02140 534 SER A N 1
ATOM 4060 C CA . SER A 1 534 ? 67.98300 20.28700 5.87700 1.000 89.87513 534 SER A CA 1
ATOM 4061 C C . SER A 1 534 ? 68.06800 19.66600 7.26600 1.000 94.69154 534 SER A C 1
ATOM 4062 O O . SER A 1 534 ? 67.29600 20.00000 8.16900 1.000 90.63509 534 SER A O 1
ATOM 4065 N N . ILE A 1 535 ? 69.02000 18.74600 7.43100 1.000 91.15867 535 ILE A N 1
ATOM 4066 C CA . ILE A 1 535 ? 69.19600 18.09500 8.72600 1.000 97.91257 535 ILE A CA 1
ATOM 4067 C C . ILE A 1 535 ? 69.68700 19.09600 9.76500 1.000 87.82995 535 ILE A C 1
ATOM 4068 O O . ILE A 1 535 ? 69.37300 18.97100 10.95600 1.000 88.12535 535 ILE A O 1
ATOM 4073 N N . TYR A 1 536 ? 70.44700 20.10800 9.34100 1.000 95.75693 536 TYR A N 1
ATOM 4074 C CA . TYR A 1 536 ? 70.86900 21.14600 10.27400 1.000 86.51347 536 TYR A CA 1
ATOM 4075 C C . TYR A 1 536 ? 69.68600 21.99800 10.71200 1.000 77.25663 536 TYR A C 1
ATOM 4076 O O . TYR A 1 536 ? 69.58200 22.37100 11.88500 1.000 77.32829 536 TYR A O 1
ATOM 4085 N N . SER A 1 537 ? 68.77700 22.30500 9.78300 1.000 83.48222 537 SER A N 1
ATOM 4086 C CA . SER A 1 537 ? 67.59700 23.08800 10.13500 1.000 79.25989 537 SER A CA 1
ATOM 4087 C C . SER A 1 537 ? 66.66300 22.30400 11.04800 1.000 82.62206 537 SER A C 1
ATOM 4088 O O . SER A 1 537 ? 66.04500 22.87800 11.95100 1.000 77.14828 537 SER A O 1
ATOM 4091 N N . LYS A 1 538 ? 66.54700 20.99200 10.82900 1.000 77.95480 538 LYS A N 1
ATOM 4092 C CA . LYS A 1 538 ? 65.65300 20.18900 11.65600 1.000 85.31834 538 LYS A CA 1
ATOM 4093 C C . LYS A 1 538 ? 66.15600 20.07700 13.08900 1.000 89.21383 538 LYS A C 1
ATOM 4094 O O . LYS A 1 538 ? 65.34800 19.98500 14.02100 1.000 93.37396 538 LYS A O 1
ATOM 4100 N N . GLU A 1 539 ? 67.47600 20.08700 13.29300 1.000 82.42030 539 GLU A N 1
ATOM 4101 C CA . GLU A 1 539 ? 67.99600 20.06900 14.65400 1.000 87.47325 539 GLU A CA 1
ATOM 4102 C C . GLU A 1 539 ? 67.85900 21.42700 15.33000 1.000 74.77420 539 GLU A C 1
ATOM 4103 O O . GLU A 1 539 ? 67.67600 21.48900 16.55000 1.000 77.79366 539 GLU A O 1
ATOM 4109 N N . ILE A 1 540 ? 67.95100 22.51700 14.56400 1.000 84.96000 540 ILE A N 1
ATOM 4110 C CA . ILE A 1 540 ? 67.65100 23.83700 15.11400 1.000 79.13547 540 ILE A CA 1
ATOM 4111 C C . ILE A 1 540 ? 66.22400 23.87300 15.63900 1.000 75.69181 540 ILE A C 1
ATOM 4112 O O . ILE A 1 540 ? 65.96100 24.36600 16.74200 1.000 72.42436 540 ILE A O 1
ATOM 4117 N N . ILE A 1 541 ? 65.28200 23.33800 14.85800 1.000 76.14727 541 ILE A N 1
ATOM 4118 C CA . ILE A 1 541 ? 63.87500 23.34800 15.24700 1.000 77.75626 541 ILE A CA 1
ATOM 4119 C C . ILE A 1 541 ? 63.66700 22.56700 16.53700 1.000 79.29202 541 ILE A C 1
ATOM 4120 O O . ILE A 1 541 ? 62.92700 23.00000 17.42800 1.000 81.12463 541 ILE A O 1
ATOM 4125 N N . SER A 1 542 ? 64.31800 21.40800 16.66500 1.000 73.24502 542 SER A N 1
ATOM 4126 C CA . SER A 1 542 ? 64.17400 20.62600 17.88800 1.000 81.56958 542 SER A CA 1
ATOM 4127 C C . SER A 1 542 ? 64.85400 21.31500 19.06600 1.000 77.59129 542 SER A C 1
ATOM 4128 O O . SER A 1 542 ? 64.33600 21.28800 20.18900 1.000 83.75983 542 SER A O 1
ATOM 4131 N N . LEU A 1 543 ? 66.01000 21.94200 18.83200 1.000 83.46686 543 LEU A N 1
ATOM 4132 C CA . LEU A 1 543 ? 66.67000 22.68500 19.90100 1.000 84.82279 543 LEU A CA 1
ATOM 4133 C C . LEU A 1 543 ? 65.83800 23.88600 20.33200 1.000 74.31992 543 LEU A C 1
ATOM 4134 O O . LEU A 1 543 ? 65.69400 24.14800 21.53200 1.000 74.99395 543 LEU A O 1
ATOM 4139 N N . VAL A 1 544 ? 65.28500 24.62700 19.36800 1.000 78.06513 544 VAL A N 1
ATOM 4140 C CA . VAL A 1 544 ? 64.42700 25.76200 19.69800 1.000 70.91578 544 VAL A CA 1
ATOM 4141 C C . VAL A 1 544 ? 63.17300 25.28700 20.42000 1.000 78.83859 544 VAL A C 1
ATOM 4142 O O . VAL A 1 544 ? 62.69000 25.93800 21.35500 1.000 78.43822 544 VAL A O 1
ATOM 4146 N N . ARG A 1 545 ? 62.63400 24.13600 20.00600 1.000 74.81674 545 ARG A N 1
ATOM 4147 C CA . ARG A 1 545 ? 61.45600 23.58800 20.66800 1.000 79.82625 545 ARG A CA 1
ATOM 4148 C C . ARG A 1 545 ? 61.73400 23.27900 22.13400 1.000 87.71480 545 ARG A C 1
ATOM 4149 O O . ARG A 1 545 ? 60.84000 23.41700 22.97500 1.000 91.38885 545 ARG A O 1
ATOM 4157 N N . GLU A 1 546 ? 62.96400 22.87300 22.46100 1.000 81.90794 546 GLU A N 1
ATOM 4158 C CA . GLU A 1 546 ? 63.32200 22.66000 23.86100 1.000 87.85853 546 GLU A CA 1
ATOM 4159 C C . GLU A 1 546 ? 63.31100 23.96900 24.63800 1.000 84.49336 546 GLU A C 1
ATOM 4160 O O . GLU A 1 546 ? 62.80700 24.02400 25.76600 1.000 96.53660 546 GLU A O 1
ATOM 4166 N N . LEU A 1 547 ? 63.86100 25.03300 24.05200 1.000 93.54941 547 LEU A N 1
ATOM 4167 C CA . LEU A 1 547 ? 63.91900 26.32600 24.72100 1.000 88.99548 547 LEU A CA 1
ATOM 4168 C C . LEU A 1 547 ? 62.54800 26.96700 24.88600 1.000 86.62915 547 LEU A C 1
ATOM 4169 O O . LEU A 1 547 ? 62.42300 27.93000 25.65100 1.000 88.37515 547 LEU A O 1
ATOM 4174 N N . VAL A 1 548 ? 61.52800 26.46300 24.19600 1.000 92.48531 548 VAL A N 1
ATOM 4175 C CA . VAL A 1 548 ? 60.18900 27.03500 24.25900 1.000 90.31748 548 VAL A CA 1
ATOM 4176 C C . VAL A 1 548 ? 59.29500 26.15400 25.12100 1.000 103.53275 548 VAL A C 1
ATOM 4177 O O . VAL A 1 548 ? 58.71900 26.61600 26.11200 1.000 103.20636 548 VAL A O 1
ATOM 4181 N N . ASN A 1 549 ? 59.17600 24.87700 24.74400 1.000 96.92113 549 ASN A N 1
ATOM 4182 C CA . ASN A 1 549 ? 58.28300 23.96200 25.45000 1.000 100.37675 549 ASN A CA 1
ATOM 4183 C C . ASN A 1 549 ? 58.75600 23.72100 26.87900 1.000 118.62825 549 ASN A C 1
ATOM 4184 O O . ASN A 1 549 ? 58.01200 23.94900 27.84000 1.000 122.60424 549 ASN A O 1
ATOM 4186 N N . ASN A 1 550 ? 59.99400 23.24700 27.03700 1.000 111.77194 550 ASN A N 1
ATOM 4187 C CA . ASN A 1 550 ? 60.51900 23.00300 28.37700 1.000 123.63310 550 ASN A CA 1
ATOM 4188 C C . ASN A 1 550 ? 60.61500 24.31400 29.14500 1.000 120.43545 550 ASN A C 1
ATOM 4189 O O . ASN A 1 550 ? 60.22000 24.38300 30.31500 1.000 124.06606 550 ASN A O 1
ATOM 4192 N N . GLU A 1 553 ? 64.72400 26.08300 31.97100 1.000 136.93095 553 GLU A N 1
ATOM 4193 C CA . GLU A 1 553 ? 66.09100 25.60500 31.84100 1.000 136.35230 553 GLU A CA 1
ATOM 4194 C C . GLU A 1 553 ? 67.00200 26.56900 32.58500 1.000 135.35057 553 GLU A C 1
ATOM 4195 O O . GLU A 1 553 ? 66.70900 27.76200 32.70000 1.000 125.60743 553 GLU A O 1
ATOM 4201 N N . THR A 1 554 ? 68.11500 26.04000 33.09000 1.000 126.29874 554 THR A N 1
ATOM 4202 C CA . THR A 1 554 ? 69.08300 26.85800 33.81000 1.000 138.21788 554 THR A CA 1
ATOM 4203 C C . THR A 1 554 ? 69.97200 27.61400 32.83000 1.000 131.35613 554 THR A C 1
ATOM 4204 O O . THR A 1 554 ? 69.55100 27.92400 31.71100 1.000 125.62948 554 THR A O 1
ATOM 4208 N N . GLN A 1 555 ? 71.20100 27.91600 33.23800 1.000 140.56783 555 GLN A N 1
ATOM 4209 C CA . GLN A 1 555 ? 72.13700 28.62300 32.37400 1.000 131.51008 555 GLN A CA 1
ATOM 4210 C C . GLN A 1 555 ? 72.73600 27.74700 31.28200 1.000 126.96222 555 GLN A C 1
ATOM 4211 O O . GLN A 1 555 ? 73.67000 28.18400 30.60100 1.000 119.54309 555 GLN A O 1
ATOM 4217 N N . ASP A 1 556 ? 72.22800 26.52900 31.10300 1.000 122.59496 556 ASP A N 1
ATOM 4218 C CA . ASP A 1 556 ? 72.58400 25.71700 29.94800 1.000 117.01049 556 ASP A CA 1
ATOM 4219 C C . ASP A 1 556 ? 71.86900 26.16800 28.68200 1.000 106.33128 556 ASP A C 1
ATOM 4220 O O . ASP A 1 556 ? 72.06800 25.55700 27.62800 1.000 101.54076 556 ASP A O 1
ATOM 4225 N N . ILE A 1 557 ? 71.03300 27.20600 28.76800 1.000 120.46433 557 ILE A N 1
ATOM 4226 C CA . ILE A 1 557 ? 70.41400 27.76900 27.57200 1.000 106.97543 557 ILE A CA 1
ATOM 4227 C C . ILE A 1 557 ? 71.48400 28.23800 26.59600 1.000 102.17814 557 ILE A C 1
ATOM 4228 O O . ILE A 1 557 ? 71.36800 28.03800 25.38100 1.000 95.29795 557 ILE A O 1
ATOM 4233 N N . ASN A 1 558 ? 72.55000 28.85400 27.11400 1.000 102.15468 558 ASN A N 1
ATOM 4234 C CA . ASN A 1 558 ? 73.64600 29.28500 26.25400 1.000 99.38704 558 ASN A CA 1
ATOM 4235 C C . ASN A 1 558 ? 74.33200 28.10100 25.58700 1.000 102.71091 558 ASN A C 1
ATOM 4236 O O . ASN A 1 558 ? 74.85700 28.23600 24.47500 1.000 98.87921 558 ASN A O 1
ATOM 4241 N N . GLU A 1 559 ? 74.34000 26.93900 26.24500 1.000 91.86257 559 GLU A N 1
ATOM 4242 C CA . GLU A 1 559 ? 74.88000 25.73800 25.61700 1.000 103.12071 559 GLU A CA 1
ATOM 4243 C C . GLU A 1 559 ? 74.09600 25.37700 24.36200 1.000 99.71199 559 GLU A C 1
ATOM 4244 O O . GLU A 1 559 ? 74.68400 25.03000 23.33100 1.000 103.81044 559 GLU A O 1
ATOM 4250 N N . ILE A 1 560 ? 72.76500 25.46200 24.42700 1.000 107.61344 560 ILE A N 1
ATOM 4251 C CA . ILE A 1 560 ? 71.95300 25.22900 23.23700 1.000 99.24730 560 ILE A CA 1
ATOM 4252 C C . ILE A 1 560 ? 72.09700 26.39000 22.26000 1.000 89.90357 560 ILE A C 1
ATOM 4253 O O . ILE A 1 560 ? 72.15700 26.18700 21.04100 1.000 87.52183 560 ILE A O 1
ATOM 4258 N N . GLU A 1 561 ? 72.17000 27.62200 22.77700 1.000 97.24235 561 GLU A N 1
ATOM 4259 C CA . GLU A 1 561 ? 72.33600 28.78900 21.91400 1.000 92.49701 561 GLU A CA 1
ATOM 4260 C C . GLU A 1 561 ? 73.58700 28.66800 21.05400 1.000 91.53930 561 GLU A C 1
ATOM 4261 O O . GLU A 1 561 ? 73.53100 28.83200 19.82900 1.000 84.70562 561 GLU A O 1
ATOM 4267 N N . ASN A 1 562 ? 74.73300 28.38800 21.68400 1.000 91.04211 562 ASN A N 1
ATOM 4268 C CA . ASN A 1 562 ? 75.96800 28.20200 20.92900 1.000 90.66321 562 ASN A CA 1
ATOM 4269 C C . ASN A 1 562 ? 75.85000 27.04700 19.94500 1.000 91.43399 562 ASN A C 1
ATOM 4270 O O . ASN A 1 562 ? 76.44300 27.09100 18.86100 1.000 86.96189 562 ASN A O 1
ATOM 4275 N N . ARG A 1 563 ? 75.08700 26.01200 20.30100 1.000 87.01679 563 ARG A N 1
ATOM 4276 C CA . ARG A 1 563 ? 74.87000 24.90000 19.38300 1.000 88.10008 563 ARG A CA 1
ATOM 4277 C C . ARG A 1 563 ? 74.07700 25.34600 18.16100 1.000 78.72566 563 ARG A C 1
ATOM 4278 O O . ARG A 1 563 ? 74.32600 24.87400 17.04400 1.000 79.66406 563 ARG A O 1
ATOM 4286 N N . ILE A 1 564 ? 73.12200 26.25800 18.35100 1.000 88.02157 564 ILE A N 1
ATOM 4287 C CA . ILE A 1 564 ? 72.35200 26.77000 17.22400 1.000 83.86909 564 ILE A CA 1
ATOM 4288 C C . ILE A 1 564 ? 73.23700 27.61200 16.31200 1.000 77.97028 564 ILE A C 1
ATOM 4289 O O . ILE A 1 564 ? 73.10200 27.56700 15.08400 1.000 81.26836 564 ILE A O 1
ATOM 4294 N N . GLU A 1 565 ? 74.16700 28.37700 16.89400 1.000 89.42870 565 GLU A N 1
ATOM 4295 C CA . GLU A 1 565 ? 75.06800 29.19300 16.08300 1.000 86.94870 565 GLU A CA 1
ATOM 4296 C C . GLU A 1 565 ? 75.89200 28.33200 15.13300 1.000 88.49960 565 GLU A C 1
ATOM 4297 O O . GLU A 1 565 ? 76.04500 28.67000 13.95300 1.000 84.30914 565 GLU A O 1
ATOM 4303 N N . LYS A 1 566 ? 76.43200 27.21600 15.62800 1.000 72.02854 566 LYS A N 1
ATOM 4304 C CA . LYS A 1 566 ? 77.17800 26.31300 14.75800 1.000 79.43766 566 LYS A CA 1
ATOM 4305 C C . LYS A 1 566 ? 76.26300 25.65600 13.73300 1.000 77.77318 566 LYS A C 1
ATOM 4306 O O . LYS A 1 566 ? 76.64800 25.48300 12.57000 1.000 80.37268 566 LYS A O 1
ATOM 4312 N N . LEU A 1 567 ? 75.04600 25.28900 14.14300 1.000 81.53681 567 LEU A N 1
ATOM 4313 C CA . LEU A 1 567 ? 74.09800 24.68800 13.21000 1.000 77.65945 567 LEU A CA 1
ATOM 4314 C C . LEU A 1 567 ? 73.68500 25.67400 12.12600 1.000 72.29087 567 LEU A C 1
ATOM 4315 O O . LEU A 1 567 ? 73.51400 25.29000 10.96300 1.000 71.36014 567 LEU A O 1
ATOM 4320 N N . ILE A 1 568 ? 73.51400 26.94800 12.48800 1.000 84.67333 568 ILE A N 1
ATOM 4321 C CA . ILE A 1 568 ? 73.15600 27.95500 11.49500 1.000 78.04036 568 ILE A CA 1
ATOM 4322 C C . ILE A 1 568 ? 74.28600 28.13900 10.49100 1.000 76.83329 568 ILE A C 1
ATOM 4323 O O . ILE A 1 568 ? 74.04700 28.23800 9.28100 1.000 77.32168 568 ILE A O 1
ATOM 4328 N N . LEU A 1 569 ? 75.53300 28.17600 10.97000 1.000 73.53234 569 LEU A N 1
ATOM 4329 C CA . LEU A 1 569 ? 76.66700 28.29500 10.06000 1.000 75.75530 569 LEU A CA 1
ATOM 4330 C C . LEU A 1 569 ? 76.71900 27.12000 9.09200 1.000 83.41864 569 LEU A C 1
ATOM 4331 O O . LEU A 1 569 ? 76.97300 27.30300 7.89500 1.000 82.07857 569 LEU A O 1
ATOM 4336 N N . ARG A 1 570 ? 76.47300 25.90600 9.59000 1.000 76.16799 570 ARG A N 1
ATOM 4337 C CA . ARG A 1 570 ? 76.42000 24.74500 8.70900 1.000 82.16317 570 ARG A CA 1
ATOM 4338 C C . ARG A 1 570 ? 75.22800 24.81200 7.76300 1.000 80.23813 570 ARG A C 1
ATOM 4339 O O . ARG A 1 570 ? 75.31600 24.34300 6.62200 1.000 82.74266 570 ARG A O 1
ATOM 4341 N N . ALA A 1 571 ? 74.11000 25.38600 8.21300 1.000 84.97188 571 ALA A N 1
ATOM 4342 C CA . ALA A 1 571 ? 72.93700 25.48900 7.35200 1.000 81.98906 571 ALA A CA 1
ATOM 4343 C C . ALA A 1 571 ? 73.16900 26.45500 6.19700 1.000 82.35890 571 ALA A C 1
ATOM 4344 O O . ALA A 1 571 ? 72.63200 26.24900 5.10200 1.000 79.59355 571 ALA A O 1
ATOM 4346 N N . PHE A 1 572 ? 73.95900 27.50400 6.41700 1.000 88.06566 572 PHE A N 1
ATOM 4347 C CA . PHE A 1 572 ? 74.29900 28.46500 5.37600 1.000 87.48291 572 PHE A CA 1
ATOM 4348 C C . PHE A 1 572 ? 75.64500 28.18400 4.72300 1.000 97.45471 572 PHE A C 1
ATOM 4349 O O . PHE A 1 572 ? 76.05100 28.93600 3.83100 1.000 90.89305 572 PHE A O 1
ATOM 4357 N N . ASP A 1 573 ? 76.34800 27.13600 5.15700 1.000 81.75643 573 ASP A N 1
ATOM 4358 C CA . ASP A 1 573 ? 77.60400 26.69900 4.54100 1.000 87.64099 573 ASP A CA 1
ATOM 4359 C C . ASP A 1 573 ? 78.68100 27.78300 4.63300 1.000 92.84856 573 ASP A C 1
ATOM 4360 O O . ASP A 1 573 ? 79.34100 28.12300 3.64900 1.000 91.68318 573 ASP A O 1
ATOM 4365 N N . ILE A 1 574 ? 78.85700 28.32700 5.83800 1.000 87.65487 574 ILE A N 1
ATOM 4366 C CA . ILE A 1 574 ? 79.92100 29.28900 6.11200 1.000 97.72208 574 ILE A CA 1
ATOM 4367 C C . ILE A 1 574 ? 80.55200 28.96100 7.45900 1.000 102.25789 574 ILE A C 1
ATOM 4368 O O . ILE A 1 574 ? 80.37300 27.85700 7.98600 1.000 105.73104 574 ILE A O 1
ATOM 4370 N N . GLU A 1 575 ? 81.29200 29.91400 8.02700 1.000 104.41985 575 GLU A N 1
ATOM 4371 C CA . GLU A 1 575 ? 81.95900 29.69000 9.30500 1.000 115.96569 575 GLU A CA 1
ATOM 4372 C C . GLU A 1 575 ? 82.30400 30.99900 10.00900 1.000 109.34904 575 GLU A C 1
ATOM 4373 O O . GLU A 1 575 ? 83.32800 31.08500 10.69500 1.000 110.12891 575 GLU A O 1
ATOM 4375 N N . SER A 1 576 ? 81.46100 32.01600 9.85600 1.000 118.73562 576 SER A N 1
ATOM 4376 C CA . SER A 1 576 ? 81.69100 33.30000 10.51500 1.000 103.83639 576 SER A CA 1
ATOM 4377 C C . SER A 1 576 ? 80.39300 34.09400 10.64400 1.000 90.31957 576 SER A C 1
ATOM 4378 O O . SER A 1 576 ? 80.35900 35.15400 11.27400 1.000 78.01306 576 SER A O 1
#

Sequence (544 aa):
VSRQKATGAHFTPDKLAEVIAKRILDYFKGEKNRVIRVLDPACGDGELLLAINKVAQSMNIQLELIGVDFDIDAINIANERLSRSGHKNFRLINKDFLEMLEPVDIIIANPPYVRTQILGAEKAQKLREKFNLKGRVDLYQAFLVAMTQQLKSNGIIGVITSNRYLTTKGGESTRKFLVSNFNILEIMDLGDSSKFFEAAVLPAIFFGEKKNKESNVPKFFKIYEQSDIEASSSVNSEFNSLIELLEVNKSGLYSVEDKTYSISLGKIISPENYKEPWILATEDEYEWFMKVNQNAYGFIEDFAHVKVGIKTTADSVFIRSDWGELPEEQIPEDKLLRPIISADQANKWSVSGNNKKVLYTHEIRDGQIKAINLEEFPRAKNYLESHKERLASRKYVLKANRNWYEIWVPHDPSLWDKPKIIFPDTSPEPKFFYEDKGSVVDGNCYWIIPKKENSNDILFLIMGICNSKFMSKYHDIAFQNKLYAGRRRYLTQYVNKYPIPDPESIYSKEIISLVRELVNNETQDINEIENRIEKLILRAFDIES

Foldseek 3Di:
DDPCQLFQLFDFPLLVLLVLLVVQVVLQPDDLPDEFEEEEAAQQLNSNVVNNVVVCVVVVGHYQAEYEHQDVVSVVNNCVVCVVVVRDRYDYYHDNLLVCDAAGQEYEYEGGWHWLVSCDVVNQVVLCVVQVFDDRDTPVLSVLSSNLVSHDAQGKYKYKYFPCLQFDQRVLRVLQVDVVFWPWAEKEFQECPCSTVDFTGMIITITGTHDVVDHFHKYKYKYWDDDDDDPFDEAEPDQDPSVVSPDDDFGWYDNDVTIMGMDMGTFPPSNVSSARTFRDHPVLVVVLVLLVVLFPFALLVWKDWFFFFQQLCCVQFKDQPLPPDPPLQNWDPVQWFAEDEQVQFAAADTPRDSITGRAQWDQDPNDIDGDDCVVIRNNNVSLVVCLVVQVVPVVCVVVVHDSSHRPGNDYLVPLQAKKWKFFFWALATRIYIDRRRGGYDRRMIIIDTPPPDRQLPRLLLSLQRRAPVVVSSCVGRRVDAGPPNIHGPDSVRNRGRGGFDCPDPLSVVSSVLSCCVNVHDDVCNVVSSVVNNVSVCVRSVHDD

Radius of gyration: 26.87 Å; Cα contacts (8 Å, |Δi|>4): 1071; chains: 1; bounding box: 72×74×62 Å

Secondary structure (DSSP, 8-state):
--HHHHHT--PPPHHHHHHHHHHHHHH--S--SSPEEEEETT-TTSHHHHHHHHHHHTTT--EEEEEE-S-HHHHHHHHHHHHHTT--SEEEE-S-TT-----EEEEEE------HHHHHHHHHHHHHHHHT--SS--HHHHHHHHHHTTEEEEEEEEEEEEGGGGTSGGGHHHHHHHHHHEEEEEEEE-TT---SSSS--EEEEEEEE--------EEEEEEE-----TT--EE----SGGGGGG--S-EEE--TT--EEEEEEE---TT-TTSPP----HHHHHHHHHHHHT--EEHHHHEEEEE--B-S-HHHHEES-SSSS-TTT---TTTEEEEE-GGG--SBS----S-EEE--EEE-SSSEEEPPGGG-HHHHHHHHHTHHHHHT-HHHHHTT--TTS-SB---TTSTTS-EEEEESEESS---EEE-S--EE-TTEEEEEESSS--TTHHHHHHHHHTSHHHHHHHHHH---B-GGG-EE--HHHHTT-EE--TTSHHHHHHHHHHHHHHH---TTHHHHHHHHHHHHHHHHT---

B-factor: mean 70.34, std 20.58, range [34.26, 161.67]